Protein 3O7L (pdb70)

Nearest PDB structures (foldseek):
  3o7l-assembly1_D  TM=1.003E+00  e=4.429E-66  Mus musculus
  5n3f-assembly1_A  TM=9.366E-01  e=5.107E-53  Cricetulus griseus
  4aw1-assembly1_A  TM=9.309E-01  e=3.547E-29  Homo sapiens
  1oky-assembly1_A  TM=9.391E-01  e=4.389E-28  Homo sapiens
  1mq4-assembly1_A  TM=9.215E-01  e=3.149E-23  Homo sapiens

CATH classification: 1.10.510.10 (+1 more: 3.30.200.20)

Sequence (674 aa):
EFLAKAKEDFLKKWETPSQNTAQLDQFDRIKTLGTGRVMLVKHKESGNHYAMKILDKQKVVKLKQIEHTLNEKRILQAVNFPFLVKLEFSFKDNSNLYMVMEYVAGGEMFSHLRRIGRFSEPHARFYAAQIVLTFEYLHSLDLIYRDLKPENLIIDQQGYIQVTDFGFAKRVKGRTWLCGTPEYLAPEIIISKGYNKAVDWWALGVLIYEMAAGYPPFFADQPIQIYEKIVSGKVRFPSHFSSDLKDLLRNLLQVDLTKRFGNLKNGVNDIKNHKWFATTDWIAIYQRKVEAPFIPKFKGPGDTSNFDDYEEEEIRVSCGKEFTEFESVKEFLAKAKEDFLKKWETPSQNTAQLDQFDRIKTLGTGSFGRVMLVKHKESGNHYAMKILDKQKVVKLKQIEHTLNEKRILQAVNFPFLVKLEFSFKDNSNLYMVMEYVAGGEMFSHLRRIGRFSEPHARFYAAQIVLTFEYLHSLDLIYRDLKPENLLIDQQGYIQVTDFGFAKRVKGRTWLCGTPEYLAPEIILSKGYNKAVDWWALGVLIYEMAAGYPPFFADQPIQIYEKIVSGKVRFPSHFSSDLKDLLRNLLQVDLTKRFGNLKNGVNDIKNHKWFATTDWIAIYQRKVEAPFIPKPGDTSNFDDYEEEEIRVINEKCGKEFTEFVQYLTRSAIRRASTI

Radius of gyration: 28.01 Å; Cα contacts (8 Å, |Δi|>4): 1193; chains: 3; bounding box: 80×62×80 Å

Organism: Mus musculus (NCBI:txid10090)

Structure (mmCIF, N/CA/C/O backbone):
data_3O7L
#
_entry.id   3O7L
#
_cell.length_a   92.193
_cell.length_b   92.193
_cell.length_c   192.186
_cell.angle_alpha   90.00
_cell.angle_beta   90.00
_cell.angle_gamma   120.00
#
_symmetry.space_group_name_H-M   'P 61'
#
loop_
_entity.id
_entity.type
_entity.pdbx_description
1 polymer 'cAMP-dependent protein kinase catalytic subunit alpha'
2 polymer 'cAMP-dependent protein kinase catalytic subunit alpha'
3 polymer 'Cardiac phospholamban'
4 non-polymer 'MAGNESIUM ION'
5 non-polymer DI(HYDROXYETHYL)ETHER
6 non-polymer 'PHOSPHOAMINOPHOSPHONIC ACID-ADENYLATE ESTER'
7 water water
#
loop_
_atom_site.group_PDB
_atom_site.id
_atom_site.type_symbol
_atom_site.label_atom_id
_atom_site.label_alt_id
_atom_site.label_comp_id
_atom_site.label_asym_id
_atom_site.label_entity_id
_atom_site.label_seq_id
_atom_site.pdbx_PDB_ins_code
_atom_site.Cartn_x
_atom_site.Cartn_y
_atom_site.Cartn_z
_atom_site.occupancy
_atom_site.B_iso_or_equiv
_atom_site.auth_seq_id
_atom_site.auth_comp_id
_atom_site.auth_asym_id
_atom_site.auth_atom_id
_atom_site.pdbx_PDB_model_num
ATOM 1 N N . GLU A 1 17 ? -35.026 36.725 8.403 1.00 89.60 17 GLU B N 1
ATOM 2 C CA . GLU A 1 17 ? -35.642 35.875 7.390 1.00 94.89 17 GLU B CA 1
ATOM 3 C C . GLU A 1 17 ? -34.579 35.107 6.612 1.00 100.22 17 GLU B C 1
ATOM 4 O O . GLU A 1 17 ? -34.683 33.893 6.433 1.00 105.48 17 GLU B O 1
ATOM 6 N N . PHE A 1 18 ? -33.555 35.825 6.154 1.00 93.13 18 PHE B N 1
ATOM 7 C CA . PHE A 1 18 ? -32.471 35.224 5.383 1.00 83.47 18 PHE B CA 1
ATOM 8 C C . PHE A 1 18 ? -31.793 34.108 6.166 1.00 83.30 18 PHE B C 1
ATOM 9 O O . PHE A 1 18 ? -31.833 32.944 5.765 1.00 84.74 18 PHE B O 1
ATOM 11 N N . LEU A 1 19 ? -31.167 34.473 7.282 1.00 80.33 19 LEU B N 1
ATOM 12 C CA . LEU A 1 19 ? -30.538 33.495 8.160 1.00 77.55 19 LEU B CA 1
ATOM 13 C C . LEU A 1 19 ? -31.447 32.285 8.353 1.00 78.49 19 LEU B C 1
ATOM 14 O O . LEU A 1 19 ? -30.994 31.141 8.298 1.00 70.94 19 LEU B O 1
ATOM 19 N N . ALA A 1 20 ? -32.731 32.553 8.569 1.00 82.34 20 ALA B N 1
ATOM 20 C CA . ALA A 1 20 ? -33.723 31.501 8.749 1.00 82.55 20 ALA B CA 1
ATOM 21 C C . ALA A 1 20 ? -33.644 30.460 7.634 1.00 83.75 20 ALA B C 1
ATOM 22 O O . ALA A 1 20 ? -33.648 29.256 7.895 1.00 82.25 20 ALA B O 1
ATOM 24 N N . LYS A 1 21 ? -33.564 30.933 6.394 1.00 85.74 21 LYS B N 1
ATOM 25 C CA . LYS A 1 21 ? -33.491 30.048 5.233 1.00 85.00 21 LYS B CA 1
ATOM 26 C C . LYS A 1 21 ? -32.093 29.454 5.079 1.00 80.13 21 LYS B C 1
ATOM 27 O O . LYS A 1 21 ? -31.934 28.297 4.686 1.00 80.87 21 LYS B O 1
ATOM 29 N N . ALA A 1 22 ? -31.079 30.256 5.385 1.00 75.33 22 ALA B N 1
ATOM 30 C CA . ALA A 1 22 ? -29.704 29.776 5.366 1.00 71.88 22 ALA B CA 1
ATOM 31 C C . ALA A 1 22 ? -29.520 28.671 6.408 1.00 71.47 22 ALA B C 1
ATOM 32 O O . ALA A 1 22 ? -28.861 27.661 6.148 1.00 68.51 22 ALA B O 1
ATOM 34 N N . LYS A 1 23 ? -30.116 28.870 7.581 1.00 70.95 23 LYS B N 1
ATOM 35 C CA . LYS A 1 23 ? -30.092 27.871 8.645 1.00 73.59 23 LYS B CA 1
ATOM 36 C C . LYS A 1 23 ? -30.864 26.621 8.243 1.00 71.30 23 LYS B C 1
ATOM 37 O O . LYS A 1 23 ? -30.716 25.561 8.853 1.00 70.04 23 LYS B O 1
ATOM 39 N N . GLU A 1 24 ? -31.686 26.758 7.210 1.00 73.40 24 GLU B N 1
ATOM 40 C CA . GLU A 1 24 ? -32.476 25.644 6.701 1.00 81.09 24 GLU B CA 1
ATOM 41 C C . GLU A 1 24 ? -31.671 24.811 5.704 1.00 81.61 24 GLU B C 1
ATOM 42 O O . GLU A 1 24 ? -31.461 23.617 5.916 1.00 79.32 24 GLU B O 1
ATOM 48 N N . ASP A 1 25 ? -31.214 25.447 4.626 1.00 82.25 25 ASP B N 1
ATOM 49 C CA . ASP A 1 25 ? -30.462 24.749 3.583 1.00 80.63 25 ASP B CA 1
ATOM 50 C C . ASP A 1 25 ? -29.157 24.160 4.116 1.00 80.03 25 ASP B C 1
ATOM 51 O O . ASP A 1 25 ? -28.691 23.127 3.627 1.00 77.34 25 ASP B O 1
ATOM 53 N N . PHE A 1 26 ? -28.572 24.819 5.114 1.00 78.83 26 PHE B N 1
ATOM 54 C CA . PHE A 1 26 ? -27.368 24.309 5.763 1.00 80.53 26 PHE B CA 1
ATOM 55 C C . PHE A 1 26 ? -27.694 23.039 6.526 1.00 84.30 26 PHE B C 1
ATOM 56 O O . PHE A 1 26 ? -26.851 22.158 6.672 1.00 85.79 26 PHE B O 1
ATOM 58 N N . LEU A 1 27 ? -28.925 22.957 7.014 1.00 87.16 27 LEU B N 1
ATOM 59 C CA . LEU A 1 27 ? -29.388 21.786 7.743 1.00 84.61 27 LEU B CA 1
ATOM 60 C C . LEU A 1 27 ? -29.619 20.627 6.779 1.00 84.94 27 LEU B C 1
ATOM 61 O O . LEU A 1 27 ? -29.149 19.513 7.003 1.00 93.27 27 LEU B O 1
ATOM 66 N N . LYS A 1 28 ? -30.348 20.901 5.705 1.00 82.92 28 LYS B N 1
ATOM 67 C CA . LYS A 1 28 ? -30.627 19.899 4.682 1.00 87.70 28 LYS B CA 1
ATOM 68 C C . LYS A 1 28 ? -29.348 19.224 4.189 1.00 89.60 28 LYS B C 1
ATOM 69 O O . LYS A 1 28 ? -29.291 17.999 4.056 1.00 89.60 28 LYS B O 1
ATOM 71 N N . LYS A 1 29 ? -28.326 20.030 3.919 1.00 92.47 29 LYS B N 1
ATOM 72 C CA . LYS A 1 29 ? -27.052 19.518 3.426 1.00 92.04 29 LYS B CA 1
ATOM 73 C C . LYS A 1 29 ? -26.281 18.800 4.529 1.00 89.18 29 LYS B C 1
ATOM 74 O O . LYS A 1 29 ? -25.639 17.781 4.282 1.00 90.47 29 LYS B O 1
ATOM 76 N N . TRP A 1 30 ? -26.361 19.329 5.746 1.00 88.22 30 TRP B N 1
ATOM 77 C CA . TRP A 1 30 ? -25.615 18.786 6.881 1.00 88.06 30 TRP B CA 1
ATOM 78 C C . TRP A 1 30 ? -26.082 17.391 7.276 1.00 91.72 30 TRP B C 1
ATOM 79 O O . TRP A 1 30 ? -25.438 16.720 8.094 1.00 81.82 30 TRP B O 1
ATOM 81 N N . GLU A 1 31 ? -27.204 16.965 6.701 1.00 97.82 31 GLU B N 1
ATOM 82 C CA . GLU A 1 31 ? -27.793 15.669 7.020 1.00 100.36 31 GLU B CA 1
ATOM 83 C C . GLU A 1 31 ? -28.142 14.884 5.755 1.00 107.59 31 GLU B C 1
ATOM 84 O O . GLU A 1 31 ? -29.046 14.046 5.760 1.00 112.42 31 GLU B O 1
ATOM 86 N N . THR A 1 32 ? -27.419 15.162 4.675 1.00 106.98 32 THR B N 1
ATOM 87 C CA . THR A 1 32 ? -27.602 14.452 3.413 1.00 114.54 32 THR B CA 1
ATOM 88 C C . THR A 1 32 ? -26.471 14.806 2.452 1.00 119.15 32 THR B C 1
ATOM 89 O O . THR A 1 32 ? -26.720 15.254 1.333 1.00 124.24 32 THR B O 1
ATOM 91 N N . PRO A 1 33 ? -25.220 14.589 2.890 1.00 119.00 33 PRO B N 1
ATOM 92 C CA . PRO A 1 33 ? -23.992 15.071 2.241 1.00 116.41 33 PRO B CA 1
ATOM 93 C C . PRO A 1 33 ? -23.638 14.371 0.927 1.00 113.10 33 PRO B C 1
ATOM 94 O O . PRO A 1 33 ? -24.380 13.514 0.445 1.00 115.50 33 PRO B O 1
ATOM 98 N N . SER A 1 34 ? -22.496 14.752 0.360 1.00 106.20 34 SER B N 1
ATOM 99 C CA . SER A 1 34 ? -22.001 14.155 -0.876 1.00 106.92 34 SER B CA 1
ATOM 100 C C . SER A 1 34 ? -20.575 13.648 -0.695 1.00 109.22 34 SER B C 1
ATOM 101 O O . SER A 1 34 ? -19.722 14.359 -0.159 1.00 111.64 34 SER B O 1
ATOM 103 N N . GLN A 1 35 ? -20.319 12.422 -1.146 1.00 110.26 35 GLN B N 1
ATOM 104 C CA . GLN A 1 35 ? -18.993 11.820 -1.018 1.00 112.00 35 GLN B CA 1
ATOM 105 C C . GLN A 1 35 ? -18.553 11.052 -2.274 1.00 115.97 35 GLN B C 1
ATOM 106 O O . GLN A 1 35 ? -19.333 10.301 -2.863 1.00 120.38 35 GLN B O 1
ATOM 108 N N . ASN A 1 36 ? -17.299 11.254 -2.673 1.00 110.94 36 ASN B N 1
ATOM 109 C CA . ASN A 1 36 ? -16.706 10.545 -3.811 1.00 107.68 36 ASN B CA 1
ATOM 110 C C . ASN A 1 36 ? -17.337 10.882 -5.159 1.00 105.53 36 ASN B C 1
ATOM 111 O O . ASN A 1 36 ? -17.716 9.984 -5.911 1.00 110.34 36 ASN B O 1
ATOM 113 N N . THR A 1 37 ? -17.442 12.173 -5.462 1.00 95.80 37 THR B N 1
ATOM 114 C CA . THR A 1 37 ? -18.023 12.617 -6.727 1.00 90.15 37 THR B CA 1
ATOM 115 C C . THR A 1 37 ? -16.948 12.881 -7.780 1.00 89.61 37 THR B C 1
ATOM 116 O O . THR A 1 37 ? -17.144 13.691 -8.690 1.00 86.98 37 THR B O 1
ATOM 120 N N . ALA A 1 38 ? -15.816 12.192 -7.652 1.00 88.04 38 ALA B N 1
ATOM 121 C CA . ALA A 1 38 ? -14.707 12.353 -8.590 1.00 88.49 38 ALA B CA 1
ATOM 122 C C . ALA A 1 38 ? -13.612 11.301 -8.375 1.00 90.23 38 ALA B C 1
ATOM 123 O O . ALA A 1 38 ? -13.719 10.454 -7.483 1.00 94.04 38 ALA B O 1
ATOM 125 N N . GLN A 1 39 ? -12.563 11.360 -9.195 1.00 84.52 39 GLN B N 1
ATOM 126 C CA . GLN A 1 39 ? -11.461 10.400 -9.113 1.00 83.94 39 GLN B CA 1
ATOM 127 C C . GLN A 1 39 ? -10.140 10.994 -9.611 1.00 77.24 39 GLN B C 1
ATOM 128 O O . GLN A 1 39 ? -10.118 11.794 -10.555 1.00 72.52 39 GLN B O 1
ATOM 130 N N . LEU A 1 40 ? -9.043 10.580 -8.980 1.00 72.91 40 LEU B N 1
ATOM 131 C CA . LEU A 1 40 ? -7.721 11.157 -9.232 1.00 75.13 40 LEU B CA 1
ATOM 132 C C . LEU A 1 40 ? -7.374 11.297 -10.715 1.00 87.18 40 LEU B C 1
ATOM 133 O O . LEU A 1 40 ? -6.729 12.269 -11.119 1.00 88.56 40 LEU B O 1
ATOM 135 N N . ASP A 1 41 ? -7.805 10.329 -11.518 1.00 94.61 41 ASP B N 1
ATOM 136 C CA . ASP A 1 41 ? -7.452 10.289 -12.934 1.00 95.78 41 ASP B CA 1
ATOM 137 C C . ASP A 1 41 ? -8.369 11.168 -13.784 1.00 92.89 41 ASP B C 1
ATOM 138 O O . ASP A 1 41 ? -8.615 10.873 -14.953 1.00 89.28 41 ASP B O 1
ATOM 140 N N . GLN A 1 42 ? -8.875 12.243 -13.189 1.00 90.61 42 GLN B N 1
ATOM 141 C CA . GLN A 1 42 ? -9.740 13.178 -13.903 1.00 88.57 42 GLN B CA 1
ATOM 142 C C . GLN A 1 42 ? -9.169 14.589 -13.865 1.00 78.82 42 GLN B C 1
ATOM 143 O O . GLN A 1 42 ? -9.853 15.554 -14.204 1.00 74.49 42 GLN B O 1
ATOM 149 N N . PHE A 1 43 ? -7.914 14.696 -13.435 1.00 80.04 43 PHE B N 1
ATOM 150 C CA . PHE A 1 43 ? -7.212 15.974 -13.375 1.00 81.84 43 PHE B CA 1
ATOM 151 C C . PHE A 1 43 ? -5.729 15.747 -13.612 1.00 87.08 43 PHE B C 1
ATOM 152 O O . PHE A 1 43 ? -5.178 14.725 -13.201 1.00 84.83 43 PHE B O 1
ATOM 160 N N . ASP A 1 44 ? -5.083 16.713 -14.257 1.00 94.51 44 ASP B N 1
ATOM 161 C CA . ASP A 1 44 ? -3.634 16.692 -14.420 1.00 96.28 44 ASP B CA 1
ATOM 162 C C . ASP A 1 44 ? -2.982 17.639 -13.408 1.00 87.17 44 ASP B C 1
ATOM 163 O O . ASP A 1 44 ? -2.865 18.841 -13.647 1.00 85.49 44 ASP B O 1
ATOM 165 N N . ARG A 1 45 ? -2.576 17.083 -12.271 1.00 82.23 45 ARG B N 1
ATOM 166 C CA . ARG A 1 45 ? -1.984 17.855 -11.183 1.00 71.36 45 ARG B CA 1
ATOM 167 C C . ARG A 1 45 ? -0.871 18.779 -11.674 1.00 74.02 45 ARG B C 1
ATOM 168 O O . ARG A 1 45 ? 0.265 18.339 -11.841 1.00 80.57 45 ARG B O 1
ATOM 170 N N . ILE A 1 46 ? -1.192 20.056 -11.894 1.00 70.22 46 ILE B N 1
ATOM 171 C CA . ILE A 1 46 ? -0.226 21.006 -12.460 1.00 65.63 46 ILE B CA 1
ATOM 172 C C . ILE A 1 46 ? 0.846 21.467 -11.465 1.00 59.42 46 ILE B C 1
ATOM 173 O O . ILE A 1 46 ? 2.016 21.147 -11.645 1.00 69.43 46 ILE B O 1
ATOM 175 N N . LYS A 1 47 ? 0.464 22.201 -10.422 1.00 56.57 47 LYS B N 1
ATOM 176 C CA . LYS A 1 47 ? 1.456 22.693 -9.448 1.00 56.48 47 LYS B CA 1
ATOM 177 C C . LYS A 1 47 ? 1.019 22.655 -7.960 1.00 58.48 47 LYS B C 1
ATOM 178 O O . LYS A 1 47 ? -0.162 22.495 -7.643 1.00 53.08 47 LYS B O 1
ATOM 184 N N . THR A 1 48 ? 1.988 22.779 -7.053 1.00 55.20 48 THR B N 1
ATOM 185 C CA . THR A 1 48 ? 1.693 22.887 -5.627 1.00 50.69 48 THR B CA 1
ATOM 186 C C . THR A 1 48 ? 1.418 24.333 -5.271 1.00 46.70 48 THR B C 1
ATOM 187 O O . THR A 1 48 ? 2.173 25.226 -5.657 1.00 45.27 48 THR B O 1
ATOM 191 N N . LEU A 1 49 ? 0.340 24.550 -4.524 1.00 49.41 49 LEU B N 1
ATOM 192 C CA . LEU A 1 49 ? -0.130 25.895 -4.213 1.00 52.62 49 LEU B CA 1
ATOM 193 C C . LEU A 1 49 ? 0.236 26.341 -2.812 1.00 54.10 49 LEU B C 1
ATOM 194 O O . LEU A 1 49 ? 0.534 27.512 -2.592 1.00 48.50 49 LEU B O 1
ATOM 199 N N . GLY A 1 50 ? 0.210 25.407 -1.863 1.00 64.42 50 GLY B N 1
ATOM 200 C CA . GLY A 1 50 ? 0.410 25.755 -0.469 1.00 60.75 50 GLY B CA 1
ATOM 201 C C . GLY A 1 50 ? 0.771 24.604 0.449 1.00 56.31 50 GLY B C 1
ATOM 202 O O . GLY A 1 50 ? 0.627 23.426 0.099 1.00 47.97 50 GLY B O 1
ATOM 203 N N . THR A 1 51 ? 1.219 24.961 1.649 1.00 59.15 51 THR B N 1
ATOM 204 C CA . THR A 1 51 ? 1.773 23.992 2.579 1.00 68.53 51 THR B CA 1
ATOM 205 C C . THR A 1 51 ? 1.842 24.554 4.002 1.00 75.32 51 THR B C 1
ATOM 206 O O . THR A 1 51 ? 0.853 24.533 4.746 1.00 74.79 51 THR B O 1
ATOM 210 N N . GLY A 1 55 ? 0.410 19.451 5.283 1.00 88.16 55 GLY B N 1
ATOM 211 C CA . GLY A 1 55 ? -0.387 19.030 4.144 1.00 91.32 55 GLY B CA 1
ATOM 212 C C . GLY A 1 55 ? -0.023 19.743 2.852 1.00 88.39 55 GLY B C 1
ATOM 213 O O . GLY A 1 55 ? 0.826 20.635 2.843 1.00 92.66 55 GLY B O 1
ATOM 214 N N . ARG A 1 56 ? -0.672 19.353 1.758 1.00 75.81 56 ARG B N 1
ATOM 215 C CA . ARG A 1 56 ? -0.384 19.946 0.457 1.00 73.14 56 ARG B CA 1
ATOM 216 C C . ARG A 1 56 ? -1.653 20.277 -0.339 1.00 70.20 56 ARG B C 1
ATOM 217 O O . ARG A 1 56 ? -2.618 19.507 -0.341 1.00 67.60 56 ARG B O 1
ATOM 219 N N . VAL A 1 57 ? -1.639 21.428 -1.007 1.00 59.32 57 VAL B N 1
ATOM 220 C CA . VAL A 1 57 ? -2.715 21.812 -1.913 1.00 59.92 57 VAL B CA 1
ATOM 221 C C . VAL A 1 57 ? -2.182 22.026 -3.328 1.00 57.06 57 VAL B C 1
ATOM 222 O O . VAL A 1 57 ? -1.223 22.773 -3.533 1.00 56.02 57 VAL B O 1
ATOM 226 N N . MET A 1 58 ? -2.812 21.384 -4.306 1.00 54.99 58 MET B N 1
ATOM 227 C CA . MET A 1 58 ? -2.361 21.509 -5.692 1.00 58.61 58 MET B CA 1
ATOM 228 C C . MET A 1 58 ? -3.379 22.133 -6.631 1.00 54.63 58 MET B C 1
ATOM 229 O O . MET A 1 58 ? -4.565 21.802 -6.589 1.00 47.88 58 MET B O 1
ATOM 234 N N . LEU A 1 59 ? -2.899 23.027 -7.487 1.00 51.17 59 LEU B N 1
ATOM 235 C CA . LEU A 1 59 ? -3.666 23.459 -8.648 1.00 51.71 59 LEU B CA 1
ATOM 236 C C . LEU A 1 59 ? -3.892 22.242 -9.537 1.00 54.65 59 LEU B C 1
ATOM 237 O O . LEU A 1 59 ? -2.936 21.595 -9.963 1.00 52.47 59 LEU B O 1
ATOM 242 N N . VAL A 1 60 ? -5.157 21.930 -9.804 1.00 53.05 60 VAL B N 1
ATOM 243 C CA . VAL A 1 60 ? -5.512 20.843 -10.703 1.00 56.16 60 VAL B CA 1
ATOM 244 C C . VAL A 1 60 ? -6.353 21.388 -11.852 1.00 64.86 60 VAL B C 1
ATOM 245 O O . VAL A 1 60 ? -6.972 22.445 -11.732 1.00 69.58 60 VAL B O 1
ATOM 247 N N . LYS A 1 61 ? -6.351 20.681 -12.976 1.00 69.12 61 LYS B N 1
ATOM 248 C CA . LYS A 1 61 ? -7.248 21.006 -14.085 1.00 75.86 61 LYS B CA 1
ATOM 249 C C . LYS A 1 61 ? -7.992 19.742 -14.481 1.00 75.22 61 LYS B C 1
ATOM 250 O O . LYS A 1 61 ? -7.369 18.735 -14.822 1.00 80.25 61 LYS B O 1
ATOM 252 N N . HIS A 1 62 ? -9.319 19.780 -14.423 1.00 64.85 62 HIS B N 1
ATOM 253 C CA . HIS A 1 62 ? -10.097 18.593 -14.749 1.00 70.55 62 HIS B CA 1
ATOM 254 C C . HIS A 1 62 ? -9.950 18.224 -16.227 1.00 81.77 62 HIS B C 1
ATOM 255 O O . HIS A 1 62 ? -9.955 19.087 -17.108 1.00 79.25 62 HIS B O 1
ATOM 257 N N . LYS A 1 63 ? -9.792 16.933 -16.488 1.00 85.03 63 LYS B N 1
ATOM 258 C CA . LYS A 1 63 ? -9.738 16.442 -17.853 1.00 85.26 63 LYS B CA 1
ATOM 259 C C . LYS A 1 63 ? -10.987 16.915 -18.588 1.00 88.13 63 LYS B C 1
ATOM 260 O O . LYS A 1 63 ? -10.940 17.885 -19.342 1.00 79.03 63 LYS B O 1
ATOM 262 N N . GLU A 1 64 ? -12.108 16.243 -18.334 1.00 98.85 64 GLU B N 1
ATOM 263 C CA . GLU A 1 64 ? -13.375 16.556 -18.997 1.00 102.54 64 GLU B CA 1
ATOM 264 C C . GLU A 1 64 ? -13.722 18.047 -18.955 1.00 94.72 64 GLU B C 1
ATOM 265 O O . GLU A 1 64 ? -13.756 18.710 -19.991 1.00 82.49 64 GLU B O 1
ATOM 267 N N . SER A 1 65 ? -13.976 18.575 -17.761 1.00 94.44 65 SER B N 1
ATOM 268 C CA . SER A 1 65 ? -14.390 19.972 -17.641 1.00 94.10 65 SER B CA 1
ATOM 269 C C . SER A 1 65 ? -13.336 20.949 -18.168 1.00 90.92 65 SER B C 1
ATOM 270 O O . SER A 1 65 ? -13.669 21.943 -18.817 1.00 89.59 65 SER B O 1
ATOM 273 N N . GLY A 1 66 ? -12.067 20.658 -17.897 1.00 85.74 66 GLY B N 1
ATOM 274 C CA . GLY A 1 66 ? -10.986 21.545 -18.290 1.00 73.32 66 GLY B CA 1
ATOM 275 C C . GLY A 1 66 ? -10.851 22.728 -17.351 1.00 64.69 66 GLY B C 1
ATOM 276 O O . GLY A 1 66 ? -9.836 23.420 -17.357 1.00 62.94 66 GLY B O 1
ATOM 277 N N . ASN A 1 67 ? -11.887 22.970 -16.554 1.00 64.15 67 ASN B N 1
ATOM 278 C CA . ASN A 1 67 ? -11.817 23.954 -15.481 1.00 81.90 67 ASN B CA 1
ATOM 279 C C . ASN A 1 67 ? -10.707 23.633 -14.481 1.00 77.50 67 ASN B C 1
ATOM 280 O O . ASN A 1 67 ? -10.369 22.466 -14.259 1.00 78.89 67 ASN B O 1
ATOM 285 N N . HIS A 1 68 ? -10.138 24.676 -13.888 1.00 71.29 68 HIS B N 1
ATOM 286 C CA . HIS A 1 68 ? -9.122 24.509 -12.859 1.00 65.75 68 HIS B CA 1
ATOM 287 C C . HIS A 1 68 ? -9.757 24.524 -11.478 1.00 67.56 68 HIS B C 1
ATOM 288 O O . HIS A 1 68 ? -10.654 25.319 -11.189 1.00 65.74 68 HIS B O 1
ATOM 295 N N . TYR A 1 69 ? -9.291 23.627 -10.625 1.00 68.09 69 TYR B N 1
ATOM 296 C CA . TYR A 1 69 ? -9.686 23.638 -9.228 1.00 58.62 69 TYR B CA 1
ATOM 297 C C . TYR A 1 69 ? -8.450 23.552 -8.348 1.00 54.68 69 TYR B C 1
ATOM 298 O O . TYR A 1 69 ? -7.333 23.377 -8.835 1.00 56.19 69 TYR B O 1
ATOM 307 N N . ALA A 1 70 ? -8.645 23.689 -7.044 1.00 52.91 70 ALA B N 1
ATOM 308 C CA . ALA A 1 70 ? -7.559 23.451 -6.110 1.00 44.93 70 ALA B CA 1
ATOM 309 C C . ALA A 1 70 ? -7.864 22.159 -5.378 1.00 43.38 70 ALA B C 1
ATOM 310 O O . ALA A 1 70 ? -8.950 21.987 -4.833 1.00 49.58 70 ALA B O 1
ATOM 312 N N . MET A 1 71 ? -6.914 21.234 -5.406 1.00 43.25 71 MET B N 1
ATOM 313 C CA . MET A 1 71 ? -7.101 19.944 -4.771 1.00 55.52 71 MET B CA 1
ATOM 314 C C . MET A 1 71 ? -6.269 19.795 -3.494 1.00 58.10 71 MET B C 1
ATOM 315 O O . MET A 1 71 ? -5.040 19.678 -3.536 1.00 52.78 71 MET B O 1
ATOM 320 N N . LYS A 1 72 ? -6.955 19.808 -2.358 1.00 54.89 72 LYS B N 1
ATOM 321 C CA . LYS A 1 72 ? -6.310 19.536 -1.086 1.00 53.48 72 LYS B CA 1
ATOM 322 C C . LYS A 1 72 ? -6.132 18.029 -0.962 1.00 58.21 72 LYS B C 1
ATOM 323 O O . LYS A 1 72 ? -7.109 17.281 -0.995 1.00 66.47 72 LYS B O 1
ATOM 329 N N . ILE A 1 73 ? -4.890 17.573 -0.853 1.00 53.07 73 ILE B N 1
ATOM 330 C CA . ILE A 1 73 ? -4.643 16.144 -0.726 1.00 55.52 73 ILE B CA 1
ATOM 331 C C . ILE A 1 73 ? -4.148 15.844 0.686 1.00 58.79 73 ILE B C 1
ATOM 332 O O . ILE A 1 73 ? -3.093 16.322 1.100 1.00 63.87 73 ILE B O 1
ATOM 337 N N . LEU A 1 74 ? -4.936 15.072 1.428 1.00 61.06 74 LEU B N 1
ATOM 338 C CA . LEU A 1 74 ? -4.650 14.781 2.830 1.00 63.54 74 LEU B CA 1
ATOM 339 C C . LEU A 1 74 ? -4.181 13.351 3.014 1.00 63.50 74 LEU B C 1
ATOM 340 O O . LEU A 1 74 ? -4.880 12.413 2.631 1.00 63.03 74 LEU B O 1
ATOM 345 N N . ASP A 1 75 ? -3.009 13.186 3.618 1.00 64.87 75 ASP B N 1
ATOM 346 C CA . ASP A 1 75 ? -2.422 11.859 3.794 1.00 75.63 75 ASP B CA 1
ATOM 347 C C . ASP A 1 75 ? -3.106 11.079 4.913 1.00 76.15 75 ASP B C 1
ATOM 348 O O . ASP A 1 75 ? -2.934 11.397 6.088 1.00 76.92 75 ASP B O 1
ATOM 353 N N . LYS A 1 76 ? -3.867 10.050 4.545 1.00 80.17 76 LYS B N 1
ATOM 354 C CA . LYS A 1 76 ? -4.633 9.258 5.515 1.00 82.38 76 LYS B CA 1
ATOM 355 C C . LYS A 1 76 ? -3.852 8.891 6.780 1.00 85.96 76 LYS B C 1
ATOM 356 O O . LYS A 1 76 ? -4.414 8.864 7.874 1.00 86.72 76 LYS B O 1
ATOM 362 N N . GLN A 1 77 ? -2.560 8.612 6.623 1.00 89.24 77 GLN B N 1
ATOM 363 C CA . GLN A 1 77 ? -1.746 8.056 7.706 1.00 84.40 77 GLN B CA 1
ATOM 364 C C . GLN A 1 77 ? -1.158 9.103 8.654 1.00 82.11 77 GLN B C 1
ATOM 365 O O . GLN A 1 77 ? -1.024 8.845 9.849 1.00 85.73 77 GLN B O 1
ATOM 367 N N . LYS A 1 78 ? -0.787 10.268 8.125 1.00 78.66 78 LYS B N 1
ATOM 368 C CA . LYS A 1 78 ? -0.353 11.373 8.977 1.00 74.36 78 LYS B CA 1
ATOM 369 C C . LYS A 1 78 ? -1.552 11.926 9.727 1.00 74.10 78 LYS B C 1
ATOM 370 O O . LYS A 1 78 ? -1.444 12.323 10.888 1.00 69.62 78 LYS B O 1
ATOM 376 N N . VAL A 1 79 ? -2.696 11.955 9.048 1.00 77.00 79 VAL B N 1
ATOM 377 C CA . VAL A 1 79 ? -3.936 12.386 9.671 1.00 73.37 79 VAL B CA 1
ATOM 378 C C . VAL A 1 79 ? -4.144 11.561 10.927 1.00 67.66 79 VAL B C 1
ATOM 379 O O . VAL A 1 79 ? -4.330 12.104 12.0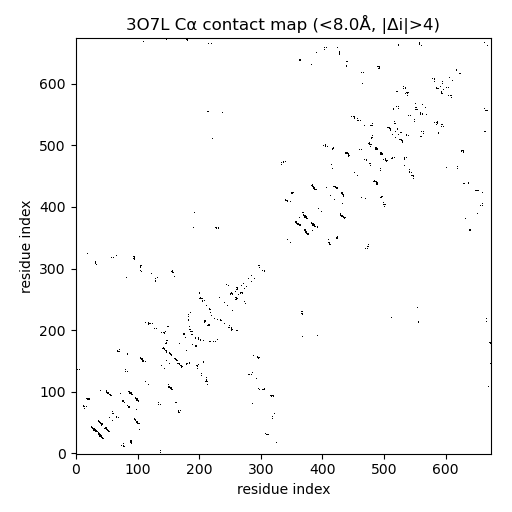16 1.00 63.87 79 VAL B O 1
ATOM 383 N N . VAL A 1 80 ? -4.087 10.242 10.765 1.00 69.32 80 VAL B N 1
ATOM 384 C CA . VAL A 1 80 ? -4.212 9.318 11.883 1.00 69.85 80 VAL B CA 1
ATOM 385 C C . VAL A 1 80 ? -3.088 9.523 12.884 1.00 68.59 80 VAL B C 1
ATOM 386 O O . VAL A 1 80 ? -3.334 9.875 14.034 1.00 74.64 80 VAL B O 1
ATOM 390 N N . LYS A 1 81 ? -1.857 9.296 12.443 1.00 64.95 81 LYS B N 1
ATOM 391 C CA . LYS A 1 81 ? -0.700 9.425 13.319 1.00 72.80 81 LYS B CA 1
ATOM 392 C C . LYS A 1 81 ? -0.731 10.755 14.072 1.00 76.35 81 LYS B C 1
ATOM 393 O O . LYS A 1 81 ? -0.159 10.882 15.156 1.00 82.43 81 LYS B O 1
ATOM 395 N N . LEU A 1 82 ? -1.411 11.741 13.497 1.00 73.51 82 LEU B N 1
ATOM 396 C CA . LEU A 1 82 ? -1.520 13.057 14.119 1.00 74.13 82 LEU B CA 1
ATOM 397 C C . LEU A 1 82 ? -2.864 13.239 14.824 1.00 76.34 82 LEU B C 1
ATOM 398 O O . LEU A 1 82 ? -3.144 14.306 15.371 1.00 78.37 82 LEU B O 1
ATOM 400 N N . LYS A 1 83 ? -3.688 12.195 14.807 1.00 75.14 83 LYS B N 1
ATOM 401 C CA . LYS A 1 83 ? -4.980 12.212 15.490 1.00 82.05 83 LYS B CA 1
ATOM 402 C C . LYS A 1 83 ? -5.845 13.382 15.033 1.00 80.04 83 LYS B C 1
ATOM 403 O O . LYS A 1 83 ? -6.197 14.257 15.824 1.00 76.05 83 LYS B O 1
ATOM 405 N N . GLN A 1 84 ? -6.191 13.381 13.752 1.00 83.66 84 GLN B N 1
ATOM 406 C CA . GLN A 1 84 ? -6.924 14.488 13.148 1.00 75.46 84 GLN B CA 1
ATOM 407 C C . GLN A 1 84 ? -8.200 14.017 12.475 1.00 75.90 84 GLN B C 1
ATOM 408 O O . GLN A 1 84 ? -8.832 14.776 11.740 1.00 77.70 84 GLN B O 1
ATOM 414 N N . ILE A 1 85 ? -8.577 12.767 12.721 1.00 68.07 85 ILE B N 1
ATOM 415 C CA . ILE A 1 85 ? -9.681 12.156 11.995 1.00 67.87 85 ILE B CA 1
ATOM 416 C C . ILE A 1 85 ? -10.994 12.934 12.130 1.00 71.40 85 ILE B C 1
ATOM 417 O O . ILE A 1 85 ? -11.634 13.256 11.124 1.00 71.61 85 ILE B O 1
ATOM 422 N N . GLU A 1 86 ? -11.390 13.252 13.358 1.00 66.83 86 GLU B N 1
ATOM 423 C CA . GLU A 1 86 ? -12.612 14.018 13.549 1.00 65.39 86 GLU B CA 1
ATOM 424 C C . GLU A 1 86 ? -12.482 15.350 12.835 1.00 56.37 86 GLU B C 1
ATOM 425 O O . GLU A 1 86 ? -13.358 15.740 12.064 1.00 58.65 86 GLU B O 1
ATOM 427 N N . HIS A 1 87 ? -11.375 16.039 13.082 1.00 52.70 87 HIS B N 1
ATOM 428 C CA . HIS A 1 87 ? -11.171 17.369 12.521 1.00 60.22 87 HIS B CA 1
ATOM 429 C C . HIS A 1 87 ? -11.307 17.418 10.994 1.00 60.22 87 HIS B C 1
ATOM 430 O O . HIS A 1 87 ? -11.932 18.332 10.457 1.00 50.73 87 HIS B O 1
ATOM 437 N N . THR A 1 88 ? -10.716 16.442 10.307 1.00 62.14 88 THR B N 1
ATOM 438 C CA . THR A 1 88 ? -10.705 16.435 8.846 1.00 59.41 88 THR B CA 1
ATOM 439 C C . THR A 1 88 ? -12.025 15.909 8.295 1.00 54.07 88 THR B C 1
ATOM 440 O O . THR A 1 88 ? -12.584 16.481 7.363 1.00 59.19 88 THR B O 1
ATOM 444 N N . LEU A 1 89 ? -12.516 14.816 8.865 1.00 46.97 89 LEU B N 1
ATOM 445 C CA . LEU A 1 89 ? -13.869 14.355 8.567 1.00 61.26 89 LEU B CA 1
ATOM 446 C C . LEU A 1 89 ? -14.825 15.518 8.751 1.00 52.84 89 LEU B C 1
ATOM 447 O O . LEU A 1 89 ? -15.931 15.535 8.215 1.00 55.07 89 LEU B O 1
ATOM 452 N N . ASN A 1 90 ? -14.381 16.495 9.526 1.00 51.41 90 ASN B N 1
ATOM 453 C CA . ASN A 1 90 ? -15.226 17.612 9.900 1.00 57.30 90 ASN B CA 1
ATOM 454 C C . ASN A 1 90 ? -15.211 18.748 8.885 1.00 53.43 90 ASN B C 1
ATOM 455 O O . ASN A 1 90 ? -16.252 19.070 8.313 1.00 55.78 90 ASN B O 1
ATOM 460 N N . GLU A 1 91 ? -14.050 19.360 8.654 1.00 42.57 91 GLU B N 1
ATOM 461 C CA . GLU A 1 91 ? -13.999 20.425 7.657 1.00 61.21 91 GLU B CA 1
ATOM 462 C C . GLU A 1 91 ? -14.746 19.979 6.410 1.00 60.93 91 GLU B C 1
ATOM 463 O O . GLU A 1 91 ? -15.657 20.659 5.958 1.00 63.41 91 GLU B O 1
ATOM 469 N N . LYS A 1 92 ? -14.376 18.814 5.887 1.00 62.33 92 LYS B N 1
ATOM 470 C CA . LYS A 1 92 ? -15.080 18.195 4.769 1.00 65.73 92 LYS B CA 1
ATOM 471 C C . LYS A 1 92 ? -16.604 18.209 4.949 1.00 70.47 92 LYS B C 1
ATOM 472 O O . LYS A 1 92 ? -17.340 18.666 4.069 1.00 73.64 92 LYS B O 1
ATOM 474 N N . ARG A 1 93 ? -17.072 17.706 6.087 1.00 63.50 93 ARG B N 1
ATOM 475 C CA . ARG A 1 93 ? -18.505 17.650 6.371 1.00 64.48 93 ARG B CA 1
ATOM 476 C C . ARG A 1 93 ? -19.176 19.027 6.376 1.00 63.05 93 ARG B C 1
ATOM 477 O O . ARG A 1 93 ? -20.336 19.169 5.985 1.00 68.62 93 ARG B O 1
ATOM 485 N N . ILE A 1 94 ? -18.439 20.039 6.814 1.00 55.37 94 ILE B N 1
ATOM 486 C CA . ILE A 1 94 ? -19.006 21.364 7.012 1.00 53.53 94 ILE B CA 1
ATOM 487 C C . ILE A 1 94 ? -18.868 22.184 5.746 1.00 53.65 94 ILE B C 1
ATOM 488 O O . ILE A 1 94 ? -19.796 22.885 5.335 1.00 58.10 94 ILE B O 1
ATOM 493 N N . LEU A 1 95 ? -17.697 22.082 5.132 1.00 53.62 95 LEU B N 1
ATOM 494 C CA . LEU A 1 95 ? -17.402 22.800 3.909 1.00 52.32 95 LEU B CA 1
ATOM 495 C C . LEU A 1 95 ? -18.467 22.441 2.885 1.00 59.59 95 LEU B C 1
ATOM 496 O O . LEU A 1 95 ? -19.013 23.310 2.208 1.00 56.25 95 LEU B O 1
ATOM 501 N N . GLN A 1 96 ? -18.775 21.150 2.807 1.00 68.49 96 GLN B N 1
ATOM 502 C CA . GLN A 1 96 ? -19.730 20.631 1.830 1.00 73.09 96 GLN B CA 1
ATOM 503 C C . GLN A 1 96 ? -21.167 21.039 2.129 1.00 66.10 96 GLN B C 1
ATOM 504 O O . GLN A 1 96 ? -22.045 20.883 1.285 1.00 71.76 96 GLN B O 1
ATOM 506 N N . ALA A 1 97 ? -21.412 21.560 3.324 1.00 56.54 97 ALA B N 1
ATOM 507 C CA . ALA A 1 97 ? -22.774 21.900 3.719 1.00 54.70 97 ALA B CA 1
ATOM 508 C C . ALA A 1 97 ? -23.004 23.401 3.905 1.00 53.77 97 ALA B C 1
ATOM 509 O O . ALA A 1 97 ? -24.134 23.838 4.104 1.00 52.68 97 ALA B O 1
ATOM 511 N N . VAL A 1 98 ? -21.940 24.194 3.859 1.00 51.76 98 VAL B N 1
ATOM 512 C CA . VAL A 1 98 ? -22.110 25.638 3.978 1.00 55.45 98 VAL B CA 1
ATOM 513 C C . VAL A 1 98 ? -22.335 26.271 2.614 1.00 60.74 98 VAL B C 1
ATOM 514 O O . VAL A 1 98 ? -21.930 25.729 1.583 1.00 61.03 98 VAL B O 1
ATOM 518 N N . ASN A 1 99 ? -22.996 27.420 2.626 1.00 60.13 99 ASN B N 1
ATOM 519 C CA . ASN A 1 99 ? -23.205 28.199 1.423 1.00 58.43 99 ASN B CA 1
ATOM 520 C C . ASN A 1 99 ? -23.189 29.686 1.762 1.00 58.63 99 ASN B C 1
ATOM 521 O O . ASN A 1 99 ? -24.053 30.180 2.494 1.00 59.04 99 ASN B O 1
ATOM 526 N N . PHE A 1 100 ? -22.203 30.400 1.235 1.00 47.37 100 PHE B N 1
ATOM 527 C CA . PHE A 1 100 ? -22.081 31.818 1.526 1.00 53.76 100 PHE B CA 1
ATOM 528 C C . PHE A 1 100 ? -21.097 32.446 0.554 1.00 53.76 100 PHE B C 1
ATOM 529 O O . PHE A 1 100 ? -20.144 31.795 0.123 1.00 49.35 100 PHE B O 1
ATOM 537 N N . PRO A 1 101 ? -21.321 33.717 0.200 1.00 54.53 101 PRO B N 1
ATOM 538 C CA . PRO A 1 101 ? -20.536 34.378 -0.849 1.00 60.19 101 PRO B CA 1
ATOM 539 C C . PRO A 1 101 ? -19.030 34.385 -0.599 1.00 60.20 101 PRO B C 1
ATOM 540 O O . PRO A 1 101 ? -18.259 34.433 -1.555 1.00 61.35 101 PRO B O 1
ATOM 544 N N . PHE A 1 102 ? -18.611 34.341 0.661 1.00 64.64 102 PHE B N 1
ATOM 545 C CA . PHE A 1 102 ? -17.185 34.454 0.960 1.00 61.74 102 PHE B CA 1
ATOM 546 C C . PHE A 1 102 ? -16.578 33.168 1.504 1.00 50.21 102 PHE B C 1
ATOM 547 O O . PHE A 1 102 ? -15.483 33.184 2.046 1.00 42.26 102 PHE B O 1
ATOM 555 N N . LEU A 1 103 ? -17.287 32.057 1.327 1.00 47.98 103 LEU B N 1
ATOM 556 C CA . LEU A 1 103 ? -16.781 30.744 1.711 1.00 45.13 103 LEU B CA 1
ATOM 557 C C . LEU A 1 103 ? -16.450 29.918 0.479 1.00 56.19 103 LEU B C 1
ATOM 558 O O . LEU A 1 103 ? -17.333 29.620 -0.326 1.00 69.25 103 LEU B O 1
ATOM 563 N N . VAL A 1 104 ? -15.185 29.541 0.335 1.00 39.01 104 VAL B N 1
ATOM 564 C CA . VAL A 1 104 ? -14.780 28.674 -0.761 1.00 56.29 104 VAL B CA 1
ATOM 565 C C . VAL A 1 104 ? -15.761 27.519 -0.955 1.00 63.40 104 VAL B C 1
ATOM 566 O O . VAL A 1 104 ? -16.233 26.915 0.010 1.00 61.78 104 VAL B O 1
ATOM 570 N N . LYS A 1 105 ? -16.078 27.223 -2.210 1.00 67.56 105 LYS B N 1
ATOM 571 C CA . LYS A 1 105 ? -16.987 26.128 -2.503 1.00 68.55 105 LYS B CA 1
ATOM 572 C C . LYS A 1 105 ? -16.224 24.821 -2.669 1.00 68.35 105 LYS B C 1
ATOM 573 O O . LYS A 1 105 ? -15.253 24.749 -3.423 1.00 70.35 105 LYS B O 1
ATOM 575 N N . LEU A 1 106 ? -16.651 23.796 -1.940 1.00 64.64 106 LEU B N 1
ATOM 576 C CA . LEU A 1 106 ? -16.150 22.452 -2.176 1.00 64.45 106 LEU B CA 1
ATOM 577 C C . LEU A 1 106 ? -16.860 21.913 -3.408 1.00 66.47 106 LEU B C 1
ATOM 578 O O . LEU A 1 106 ? -18.088 21.827 -3.442 1.00 68.16 106 LEU B O 1
ATOM 583 N N . GLU A 1 107 ? -16.091 21.566 -4.430 1.00 68.23 107 GLU B N 1
ATOM 584 C CA . GLU A 1 107 ? -16.682 21.148 -5.688 1.00 71.29 107 GLU B CA 1
ATOM 585 C C . GLU A 1 107 ? -16.732 19.627 -5.791 1.00 70.95 107 GLU B C 1
ATOM 586 O O . GLU A 1 107 ? -17.604 19.070 -6.461 1.00 81.10 107 GLU B O 1
ATOM 592 N N . PHE A 1 108 ? -15.803 18.954 -5.120 1.00 66.42 108 PHE B N 1
ATOM 593 C CA . PHE A 1 108 ? -15.781 17.490 -5.119 1.00 75.08 108 PHE B CA 1
ATOM 594 C C . PHE A 1 108 ? -14.940 16.922 -3.972 1.00 77.50 108 PHE B C 1
ATOM 595 O O . PHE A 1 108 ? -14.278 17.670 -3.253 1.00 75.91 108 PHE B O 1
ATOM 597 N N . SER A 1 109 ? -14.980 15.600 -3.813 1.00 80.67 109 SER B N 1
ATOM 598 C CA . SER A 1 109 ? -14.269 14.902 -2.738 1.00 75.06 109 SER B CA 1
ATOM 599 C C . SER A 1 109 ? -14.225 13.394 -3.001 1.00 84.48 109 SER B C 1
ATOM 600 O O . SER A 1 109 ? -15.135 12.839 -3.616 1.00 91.81 109 SER B O 1
ATOM 602 N N . PHE A 1 110 ? -13.167 12.741 -2.526 1.00 78.79 110 PHE B N 1
ATOM 603 C CA . PHE A 1 110 ? -12.990 11.302 -2.703 1.00 77.88 110 PHE B CA 1
ATOM 604 C C . PHE A 1 110 ? -11.648 10.864 -2.119 1.00 80.68 110 PHE B C 1
ATOM 605 O O . PHE A 1 110 ? -10.756 11.686 -1.917 1.00 82.52 110 PHE B O 1
ATOM 613 N N . LYS A 1 111 ? -11.508 9.567 -1.855 1.00 83.84 111 LYS B N 1
ATOM 614 C CA . LYS A 1 111 ? -10.284 9.022 -1.266 1.00 75.17 111 LYS B CA 1
ATOM 615 C C . LYS A 1 111 ? -9.602 7.988 -2.172 1.00 80.31 111 LYS B C 1
ATOM 616 O O . LYS A 1 111 ? -10.088 6.865 -2.340 1.00 69.21 111 LYS B O 1
ATOM 618 N N . ASP A 1 112 ? -8.471 8.370 -2.758 1.00 93.81 112 ASP B N 1
ATOM 619 C CA . ASP A 1 112 ? -7.741 7.462 -3.638 1.00 99.04 112 ASP B CA 1
ATOM 620 C C . ASP A 1 112 ? -7.000 6.397 -2.842 1.00 102.42 112 ASP B C 1
ATOM 621 O O . ASP A 1 112 ? -5.844 6.087 -3.129 1.00 102.64 112 ASP B O 1
ATOM 623 N N . ASN A 1 113 ? -7.672 5.864 -1.827 1.00 101.56 113 ASN B N 1
ATOM 624 C CA . ASN A 1 113 ? -7.203 4.682 -1.104 1.00 103.53 113 ASN B CA 1
ATOM 625 C C . ASN A 1 113 ? -5.896 4.834 -0.321 1.00 99.02 113 ASN B C 1
ATOM 626 O O . ASN A 1 113 ? -5.382 3.855 0.215 1.00 99.78 113 ASN B O 1
ATOM 628 N N . SER A 1 114 ? -5.358 6.046 -0.248 1.00 95.06 114 SER B N 1
ATOM 629 C CA . SER A 1 114 ? -4.161 6.269 0.560 1.00 94.03 114 SER B CA 1
ATOM 630 C C . SER A 1 114 ? -4.118 7.680 1.133 1.00 92.12 114 SER B C 1
ATOM 631 O O . SER A 1 114 ? -3.285 7.995 1.988 1.00 91.50 114 SER B O 1
ATOM 634 N N . ASN A 1 115 ? -5.025 8.526 0.662 1.00 90.94 115 ASN B N 1
ATOM 635 C CA . ASN A 1 115 ? -5.137 9.883 1.182 1.00 83.45 115 ASN B CA 1
ATOM 636 C C . ASN A 1 115 ? -6.421 10.580 0.728 1.00 76.82 115 ASN B C 1
ATOM 637 O O . ASN A 1 115 ? -6.916 10.341 -0.377 1.00 76.18 115 ASN B O 1
ATOM 642 N N . LEU A 1 116 ? -6.965 11.426 1.596 1.00 66.83 116 LEU B N 1
ATOM 643 C CA . LEU A 1 116 ? -8.207 12.126 1.297 1.00 67.71 116 LEU B CA 1
ATOM 644 C C . LEU A 1 116 ? -7.993 13.213 0.263 1.00 60.09 116 LEU B C 1
ATOM 645 O O . LEU A 1 116 ? -6.922 13.818 0.203 1.00 62.24 116 LEU B O 1
ATOM 650 N N . TYR A 1 117 ? -9.019 13.469 -0.541 1.00 54.56 117 TYR B N 1
ATOM 651 C CA . TYR A 1 117 ? -8.949 14.532 -1.539 1.00 57.39 117 TYR B CA 1
ATOM 652 C C . TYR A 1 117 ? -10.163 15.436 -1.478 1.00 53.35 117 TYR B C 1
ATOM 653 O O . TYR A 1 117 ? -11.289 14.987 -1.693 1.00 56.89 117 TYR B O 1
ATOM 662 N N . MET A 1 118 ? -9.934 16.713 -1.201 1.00 50.27 118 MET B N 1
ATOM 663 C CA . MET A 1 118 ? -10.988 17.707 -1.299 1.00 56.99 118 MET B CA 1
ATOM 664 C C . MET A 1 118 ? -10.694 18.609 -2.473 1.00 62.05 118 MET B C 1
ATOM 665 O O . MET A 1 118 ? -9.614 19.190 -2.552 1.00 68.44 118 MET B O 1
ATOM 670 N N . VAL A 1 119 ? -11.654 18.734 -3.381 1.00 59.14 119 VAL B N 1
ATOM 671 C CA . VAL A 1 119 ? -11.504 19.631 -4.517 1.00 55.61 119 VAL B CA 1
ATOM 672 C C . VAL A 1 119 ? -12.402 20.841 -4.364 1.00 53.57 119 VAL B C 1
ATOM 673 O O . VAL A 1 119 ? -13.615 20.711 -4.210 1.00 59.31 119 VAL B O 1
ATOM 677 N N . MET A 1 120 ? -11.794 22.019 -4.415 1.00 50.89 120 MET B N 1
ATOM 678 C CA . MET A 1 120 ? -12.505 23.263 -4.163 1.00 55.60 120 MET B CA 1
ATOM 679 C C . MET A 1 120 ? -12.272 24.196 -5.337 1.00 57.15 120 MET B C 1
ATOM 680 O O . MET A 1 120 ? -11.329 24.004 -6.105 1.00 51.91 120 MET B O 1
ATOM 685 N N . GLU A 1 121 ? -13.129 25.205 -5.478 1.00 59.29 121 GLU B N 1
ATOM 686 C CA . GLU A 1 121 ? -12.877 26.277 -6.425 1.00 45.45 121 GLU B CA 1
ATOM 687 C C . GLU A 1 121 ? -11.460 26.767 -6.204 1.00 49.46 121 GLU B C 1
ATOM 688 O O . GLU A 1 121 ? -10.998 26.852 -5.073 1.00 60.39 121 GLU B O 1
ATOM 690 N N . TYR A 1 122 ? -10.769 27.069 -7.291 1.00 44.29 122 TYR B N 1
ATOM 691 C CA . TYR A 1 122 ? -9.456 27.690 -7.228 1.00 49.21 122 TYR B CA 1
ATOM 692 C C . TYR A 1 122 ? -9.645 29.190 -7.040 1.00 55.07 122 TYR B C 1
ATOM 693 O O . TYR A 1 122 ? -10.466 29.812 -7.719 1.00 66.68 122 TYR B O 1
ATOM 702 N N . VAL A 1 123 ? -8.898 29.773 -6.109 1.00 54.70 123 VAL B N 1
ATOM 703 C CA . VAL A 1 123 ? -9.010 31.199 -5.834 1.00 40.39 123 VAL B CA 1
ATOM 704 C C . VAL A 1 123 ? -7.642 31.823 -6.089 1.00 57.73 123 VAL B C 1
ATOM 705 O O . VAL A 1 123 ? -6.774 31.831 -5.216 1.00 65.12 123 VAL B O 1
ATOM 709 N N . ALA A 1 124 ? -7.465 32.353 -7.297 1.00 42.51 124 ALA B N 1
ATOM 710 C CA . ALA A 1 124 ? -6.133 32.553 -7.870 1.00 42.99 124 ALA B CA 1
ATOM 711 C C . ALA A 1 124 ? -5.383 33.765 -7.343 1.00 42.21 124 ALA B C 1
ATOM 712 O O . ALA A 1 124 ? -4.191 33.940 -7.631 1.00 39.96 124 ALA B O 1
ATOM 714 N N . GLY A 1 125 ? -6.082 34.589 -6.567 1.00 39.49 125 GLY B N 1
ATOM 715 C CA . GLY A 1 125 ? -5.504 35.799 -6.001 1.00 38.59 125 GLY B CA 1
ATOM 716 C C . GLY A 1 125 ? -4.432 35.621 -4.936 1.00 38.09 125 GLY B C 1
ATOM 717 O O . GLY A 1 125 ? -3.646 36.536 -4.708 1.00 39.03 125 GLY B O 1
ATOM 718 N N . GLY A 1 126 ? -4.401 34.466 -4.275 1.00 36.45 126 GLY B N 1
ATOM 719 C CA . GLY A 1 126 ? -3.394 34.205 -3.260 1.00 48.21 126 GLY B CA 1
ATOM 720 C C . GLY A 1 126 ? -3.854 34.478 -1.834 1.00 48.70 126 GLY B C 1
ATOM 721 O O . GLY A 1 126 ? -4.958 34.989 -1.617 1.00 50.50 126 GLY B O 1
ATOM 722 N N . GLU A 1 127 ? -3.018 34.120 -0.860 1.00 37.51 127 GLU B N 1
ATOM 723 C CA . GLU A 1 127 ? -3.290 34.448 0.536 1.00 37.06 127 GLU B CA 1
ATOM 724 C C . GLU A 1 127 ? -3.293 35.959 0.700 1.00 35.05 127 GLU B C 1
ATOM 725 O O . GLU A 1 127 ? -2.492 36.657 0.079 1.00 39.11 127 GLU B O 1
ATOM 731 N N . MET A 1 128 ? -4.193 36.467 1.534 1.00 35.33 128 MET B N 1
ATOM 732 C CA . MET A 1 128 ? -4.063 37.836 2.023 1.00 35.08 128 MET B CA 1
ATOM 733 C C . MET A 1 128 ? -2.674 38.040 2.631 1.00 34.96 128 MET B C 1
ATOM 734 O O . MET A 1 128 ? -2.083 39.117 2.539 1.00 35.87 128 MET B O 1
ATOM 739 N N . PHE A 1 129 ? -2.158 36.989 3.247 1.00 34.81 129 PHE B N 1
ATOM 740 C CA . PHE A 1 129 ? -0.872 37.040 3.921 1.00 34.80 129 PHE B CA 1
ATOM 741 C C . PHE A 1 129 ? 0.239 37.657 3.068 1.00 37.83 129 PHE B C 1
ATOM 742 O O . PHE A 1 129 ? 0.858 38.641 3.468 1.00 46.45 129 PHE B O 1
ATOM 750 N N . SER A 1 130 ? 0.483 37.084 1.889 1.00 39.60 130 SER B N 1
ATOM 751 C CA . SER A 1 130 ? 1.559 37.538 1.004 1.00 35.42 130 SER B CA 1
ATOM 752 C C . SER A 1 130 ? 1.398 38.978 0.525 1.00 36.93 130 SER B C 1
ATOM 753 O O . SER A 1 130 ? 2.380 39.708 0.413 1.00 47.02 130 SER B O 1
ATOM 756 N N . HIS A 1 131 ? 0.164 39.387 0.247 1.00 38.92 131 HIS B N 1
ATOM 757 C CA . HIS A 1 131 ? -0.107 40.775 -0.112 1.00 35.85 131 HIS B CA 1
ATOM 758 C C . HIS A 1 131 ? 0.129 41.738 1.051 1.00 38.62 131 HIS B C 1
ATOM 759 O O . HIS A 1 131 ? 0.641 42.837 0.855 1.00 35.94 131 HIS B O 1
ATOM 766 N N . LEU A 1 132 ? -0.247 41.319 2.261 1.00 43.14 132 LEU B N 1
ATOM 767 C CA . LEU A 1 132 ? -0.044 42.138 3.460 1.00 35.26 132 LEU B CA 1
ATOM 768 C C . LEU A 1 132 ? 1.444 42.304 3.772 1.00 41.45 132 LEU B C 1
ATOM 769 O O . LEU A 1 132 ? 1.920 43.419 3.990 1.00 35.44 132 LEU B O 1
ATOM 774 N N . ARG A 1 133 ? 2.175 41.195 3.785 1.00 35.32 133 ARG B N 1
ATOM 775 C CA . ARG A 1 133 ? 3.625 41.244 3.971 1.00 45.16 133 ARG B CA 1
ATOM 776 C C . ARG A 1 133 ? 4.339 42.038 2.868 1.00 45.11 133 ARG B C 1
ATOM 777 O O . ARG A 1 133 ? 5.226 42.846 3.152 1.00 43.95 133 ARG B O 1
ATOM 785 N N . ARG A 1 134 ? 3.958 41.799 1.614 1.00 43.26 134 ARG B N 1
ATOM 786 C CA . ARG A 1 134 ? 4.569 42.499 0.491 1.00 42.86 134 ARG B CA 1
ATOM 787 C C . ARG A 1 134 ? 4.396 44.006 0.647 1.00 40.25 134 ARG B C 1
ATOM 788 O O . ARG A 1 134 ? 5.358 44.770 0.553 1.00 39.14 134 ARG B O 1
ATOM 796 N N . ILE A 1 135 ? 3.159 44.414 0.889 1.00 40.95 135 ILE B N 1
ATOM 797 C CA . ILE A 1 135 ? 2.800 45.815 1.040 1.00 48.94 135 ILE B CA 1
ATOM 798 C C . ILE A 1 135 ? 3.190 46.381 2.417 1.00 62.99 135 ILE B C 1
ATOM 799 O O . ILE A 1 135 ? 3.595 47.543 2.542 1.00 36.48 135 ILE B O 1
ATOM 804 N N . GLY A 1 136 ? 3.082 45.549 3.447 1.00 64.88 136 GLY B N 1
ATOM 805 C CA . GLY A 1 136 ? 3.410 45.967 4.793 1.00 35.72 136 GLY B CA 1
ATOM 806 C C . GLY A 1 136 ? 2.150 46.130 5.614 1.00 35.45 136 GLY B C 1
ATOM 807 O O . GLY A 1 136 ? 1.961 45.454 6.627 1.00 41.26 136 GLY B O 1
ATOM 808 N N . ARG A 1 137 ? 1.279 47.030 5.171 1.00 40.69 137 ARG B N 1
ATOM 809 C CA . ARG A 1 137 ? 0.002 47.241 5.841 1.00 43.71 137 ARG B CA 1
ATOM 810 C C . ARG A 1 137 ? -1.008 47.865 4.894 1.00 35.68 137 ARG B C 1
ATOM 811 O O . ARG A 1 137 ? -0.641 48.611 4.009 1.00 59.86 137 ARG B O 1
ATOM 819 N N . PHE A 1 138 ? -2.280 47.548 5.088 1.00 41.05 138 PHE B N 1
ATOM 820 C CA . PHE A 1 138 ? -3.344 48.149 4.300 1.00 43.21 138 PHE B CA 1
ATOM 821 C C . PHE A 1 138 ? -3.814 49.427 4.959 1.00 48.96 138 PHE B C 1
ATOM 822 O O . PHE A 1 138 ? -3.641 49.624 6.163 1.00 57.28 138 PHE B O 1
ATOM 830 N N . SER A 1 139 ? -4.416 50.298 4.166 1.00 51.70 139 SER B N 1
ATOM 831 C CA . SER A 1 139 ? -5.048 51.471 4.722 1.00 48.72 139 SER B CA 1
ATOM 832 C C . SER A 1 139 ? -6.277 51.008 5.504 1.00 43.92 139 SER B C 1
ATOM 833 O O . SER A 1 139 ? -6.771 49.898 5.318 1.00 44.32 139 SER B O 1
ATOM 836 N N . GLU A 1 140 ? -6.771 51.852 6.392 1.00 42.72 140 GLU B N 1
ATOM 837 C CA . GLU A 1 140 ? -7.950 51.481 7.153 1.00 39.26 140 GLU B CA 1
ATOM 838 C C . GLU A 1 140 ? -9.164 51.202 6.259 1.00 41.39 140 GLU B C 1
ATOM 839 O O . GLU A 1 140 ? -9.944 50.300 6.543 1.00 48.86 140 GLU B O 1
ATOM 845 N N . PRO A 1 141 ? -9.332 51.970 5.168 1.00 52.86 141 PRO B N 1
ATOM 846 C CA . PRO A 1 141 ? -10.467 51.678 4.279 1.00 53.17 141 PRO B CA 1
ATOM 847 C C . PRO A 1 141 ? -10.313 50.323 3.587 1.00 50.96 141 PRO B C 1
ATOM 848 O O . PRO A 1 141 ? -11.290 49.588 3.457 1.00 49.51 141 PRO B O 1
ATOM 852 N N . HIS A 1 142 ? -9.095 50.007 3.155 1.00 47.30 142 HIS B N 1
ATOM 853 C CA . HIS A 1 142 ? -8.769 48.690 2.617 1.00 37.43 142 HIS B CA 1
ATOM 854 C C . HIS A 1 142 ? -9.064 47.601 3.666 1.00 45.58 142 HIS B C 1
ATOM 855 O O . HIS A 1 142 ? -9.788 46.641 3.399 1.00 37.06 142 HIS B O 1
ATOM 862 N N . ALA A 1 143 ? -8.515 47.767 4.867 1.00 46.96 143 ALA B N 1
ATOM 863 C CA . ALA A 1 143 ? -8.735 46.820 5.964 1.00 37.49 143 ALA B CA 1
ATOM 864 C C . ALA A 1 143 ? -10.226 46.641 6.317 1.00 37.17 143 ALA B C 1
ATOM 865 O O . ALA A 1 143 ? -10.698 45.523 6.529 1.00 36.94 143 ALA B O 1
ATOM 867 N N . ARG A 1 144 ? -10.956 47.752 6.365 1.00 36.92 144 ARG B N 1
ATOM 868 C CA . ARG A 1 144 ? -12.386 47.757 6.652 1.00 37.32 144 ARG B CA 1
ATOM 869 C C . ARG A 1 144 ? -13.163 46.936 5.635 1.00 46.30 144 ARG B C 1
ATOM 870 O O . ARG A 1 144 ? -14.148 46.272 5.967 1.00 45.27 144 ARG B O 1
ATOM 878 N N . PHE A 1 145 ? -12.725 47.006 4.383 1.00 39.87 145 PHE B N 1
ATOM 879 C CA . PHE A 1 145 ? -13.351 46.252 3.308 1.00 38.16 145 PHE B CA 1
ATOM 880 C C . PHE A 1 145 ? -13.337 44.746 3.582 1.00 37.81 145 PHE B C 1
ATOM 881 O O . PHE A 1 145 ? -14.351 44.066 3.449 1.00 39.91 145 PHE B O 1
ATOM 889 N N . TYR A 1 146 ? -12.177 44.226 3.953 1.00 37.23 146 TYR B N 1
ATOM 890 C CA . TYR A 1 146 ? -12.059 42.822 4.309 1.00 36.92 146 TYR B CA 1
ATOM 891 C C . TYR A 1 146 ? -12.790 42.493 5.618 1.00 36.91 146 TYR B C 1
ATOM 892 O O . TYR A 1 146 ? -13.484 41.485 5.712 1.00 64.74 146 TYR B O 1
ATOM 901 N N . ALA A 1 147 ? -12.620 43.343 6.627 1.00 40.81 147 ALA B N 1
ATOM 902 C CA . ALA A 1 147 ? -13.233 43.109 7.938 1.00 36.84 147 ALA B CA 1
ATOM 903 C C . ALA A 1 147 ? -14.740 42.868 7.833 1.00 41.11 147 ALA B C 1
ATOM 904 O O . ALA A 1 147 ? -15.256 41.905 8.404 1.00 42.30 147 ALA B O 1
ATOM 906 N N . ALA A 1 148 ? -15.432 43.739 7.098 1.00 37.84 148 ALA B N 1
ATOM 907 C CA . ALA A 1 148 ? -16.874 43.612 6.890 1.00 61.06 148 ALA B CA 1
ATOM 908 C C . ALA A 1 148 ? -17.281 42.243 6.351 1.00 38.61 148 ALA B C 1
ATOM 909 O O . ALA A 1 148 ? -18.337 41.715 6.696 1.00 41.88 148 ALA B O 1
ATOM 911 N N . GLN A 1 149 ? -16.443 41.670 5.500 1.00 38.30 149 GLN B N 1
ATOM 912 C CA . GLN A 1 149 ? -16.753 40.388 4.895 1.00 38.42 149 GLN B CA 1
ATOM 913 C C . GLN A 1 149 ? -16.660 39.254 5.895 1.00 39.01 149 GLN B C 1
ATOM 914 O O . GLN A 1 149 ? -17.470 38.327 5.886 1.00 44.61 149 GLN B O 1
ATOM 920 N N . ILE A 1 150 ? -15.655 39.323 6.754 1.00 40.09 150 ILE B N 1
ATOM 921 C CA . ILE A 1 150 ? -15.499 38.334 7.797 1.00 43.18 150 ILE B CA 1
ATOM 922 C C . ILE A 1 150 ? -16.578 38.488 8.856 1.00 39.21 150 ILE B C 1
ATOM 923 O O . ILE A 1 150 ? -17.059 37.499 9.399 1.00 38.04 150 ILE B O 1
ATOM 928 N N . VAL A 1 151 ? -16.964 39.734 9.120 1.00 38.94 151 VAL B N 1
ATOM 929 C CA . VAL A 1 151 ? -18.003 40.041 10.096 1.00 39.75 151 VAL B CA 1
ATOM 930 C C . VAL A 1 151 ? -19.291 39.364 9.684 1.00 48.47 151 VAL B C 1
ATOM 931 O O . VAL A 1 151 ? -20.023 38.833 10.516 1.00 57.12 151 VAL B O 1
ATOM 935 N N . LEU A 1 152 ? -19.558 39.382 8.384 1.00 39.33 152 LEU B N 1
ATOM 936 C CA . LEU A 1 152 ? -20.765 38.770 7.843 1.00 44.95 152 LEU B CA 1
ATOM 937 C C . LEU A 1 152 ? -20.625 37.256 7.778 1.00 45.16 152 LEU B C 1
ATOM 938 O O . LEU A 1 152 ? -21.588 36.523 8.012 1.00 48.11 152 LEU B O 1
ATOM 943 N N . THR A 1 153 ? -19.424 36.791 7.460 1.00 44.74 153 THR B N 1
ATOM 944 C CA . THR A 1 153 ? -19.188 35.362 7.334 1.00 45.08 153 THR B CA 1
ATOM 945 C C . THR A 1 153 ? -19.346 34.691 8.688 1.00 43.38 153 THR B C 1
ATOM 946 O O . THR A 1 153 ? -19.868 33.581 8.774 1.00 46.87 153 THR B O 1
ATOM 950 N N . PHE A 1 154 ? -18.904 35.378 9.742 1.00 43.80 154 PHE B N 1
ATOM 951 C CA . PHE A 1 154 ? -19.057 34.887 11.111 1.00 40.52 154 PHE B CA 1
ATOM 952 C C . PHE A 1 154 ? -20.518 34.884 11.552 1.00 51.79 154 PHE B C 1
ATOM 953 O O . PHE A 1 154 ? -20.981 33.918 12.161 1.00 53.19 154 PHE B O 1
ATOM 961 N N . GLU A 1 155 ? -21.243 35.962 11.260 1.00 50.48 155 GLU B N 1
ATOM 962 C CA . GLU A 1 155 ? -22.665 35.996 11.583 1.00 47.87 155 GLU B CA 1
ATOM 963 C C . GLU A 1 155 ? -23.332 34.782 10.958 1.00 49.38 155 GLU B C 1
ATOM 964 O O . GLU A 1 155 ? -24.011 34.013 11.632 1.00 52.03 155 GLU B O 1
ATOM 970 N N . TYR A 1 156 ? -23.117 34.607 9.661 1.00 54.92 156 TYR B N 1
ATOM 971 C CA . TYR A 1 156 ? -23.574 33.407 8.992 1.00 42.17 156 TYR B CA 1
ATOM 972 C C . TYR A 1 156 ? -23.221 32.199 9.845 1.00 47.10 156 TYR B C 1
ATOM 973 O O . TYR A 1 156 ? -24.100 31.529 10.369 1.00 52.36 156 TYR B O 1
ATOM 982 N N . LEU A 1 157 ? -21.923 31.950 9.998 1.00 45.06 157 LEU B N 1
ATOM 983 C CA . LEU A 1 157 ? -21.424 30.739 10.645 1.00 40.87 157 LEU B CA 1
ATOM 984 C C . LEU A 1 157 ? -21.898 30.542 12.082 1.00 41.33 157 LEU B C 1
ATOM 985 O O . LEU A 1 157 ? -22.250 29.433 12.462 1.00 41.83 157 LEU B O 1
ATOM 990 N N . HIS A 1 158 ? -21.891 31.604 12.879 1.00 45.14 158 HIS B N 1
ATOM 991 C CA . HIS A 1 158 ? -22.377 31.507 14.258 1.00 47.41 158 HIS B CA 1
ATOM 992 C C . HIS A 1 158 ? -23.856 31.144 14.287 1.00 51.43 158 HIS B C 1
ATOM 993 O O . HIS A 1 158 ? -24.312 30.435 15.180 1.00 48.48 158 HIS B O 1
ATOM 1000 N N . SER A 1 159 ? -24.603 31.641 13.309 1.00 54.26 159 SER B N 1
ATOM 1001 C CA . SER A 1 159 ? -26.035 31.391 13.255 1.00 44.77 159 SER B CA 1
ATOM 1002 C C . SER A 1 159 ? -26.298 29.897 13.071 1.00 47.89 159 SER B C 1
ATOM 1003 O O . SER A 1 159 ? -27.330 29.383 13.504 1.00 48.02 159 SER B O 1
ATOM 1006 N N . LEU A 1 160 ? -25.363 29.204 12.427 1.00 49.28 160 LEU B N 1
ATOM 1007 C CA . LEU A 1 160 ? -25.427 27.746 12.325 1.00 49.81 160 LEU B CA 1
ATOM 1008 C C . LEU A 1 160 ? -24.804 27.108 13.567 1.00 53.88 160 LEU B C 1
ATOM 1009 O O . LEU A 1 160 ? -24.619 25.890 13.628 1.00 55.66 160 LEU B O 1
ATOM 1014 N N . ASP A 1 161 ? -24.476 27.943 14.549 1.00 55.28 161 ASP B N 1
ATOM 1015 C CA . ASP A 1 161 ? -23.819 27.495 15.773 1.00 54.80 161 ASP B CA 1
ATOM 1016 C C . ASP A 1 161 ? -22.443 26.904 15.507 1.00 55.31 161 ASP B C 1
ATOM 1017 O O . ASP A 1 161 ? -22.017 25.977 16.192 1.00 62.49 161 ASP B O 1
ATOM 1022 N N . LEU A 1 162 ? -21.751 27.451 14.514 1.00 48.17 162 LEU B N 1
ATOM 1023 C CA . LEU A 1 162 ? -20.405 27.003 14.183 1.00 49.11 162 LEU B CA 1
ATOM 1024 C C . LEU A 1 162 ? -19.353 27.974 14.693 1.00 54.92 162 LEU B C 1
ATOM 1025 O O . LEU A 1 162 ? -19.558 29.192 14.675 1.00 57.25 162 LEU B O 1
ATOM 1030 N N . ILE A 1 163 ? -18.224 27.434 15.146 1.00 40.71 163 ILE B N 1
ATOM 1031 C CA . ILE A 1 163 ? -17.075 28.260 15.472 1.00 42.05 163 ILE B CA 1
ATOM 1032 C C . ILE A 1 163 ? -15.969 27.953 14.465 1.00 46.49 163 ILE B C 1
ATOM 1033 O O . ILE A 1 163 ? -15.677 26.785 14.198 1.00 44.31 163 ILE B O 1
ATOM 1038 N N . TYR A 1 164 ? -15.358 28.988 13.898 1.00 38.73 164 TYR B N 1
ATOM 1039 C CA . TYR A 1 164 ? -14.394 28.769 12.827 1.00 41.64 164 TYR B CA 1
ATOM 1040 C C . TYR A 1 164 ? -12.995 28.448 13.355 1.00 37.91 164 TYR B C 1
ATOM 1041 O O . TYR A 1 164 ? -12.395 27.448 12.964 1.00 37.88 164 TYR B O 1
ATOM 1050 N N . ARG A 1 165 ? -12.487 29.308 14.232 1.00 40.15 165 ARG B N 1
ATOM 1051 C CA . ARG A 1 165 ? -11.287 29.029 15.032 1.00 37.74 165 ARG B CA 1
ATOM 1052 C C . ARG A 1 165 ? -9.972 28.948 14.271 1.00 40.06 165 ARG B C 1
ATOM 1053 O O . ARG A 1 165 ? -9.045 28.285 14.729 1.00 44.46 165 ARG B O 1
ATOM 1061 N N . ASP A 1 166 ? -9.868 29.607 13.123 1.00 39.07 166 ASP B N 1
ATOM 1062 C CA . ASP A 1 166 ? -8.603 29.593 12.389 1.00 39.11 166 ASP B CA 1
ATOM 1063 C C . ASP A 1 166 ? -8.472 30.844 11.532 1.00 36.00 166 ASP B C 1
ATOM 1064 O O . ASP A 1 166 ? -7.823 30.839 10.493 1.00 35.72 166 ASP B O 1
ATOM 1069 N N . LEU A 1 167 ? -9.085 31.920 12.000 1.00 36.04 167 LEU B N 1
ATOM 1070 C CA . LEU A 1 167 ? -8.932 33.219 11.387 1.00 35.76 167 LEU B CA 1
ATOM 1071 C C . LEU A 1 167 ? -7.471 33.673 11.357 1.00 40.80 167 LEU B C 1
ATOM 1072 O O . LEU A 1 167 ? -6.772 33.627 12.378 1.00 41.49 167 LEU B O 1
ATOM 1077 N N . LYS A 1 168 ? -7.032 34.121 10.179 1.00 37.70 168 LYS B N 1
ATOM 1078 C CA . LYS A 1 168 ? -5.683 34.663 9.965 1.00 43.00 168 LYS B CA 1
ATOM 1079 C C . LYS A 1 168 ? -5.418 34.845 8.459 1.00 44.06 168 LYS B C 1
ATOM 1080 O O . LYS A 1 168 ? -5.994 34.142 7.631 1.00 43.27 168 LYS B O 1
ATOM 1086 N N . PRO A 1 169 ? -4.547 35.801 8.111 1.00 34.76 169 PRO B N 1
ATOM 1087 C CA . PRO A 1 169 ? -4.231 36.192 6.730 1.00 41.75 169 PRO B CA 1
ATOM 1088 C C . PRO A 1 169 ? -3.903 35.021 5.787 1.00 34.68 169 PRO B C 1
ATOM 1089 O O . PRO A 1 169 ? -4.340 35.028 4.646 1.00 34.71 169 PRO B O 1
ATOM 1093 N N . GLU A 1 170 ? -3.152 34.034 6.256 1.00 34.68 170 GLU B N 1
ATOM 1094 C CA . GLU A 1 170 ? -2.769 32.917 5.405 1.00 46.11 170 GLU B CA 1
ATOM 1095 C C . GLU A 1 170 ? -3.930 31.958 5.103 1.00 40.31 170 GLU B C 1
ATOM 1096 O O . GLU A 1 170 ? -3.773 30.992 4.352 1.00 38.87 170 GLU B O 1
ATOM 1102 N N . ASN A 1 171 ? -5.098 32.240 5.670 1.00 36.09 171 ASN B N 1
ATOM 1103 C CA . ASN A 1 171 ? -6.262 31.383 5.494 1.00 34.91 171 ASN B CA 1
ATOM 1104 C C . ASN A 1 171 ? -7.377 32.103 4.746 1.00 37.94 171 ASN B C 1
ATOM 1105 O O . ASN A 1 171 ? -8.426 31.525 4.449 1.00 40.64 171 ASN B O 1
ATOM 1110 N N . LEU A 1 172 ? -7.153 33.378 4.461 1.00 35.00 172 LEU B N 1
ATOM 1111 C CA . LEU A 1 172 ? -8.102 34.164 3.697 1.00 40.28 172 LEU B CA 1
ATOM 1112 C C . LEU A 1 172 ? -7.549 34.455 2.297 1.00 35.22 172 LEU B C 1
ATOM 1113 O O . LEU A 1 172 ? -6.639 35.268 2.123 1.00 46.22 172 LEU B O 1
ATOM 1118 N N . ILE A 1 173 ? -8.096 33.782 1.295 1.00 40.96 173 ILE B N 1
ATOM 1119 C CA . ILE A 1 173 ? -7.637 33.991 -0.075 1.00 47.04 173 ILE B CA 1
ATOM 1120 C C . ILE A 1 173 ? -8.367 35.165 -0.739 1.00 48.19 173 ILE B C 1
ATOM 1121 O O . ILE A 1 173 ? -9.533 35.428 -0.447 1.00 46.85 173 ILE B O 1
ATOM 1126 N N . ILE A 1 174 ? -7.676 35.879 -1.620 1.00 36.04 174 ILE B N 1
ATOM 1127 C CA . ILE A 1 174 ? -8.321 36.940 -2.387 1.00 47.50 174 ILE B CA 1
ATOM 1128 C C . ILE A 1 174 ? -8.787 36.451 -3.755 1.00 48.56 174 ILE B C 1
ATOM 1129 O O . ILE A 1 174 ? -7.966 36.071 -4.582 1.00 58.60 174 ILE B O 1
ATOM 1134 N N . ASP A 1 175 ? -10.091 36.462 -4.008 1.00 42.45 175 ASP B N 1
ATOM 1135 C CA . ASP A 1 175 ? -10.578 36.027 -5.323 1.00 40.64 175 ASP B CA 1
ATOM 1136 C C . ASP A 1 175 ? -10.383 37.109 -6.384 1.00 42.81 175 ASP B C 1
ATOM 1137 O O . ASP A 1 175 ? -9.978 38.225 -6.071 1.00 46.53 175 ASP B O 1
ATOM 1142 N N . GLN A 1 176 ? -10.674 36.772 -7.637 1.00 55.55 176 GLN B N 1
ATOM 1143 C CA . GLN A 1 176 ? -10.388 37.657 -8.766 1.00 59.38 176 GLN B CA 1
ATOM 1144 C C . GLN A 1 176 ? -10.942 39.073 -8.625 1.00 60.07 176 GLN B C 1
ATOM 1145 O O . GLN A 1 176 ? -10.311 40.033 -9.075 1.00 64.21 176 GLN B O 1
ATOM 1151 N N . GLN A 1 177 ? -12.107 39.209 -7.998 1.00 45.10 177 GLN B N 1
ATOM 1152 C CA . GLN A 1 177 ? -12.689 40.533 -7.778 1.00 46.99 177 GLN B CA 1
ATOM 1153 C C . GLN A 1 177 ? -12.095 41.248 -6.569 1.00 44.40 177 GLN B C 1
ATOM 1154 O O . GLN A 1 177 ? -12.440 42.393 -6.299 1.00 53.61 177 GLN B O 1
ATOM 1160 N N . GLY A 1 178 ? -11.191 40.576 -5.858 1.00 41.84 178 GLY B N 1
ATOM 1161 C CA . GLY A 1 178 ? -10.579 41.131 -4.664 1.00 46.85 178 GLY B CA 1
ATOM 1162 C C . GLY A 1 178 ? -11.438 40.938 -3.419 1.00 49.05 178 GLY B C 1
ATOM 1163 O O . GLY A 1 178 ? -11.305 41.682 -2.442 1.00 46.67 178 GLY B O 1
ATOM 1164 N N . TYR A 1 179 ? -12.339 39.955 -3.482 1.00 43.55 179 TYR B N 1
ATOM 1165 C CA . TYR A 1 179 ? -13.167 39.556 -2.348 1.00 42.69 179 TYR B CA 1
ATOM 1166 C C . TYR A 1 179 ? -12.578 38.338 -1.652 1.00 43.77 179 TYR B C 1
ATOM 1167 O O . TYR A 1 179 ? -11.989 37.467 -2.301 1.00 44.06 179 TYR B O 1
ATOM 1176 N N . ILE A 1 180 ? -12.740 38.299 -0.327 1.00 41.78 180 ILE B N 1
ATOM 1177 C CA . ILE A 1 180 ? -12.190 37.243 0.507 1.00 37.07 180 ILE B CA 1
ATOM 1178 C C . ILE A 1 180 ? -12.887 35.903 0.323 1.00 46.62 180 ILE B C 1
ATOM 1179 O O . ILE A 1 180 ? -14.109 35.823 0.214 1.00 37.79 180 ILE B O 1
ATOM 1184 N N . GLN A 1 181 ? -12.082 34.852 0.297 1.00 36.86 181 GLN B N 1
ATOM 1185 C CA . GLN A 1 181 ? -12.578 33.489 0.270 1.00 45.72 181 GLN B CA 1
ATOM 1186 C C . GLN A 1 181 ? -11.894 32.733 1.389 1.00 46.51 181 GLN B C 1
ATOM 1187 O O . GLN A 1 181 ? -10.666 32.660 1.436 1.00 36.05 181 GLN B O 1
ATOM 1193 N N . VAL A 1 182 ? -12.693 32.185 2.299 1.00 44.47 182 VAL B N 1
ATOM 1194 C CA . VAL A 1 182 ? -12.161 31.461 3.437 1.00 36.36 182 VAL B CA 1
ATOM 1195 C C . VAL A 1 182 ? -11.910 29.991 3.115 1.00 49.74 182 VAL B C 1
ATOM 1196 O O . VAL A 1 182 ? -12.835 29.274 2.724 1.00 44.34 182 VAL B O 1
ATOM 1200 N N . THR A 1 183 ? -10.654 29.562 3.271 1.00 46.05 183 THR B N 1
ATOM 1201 C CA . THR A 1 183 ? -10.296 28.141 3.282 1.00 55.10 183 THR B CA 1
ATOM 1202 C C . THR A 1 183 ? -9.911 27.689 4.693 1.00 55.25 183 THR B C 1
ATOM 1203 O O . THR A 1 183 ? -10.084 28.431 5.656 1.00 59.15 183 THR B O 1
ATOM 1207 N N . ASP A 1 184 ? -9.388 26.468 4.796 1.00 55.72 184 ASP B N 1
ATOM 1208 C CA . ASP A 1 184 ? -8.896 25.906 6.059 1.00 58.45 184 ASP B CA 1
ATOM 1209 C C . ASP A 1 184 ? -10.001 25.892 7.121 1.00 57.94 184 ASP B C 1
ATOM 1210 O O . ASP A 1 184 ? -10.023 26.716 8.041 1.00 53.60 184 ASP B O 1
ATOM 1215 N N . PHE A 1 185 ? -10.931 24.957 6.967 1.00 57.76 185 PHE B N 1
ATOM 1216 C CA . PHE A 1 185 ? -11.957 24.716 7.964 1.00 37.27 185 PHE B CA 1
ATOM 1217 C C . PHE A 1 185 ? -11.490 23.594 8.867 1.00 50.20 185 PHE B C 1
ATOM 1218 O O . PHE A 1 185 ? -12.293 22.921 9.518 1.00 47.48 185 PHE B O 1
ATOM 1226 N N . GLY A 1 186 ? -10.175 23.399 8.898 1.00 51.29 186 GLY B N 1
ATOM 1227 C CA . GLY A 1 186 ? -9.574 22.331 9.667 1.00 48.25 186 GLY B CA 1
ATOM 1228 C C . GLY A 1 186 ? -10.072 22.225 11.096 1.00 45.93 186 GLY B C 1
ATOM 1229 O O . GLY A 1 186 ? -10.186 21.115 11.610 1.00 47.60 186 GLY B O 1
ATOM 1230 N N . PHE A 1 187 ? -10.378 23.365 11.723 1.00 49.40 187 PHE B N 1
ATOM 1231 C CA . PHE A 1 187 ? -10.730 23.418 13.151 1.00 38.82 187 PHE B CA 1
ATOM 1232 C C . PHE A 1 187 ? -12.160 23.834 13.449 1.00 45.66 187 PHE B C 1
ATOM 1233 O O . PHE A 1 187 ? -12.512 24.005 14.612 1.00 54.58 187 PHE B O 1
ATOM 1241 N N . ALA A 1 188 ? -12.982 24.041 12.430 1.00 47.19 188 ALA B N 1
ATOM 1242 C CA . ALA A 1 188 ? -14.364 24.457 12.688 1.00 51.71 188 ALA B CA 1
ATOM 1243 C C . ALA A 1 188 ? -15.203 23.344 13.333 1.00 55.64 188 ALA B C 1
ATOM 1244 O O . ALA A 1 188 ? -15.186 22.198 12.886 1.00 55.37 188 ALA B O 1
ATOM 1246 N N . LYS A 1 189 ? -15.929 23.671 14.391 1.00 40.82 189 LYS B N 1
ATOM 1247 C CA . LYS A 1 189 ? -16.796 22.677 15.006 1.00 50.94 189 LYS B CA 1
ATOM 1248 C C . LYS A 1 189 ? -18.172 23.273 15.196 1.00 53.41 189 LYS B C 1
ATOM 1249 O O . LYS A 1 189 ? -18.311 24.490 15.307 1.00 55.76 189 LYS B O 1
ATOM 1251 N N . ARG A 1 190 ? -19.188 22.418 15.212 1.00 58.57 190 ARG B N 1
ATOM 1252 C CA . ARG A 1 190 ? -20.534 22.846 15.561 1.00 55.20 190 ARG B CA 1
ATOM 1253 C C . ARG A 1 190 ? -20.650 22.837 17.075 1.00 52.08 190 ARG B C 1
ATOM 1254 O O . ARG A 1 190 ? -20.530 21.783 17.705 1.00 49.63 190 ARG B O 1
ATOM 1256 N N . VAL A 1 191 ? -20.871 24.010 17.659 1.00 53.14 191 VAL B N 1
ATOM 1257 C CA . VAL A 1 191 ? -20.950 24.114 19.110 1.00 59.97 191 VAL B CA 1
ATOM 1258 C C . VAL A 1 191 ? -22.075 25.009 19.605 1.00 60.19 191 VAL B C 1
ATOM 1259 O O . VAL A 1 191 ? -21.900 26.210 19.808 1.00 56.74 191 VAL B O 1
ATOM 1263 N N . LYS A 1 192 ? -23.242 24.416 19.789 1.00 65.24 192 LYS B N 1
ATOM 1264 C CA . LYS A 1 192 ? -24.219 25.023 20.660 1.00 68.00 192 LYS B CA 1
ATOM 1265 C C . LYS A 1 192 ? -23.608 24.786 22.024 1.00 76.15 192 LYS B C 1
ATOM 1266 O O . LYS A 1 192 ? -23.350 23.642 22.396 1.00 84.11 192 LYS B O 1
ATOM 1268 N N . GLY A 1 193 ? -23.322 25.857 22.753 1.00 71.71 193 GLY B N 1
ATOM 1269 C CA . GLY A 1 193 ? -22.757 25.705 24.081 1.00 64.60 193 GLY B CA 1
ATOM 1270 C C . GLY A 1 193 ? -21.295 26.084 24.223 1.00 58.52 193 GLY B C 1
ATOM 1271 O O . GLY A 1 193 ? -20.943 27.259 24.135 1.00 55.40 193 GLY B O 1
ATOM 1272 N N . ARG A 1 194 ? -20.444 25.080 24.427 1.00 54.63 194 ARG B N 1
ATOM 1273 C CA . ARG A 1 194 ? -19.080 25.298 24.900 1.00 47.26 194 ARG B CA 1
ATOM 1274 C C . ARG A 1 194 ? -18.127 24.250 24.321 1.00 50.21 194 ARG B C 1
ATOM 1275 O O . ARG A 1 194 ? -18.553 23.161 23.936 1.00 59.05 194 ARG B O 1
ATOM 1283 N N . THR A 1 195 ? -16.841 24.580 24.246 1.00 44.90 195 THR B N 1
ATOM 1284 C CA . THR A 1 195 ? -15.824 23.610 23.831 1.00 44.82 195 THR B CA 1
ATOM 1285 C C . THR A 1 195 ? -14.467 23.929 24.470 1.00 45.98 195 THR B C 1
ATOM 1286 O O . THR A 1 195 ? -14.290 24.987 25.075 1.00 49.89 195 THR B O 1
ATOM 1290 N N . TRP A 1 196 ? -13.519 23.009 24.333 1.00 44.65 196 TRP B N 1
ATOM 1291 C CA . TRP A 1 196 ? -12.313 23.026 25.150 1.00 44.74 196 TRP B CA 1
ATOM 1292 C C . TRP A 1 196 ? -11.064 22.743 24.330 1.00 44.17 196 TRP B C 1
ATOM 1293 O O . TRP A 1 196 ? -9.947 22.983 24.794 1.00 45.16 196 TRP B O 1
ATOM 1315 N N . LEU A 1 198 ? -7.883 22.805 22.280 1.00 47.31 198 LEU B N 1
ATOM 1316 C CA . LEU A 1 198 ? -6.924 23.883 22.062 1.00 43.78 198 LEU B CA 1
ATOM 1317 C C . LEU A 1 198 ? -6.317 23.782 20.674 1.00 46.52 198 LEU B C 1
ATOM 1318 O O . LEU A 1 198 ? -5.399 23.011 20.431 1.00 41.35 198 LEU B O 1
ATOM 1323 N N . CYS A 1 199 ? -6.856 24.574 19.763 1.00 46.11 199 CYS B N 1
ATOM 1324 C CA . CYS A 1 199 ? -6.345 24.650 18.411 1.00 43.60 199 CYS B CA 1
ATOM 1325 C C . CYS A 1 199 ? -6.418 26.102 18.012 1.00 40.57 199 CYS B C 1
ATOM 1326 O O . CYS A 1 199 ? -6.892 26.940 18.774 1.00 47.89 199 CYS B O 1
ATOM 1329 N N . GLY A 1 200 ? -5.968 26.391 16.805 1.00 38.34 200 GLY B N 1
ATOM 1330 C CA . GLY A 1 200 ? -5.988 27.739 16.299 1.00 37.70 200 GLY B CA 1
ATOM 1331 C C . GLY A 1 200 ? -4.560 28.032 15.948 1.00 48.25 200 GLY B C 1
ATOM 1332 O O . GLY A 1 200 ? -3.774 27.122 15.714 1.00 39.44 200 GLY B O 1
ATOM 1333 N N . THR A 1 201 ? -4.217 29.305 15.914 1.00 37.04 201 THR B N 1
ATOM 1334 C CA . THR A 1 201 ? -2.839 29.685 15.702 1.00 43.87 201 THR B CA 1
ATOM 1335 C C . THR A 1 201 ? -2.487 30.779 16.705 1.00 42.25 201 THR B C 1
ATOM 1336 O O . THR A 1 201 ? -3.216 31.756 16.836 1.00 36.66 201 THR B O 1
ATOM 1340 N N . PRO A 1 202 ? -1.371 30.583 17.428 1.00 41.07 202 PRO B N 1
ATOM 1341 C CA . PRO A 1 202 ? -0.973 31.296 18.647 1.00 37.40 202 PRO B CA 1
ATOM 1342 C C . PRO A 1 202 ? -1.317 32.781 18.673 1.00 36.98 202 PRO B C 1
ATOM 1343 O O . PRO A 1 202 ? -1.949 33.210 19.641 1.00 38.15 202 PRO B O 1
ATOM 1347 N N . GLU A 1 203 ? -0.924 33.535 17.645 1.00 36.54 203 GLU B N 1
ATOM 1348 C CA . GLU A 1 203 ? -1.114 34.987 17.636 1.00 36.21 203 GLU B CA 1
ATOM 1349 C C . GLU A 1 203 ? -2.575 35.408 17.624 1.00 36.08 203 GLU B C 1
ATOM 1350 O O . GLU A 1 203 ? -2.890 36.567 17.862 1.00 35.92 203 GLU B O 1
ATOM 1356 N N . TYR A 1 204 ? -3.465 34.464 17.350 1.00 36.20 204 TYR B N 1
ATOM 1357 C CA . TYR A 1 204 ? -4.893 34.767 17.228 1.00 36.16 204 TYR B CA 1
ATOM 1358 C C . TYR A 1 204 ? -5.766 34.186 18.346 1.00 36.61 204 TYR B C 1
ATOM 1359 O O . TYR A 1 204 ? -6.965 34.464 18.410 1.00 38.78 204 TYR B O 1
ATOM 1368 N N . LEU A 1 205 ? -5.160 33.392 19.227 1.00 40.91 205 LEU B N 1
ATOM 1369 C CA . LEU A 1 205 ? -5.892 32.749 20.317 1.00 43.39 205 LEU B CA 1
ATOM 1370 C C . LEU A 1 205 ? -6.398 33.752 21.349 1.00 37.65 205 LEU B C 1
ATOM 1371 O O . LEU A 1 205 ? -5.661 34.630 21.782 1.00 57.05 205 LEU B O 1
ATOM 1376 N N . ALA A 1 206 ? -7.661 33.620 21.734 1.00 39.36 206 ALA B N 1
ATOM 1377 C CA . ALA A 1 206 ? -8.211 34.417 22.824 1.00 38.20 206 ALA B CA 1
ATOM 1378 C C . ALA A 1 206 ? -7.723 33.871 24.180 1.00 41.75 206 ALA B C 1
ATOM 1379 O O . ALA A 1 206 ? -7.316 32.712 24.286 1.00 48.02 206 ALA B O 1
ATOM 1381 N N . PRO A 1 207 ? -7.759 34.708 25.221 1.00 38.93 207 PRO B N 1
ATOM 1382 C CA . PRO A 1 207 ? -7.324 34.229 26.538 1.00 39.55 207 PRO B CA 1
ATOM 1383 C C . PRO A 1 207 ? -8.056 32.949 26.969 1.00 43.91 207 PRO B C 1
ATOM 1384 O O . PRO A 1 207 ? -7.424 32.044 27.518 1.00 44.85 207 PRO B O 1
ATOM 1388 N N . GLU A 1 208 ? -9.361 32.862 26.720 1.00 47.76 208 GLU B N 1
ATOM 1389 C CA . GLU A 1 208 ? -10.132 31.708 27.202 1.00 52.77 208 GLU B CA 1
ATOM 1390 C C . GLU A 1 208 ? -9.597 30.375 26.701 1.00 45.96 208 GLU B C 1
ATOM 1391 O O . GLU A 1 208 ? -9.573 29.390 27.438 1.00 51.11 208 GLU B O 1
ATOM 1397 N N . ILE A 1 209 ? -9.185 30.342 25.442 1.00 45.59 209 ILE B N 1
ATOM 1398 C CA . ILE A 1 209 ? -8.728 29.095 24.847 1.00 50.98 209 ILE B CA 1
ATOM 1399 C C . ILE A 1 209 ? -7.326 28.703 25.327 1.00 47.88 209 ILE B C 1
ATOM 1400 O O . ILE A 1 209 ? -7.012 27.517 25.424 1.00 41.60 209 ILE B O 1
ATOM 1405 N N . ILE A 1 210 ? -6.500 29.689 25.658 1.00 40.72 210 ILE B N 1
ATOM 1406 C CA . ILE A 1 210 ? -5.193 29.404 26.246 1.00 49.85 210 ILE B CA 1
ATOM 1407 C C . ILE A 1 210 ? -5.370 28.875 27.664 1.00 55.35 210 ILE B C 1
ATOM 1408 O O . ILE A 1 210 ? -4.645 27.985 28.120 1.00 48.29 210 ILE B O 1
ATOM 1413 N N . ILE A 1 211 ? -6.373 29.430 28.332 1.00 52.58 211 ILE B N 1
ATOM 1414 C CA . ILE A 1 211 ? -6.477 29.406 29.775 1.00 50.96 211 ILE B CA 1
ATOM 1415 C C . ILE A 1 211 ? -7.312 28.228 30.291 1.00 61.49 211 ILE B C 1
ATOM 1416 O O . ILE A 1 211 ? -7.371 27.977 31.497 1.00 75.30 211 ILE B O 1
ATOM 1421 N N . SER A 1 212 ? -7.957 27.514 29.371 1.00 56.79 212 SER B N 1
ATOM 1422 C CA . SER A 1 212 ? -8.571 26.208 29.662 1.00 67.22 212 SER B CA 1
ATOM 1423 C C . SER A 1 212 ? -9.776 26.130 30.630 1.00 68.75 212 SER B C 1
ATOM 1424 O O . SER A 1 212 ? -10.041 25.073 31.207 1.00 69.56 212 SER B O 1
ATOM 1427 N N . LYS A 1 213 ? -10.510 27.222 30.801 1.00 61.54 213 LYS B N 1
ATOM 1428 C CA . LYS A 1 213 ? -11.777 27.141 31.515 1.00 65.44 213 LYS B CA 1
ATOM 1429 C C . LYS A 1 213 ? -12.954 27.068 30.534 1.00 72.37 213 LYS B C 1
ATOM 1430 O O . LYS A 1 213 ? -14.069 27.492 30.856 1.00 67.89 213 LYS B O 1
ATOM 1432 N N . GLY A 1 214 ? -12.697 26.541 29.335 1.00 66.02 214 GLY B N 1
ATOM 1433 C CA . GLY A 1 214 ? -13.718 26.388 28.312 1.00 55.97 214 GLY B CA 1
ATOM 1434 C C . GLY A 1 214 ? -14.126 27.698 27.664 1.00 52.90 214 GLY B C 1
ATOM 1435 O O . GLY A 1 214 ? -14.006 28.764 28.274 1.00 43.92 214 GLY B O 1
ATOM 1436 N N . TYR A 1 215 ? -14.625 27.618 26.430 1.00 50.93 215 TYR B N 1
ATOM 1437 C CA . TYR A 1 215 ? -14.918 28.821 25.643 1.00 54.44 215 TYR B CA 1
ATOM 1438 C C . TYR A 1 215 ? -15.969 28.603 24.553 1.00 51.61 215 TYR B C 1
ATOM 1439 O O . TYR A 1 215 ? -16.352 27.472 24.262 1.00 54.79 215 TYR B O 1
ATOM 1448 N N . ASN A 1 216 ? -16.420 29.697 23.944 1.00 47.32 216 ASN B N 1
ATOM 1449 C CA . ASN A 1 216 ? -17.435 29.631 22.892 1.00 50.04 216 ASN B CA 1
ATOM 1450 C C . ASN A 1 216 ? -17.116 30.476 21.647 1.00 46.75 216 ASN B C 1
ATOM 1451 O O . ASN A 1 216 ? -15.980 30.898 21.437 1.00 46.36 216 ASN B O 1
ATOM 1456 N N . LYS A 1 217 ? -18.132 30.722 20.828 1.00 53.22 217 LYS B N 1
ATOM 1457 C CA . LYS A 1 217 ? -17.944 31.396 19.543 1.00 48.96 217 LYS B CA 1
ATOM 1458 C C . LYS A 1 217 ? -17.420 32.819 19.686 1.00 46.59 217 LYS B C 1
ATOM 1459 O O . LYS A 1 217 ? -17.080 33.461 18.688 1.00 49.47 217 LYS B O 1
ATOM 1465 N N . ALA A 1 218 ? -17.365 33.314 20.921 1.00 46.82 218 ALA B N 1
ATOM 1466 C CA . ALA A 1 218 ? -16.918 34.678 21.175 1.00 40.01 218 ALA B CA 1
ATOM 1467 C C . ALA A 1 218 ? -15.423 34.742 20.935 1.00 43.88 218 ALA B C 1
ATOM 1468 O O . ALA A 1 218 ? -14.812 35.810 20.900 1.00 46.57 218 ALA B O 1
ATOM 1470 N N . VAL A 1 219 ? -14.845 33.565 20.761 1.00 41.69 219 VAL B N 1
ATOM 1471 C CA . VAL A 1 219 ? -13.438 33.421 20.446 1.00 41.12 219 VAL B CA 1
ATOM 1472 C C . VAL A 1 219 ? -13.108 33.951 19.020 1.00 49.48 219 VAL B C 1
ATOM 1473 O O . VAL A 1 219 ? -12.009 34.439 18.766 1.00 48.50 219 VAL B O 1
ATOM 1477 N N . ASP A 1 220 ? -14.070 33.889 18.107 1.00 38.28 220 ASP B N 1
ATOM 1478 C CA . ASP A 1 220 ? -13.879 34.428 16.757 1.00 40.56 220 ASP B CA 1
ATOM 1479 C C . ASP A 1 220 ? -13.856 35.952 16.704 1.00 37.57 220 ASP B C 1
ATOM 1480 O O . ASP A 1 220 ? -13.101 36.534 15.936 1.00 46.78 220 ASP B O 1
ATOM 1485 N N . TRP A 1 221 ? -14.689 36.598 17.509 1.00 37.92 221 TRP B N 1
ATOM 1486 C CA . TRP A 1 221 ? -14.722 38.049 17.521 1.00 37.76 221 TRP B CA 1
ATOM 1487 C C . TRP A 1 221 ? -13.418 38.632 18.036 1.00 42.14 221 TRP B C 1
ATOM 1488 O O . TRP A 1 221 ? -12.982 39.692 17.583 1.00 45.79 221 TRP B O 1
ATOM 1499 N N . TRP A 1 222 ? -12.797 37.934 18.983 1.00 45.73 222 TRP B N 1
ATOM 1500 C CA . TRP A 1 222 ? -11.479 38.308 19.473 1.00 37.14 222 TRP B CA 1
ATOM 1501 C C . TRP A 1 222 ? -10.461 38.164 18.339 1.00 36.67 222 TRP B C 1
ATOM 1502 O O . TRP A 1 222 ? -9.587 39.011 18.149 1.00 52.49 222 TRP B O 1
ATOM 1513 N N . ALA A 1 223 ? -10.584 37.078 17.588 1.00 36.69 223 ALA B N 1
ATOM 1514 C CA . ALA A 1 223 ? -9.671 36.799 16.492 1.00 36.32 223 ALA B CA 1
ATOM 1515 C C . ALA A 1 223 ? -9.808 37.894 15.435 1.00 36.06 223 ALA B C 1
ATOM 1516 O O . ALA A 1 223 ? -8.812 38.389 14.908 1.00 37.31 223 ALA B O 1
ATOM 1518 N N . LEU A 1 224 ? -11.049 38.280 15.157 1.00 36.27 224 LEU B N 1
ATOM 1519 C CA . LEU A 1 224 ? -11.326 39.415 14.297 1.00 36.18 224 LEU B CA 1
ATOM 1520 C C . LEU A 1 224 ? -10.570 40.666 14.723 1.00 41.80 224 LEU B C 1
ATOM 1521 O O . LEU A 1 224 ? -10.031 41.387 13.884 1.00 46.58 224 LEU B O 1
ATOM 1526 N N . GLY A 1 225 ? -10.539 40.930 16.024 1.00 36.08 225 GLY B N 1
ATOM 1527 C CA . GLY A 1 225 ? -9.793 42.063 16.536 1.00 35.90 225 GLY B CA 1
ATOM 1528 C C . GLY A 1 225 ? -8.317 41.936 16.217 1.00 36.41 225 GLY B C 1
ATOM 1529 O O . GLY A 1 225 ? -7.624 42.924 15.979 1.00 35.38 225 GLY B O 1
ATOM 1530 N N . VAL A 1 226 ? -7.836 40.701 16.196 1.00 38.77 226 VAL B N 1
ATOM 1531 C CA . VAL A 1 226 ? -6.432 40.457 15.921 1.00 35.35 226 VAL B CA 1
ATOM 1532 C C . VAL A 1 226 ? -6.145 40.667 14.442 1.00 35.14 226 VAL B C 1
ATOM 1533 O O . VAL A 1 226 ? -5.109 41.214 14.073 1.00 34.97 226 VAL B O 1
ATOM 1537 N N . LEU A 1 227 ? -7.085 40.242 13.603 1.00 35.21 227 LEU B N 1
ATOM 1538 C CA . LEU A 1 227 ? -6.913 40.312 12.169 1.00 35.09 227 LEU B CA 1
ATOM 1539 C C . LEU A 1 227 ? -6.971 41.752 11.718 1.00 35.07 227 LEU B C 1
ATOM 1540 O O . LEU A 1 227 ? -6.139 42.201 10.932 1.00 35.21 227 LEU B O 1
ATOM 1545 N N . ILE A 1 228 ? -7.966 42.470 12.225 1.00 35.25 228 ILE B N 1
ATOM 1546 C CA . ILE A 1 228 ? -8.149 43.870 11.880 1.00 39.34 228 ILE B CA 1
ATOM 1547 C C . ILE A 1 228 ? -6.910 44.660 12.242 1.00 35.11 228 ILE B C 1
ATOM 1548 O O . ILE A 1 228 ? -6.383 45.415 11.430 1.00 46.50 228 ILE B O 1
ATOM 1553 N N . TYR A 1 229 ? -6.451 44.477 13.471 1.00 35.04 229 TYR B N 1
ATOM 1554 C CA . TYR A 1 229 ? -5.221 45.093 13.928 1.00 38.79 229 TYR B CA 1
ATOM 1555 C C . TYR A 1 229 ? -4.050 44.731 13.011 1.00 34.77 229 TYR B C 1
ATOM 1556 O O . TYR A 1 229 ? -3.318 45.605 12.562 1.00 35.26 229 TYR B O 1
ATOM 1565 N N . GLU A 1 230 ? -3.854 43.445 12.737 1.00 34.75 230 GLU B N 1
ATOM 1566 C CA . GLU A 1 230 ? -2.726 43.045 11.891 1.00 34.68 230 GLU B CA 1
ATOM 1567 C C . GLU A 1 230 ? -2.817 43.642 10.478 1.00 34.70 230 GLU B C 1
ATOM 1568 O O . GLU A 1 230 ? -1.811 43.999 9.874 1.00 34.70 230 GLU B O 1
ATOM 1574 N N . MET A 1 231 ? -4.031 43.749 9.963 1.00 34.79 231 MET B N 1
ATOM 1575 C CA . MET A 1 231 ? -4.233 44.359 8.665 1.00 34.92 231 MET B CA 1
ATOM 1576 C C . MET A 1 231 ? -3.825 45.825 8.664 1.00 36.74 231 MET B C 1
ATOM 1577 O O . MET A 1 231 ? -3.063 46.265 7.798 1.00 52.27 231 MET B O 1
ATOM 1582 N N . ALA A 1 232 ? -4.322 46.574 9.639 1.00 42.19 232 ALA B N 1
ATOM 1583 C CA . ALA A 1 232 ? -4.049 48.002 9.717 1.00 35.09 232 ALA B CA 1
ATOM 1584 C C . ALA A 1 232 ? -2.593 48.275 10.038 1.00 34.97 232 ALA B C 1
ATOM 1585 O O . ALA A 1 232 ? -1.980 49.166 9.455 1.00 42.16 232 ALA B O 1
ATOM 1587 N N . ALA A 1 233 ? -2.046 47.492 10.963 1.00 36.96 233 ALA B N 1
ATOM 1588 C CA . ALA A 1 233 ? -0.695 47.701 11.459 1.00 36.61 233 ALA B CA 1
ATOM 1589 C C . ALA A 1 233 ? 0.374 47.026 10.604 1.00 34.80 233 ALA B C 1
ATOM 1590 O O . ALA A 1 233 ? 1.383 47.641 10.279 1.00 36.98 233 ALA B O 1
ATOM 1592 N N . GLY A 1 234 ? 0.162 45.767 10.251 1.00 34.76 234 GLY B N 1
ATOM 1593 C CA . GLY A 1 234 ? 1.192 45.001 9.577 1.00 34.83 234 GLY B CA 1
ATOM 1594 C C . GLY A 1 234 ? 1.755 43.884 10.429 1.00 34.81 234 GLY B C 1
ATOM 1595 O O . GLY A 1 234 ? 2.422 42.979 9.945 1.00 34.89 234 GLY B O 1
ATOM 1596 N N . TYR A 1 235 ? 1.492 43.967 11.726 1.00 45.99 235 TYR B N 1
ATOM 1597 C CA . TYR A 1 235 ? 1.863 42.924 12.666 1.00 44.27 235 TYR B CA 1
ATOM 1598 C C . TYR A 1 235 ? 0.653 42.772 13.558 1.00 40.89 235 TYR B C 1
ATOM 1599 O O . TYR A 1 235 ? -0.219 43.635 13.543 1.00 46.69 235 TYR B O 1
ATOM 1608 N N . PRO A 1 236 ? 0.585 41.674 14.325 1.00 34.89 236 PRO B N 1
ATOM 1609 C CA . PRO A 1 236 ? -0.535 41.411 15.226 1.00 34.93 236 PRO B CA 1
ATOM 1610 C C . PRO A 1 236 ? -0.253 41.937 16.646 1.00 35.05 236 PRO B C 1
ATOM 1611 O O . PRO A 1 236 ? 0.904 42.086 17.037 1.00 35.15 236 PRO B O 1
ATOM 1615 N N . PRO A 1 237 ? -1.314 42.172 17.431 1.00 43.20 237 PRO B N 1
ATOM 1616 C CA . PRO A 1 237 ? -1.194 42.869 18.716 1.00 35.21 237 PRO B CA 1
ATOM 1617 C C . PRO A 1 237 ? -0.280 42.144 19.714 1.00 40.89 237 PRO B C 1
ATOM 1618 O O . PRO A 1 237 ? 0.385 42.804 20.506 1.00 44.42 237 PRO B O 1
ATOM 1622 N N . PHE A 1 238 ? -0.245 40.816 19.671 1.00 37.39 238 PHE B N 1
ATOM 1623 C CA . PHE A 1 238 ? 0.543 40.040 20.626 1.00 41.29 238 PHE B CA 1
ATOM 1624 C C . PHE A 1 238 ? 1.590 39.242 19.893 1.00 36.11 238 PHE B C 1
ATOM 1625 O O . PHE A 1 238 ? 1.293 38.186 19.339 1.00 50.21 238 PHE B O 1
ATOM 1633 N N . PHE A 1 239 ? 2.822 39.743 19.899 1.00 47.86 239 PHE B N 1
ATOM 1634 C CA . PHE A 1 239 ? 3.854 39.220 19.000 1.00 36.24 239 PHE B CA 1
ATOM 1635 C C . PHE A 1 239 ? 5.134 38.692 19.681 1.00 36.72 239 PHE B C 1
ATOM 1636 O O . PHE A 1 239 ? 5.685 39.318 20.569 1.00 48.64 239 PHE B O 1
ATOM 1644 N N . ALA A 1 240 ? 5.608 37.543 19.220 1.00 36.97 240 ALA B N 1
ATOM 1645 C CA . ALA A 1 240 ? 6.865 36.974 19.670 1.00 37.51 240 ALA B CA 1
ATOM 1646 C C . ALA A 1 240 ? 7.254 35.814 18.753 1.00 39.93 240 ALA B C 1
ATOM 1647 O O . ALA A 1 240 ? 6.447 35.373 17.943 1.00 37.38 240 ALA B O 1
ATOM 1649 N N . ASP A 1 241 ? 8.473 35.305 18.899 1.00 38.21 241 ASP B N 1
ATOM 1650 C CA . ASP A 1 241 ? 8.937 34.228 18.034 1.00 38.44 241 ASP B CA 1
ATOM 1651 C C . ASP A 1 241 ? 8.761 32.845 18.642 1.00 47.41 241 ASP B C 1
ATOM 1652 O O . ASP A 1 241 ? 9.254 31.848 18.116 1.00 61.35 241 ASP B O 1
ATOM 1657 N N . GLN A 1 242 ? 8.044 32.792 19.751 1.00 39.04 242 GLN B N 1
ATOM 1658 C CA . GLN A 1 242 ? 7.729 31.529 20.402 1.00 51.90 242 GLN B CA 1
ATOM 1659 C C . GLN A 1 242 ? 6.316 31.618 20.947 1.00 39.30 242 GLN B C 1
ATOM 1660 O O . GLN A 1 242 ? 5.941 32.640 21.514 1.00 47.83 242 GLN B O 1
ATOM 1666 N N . PRO A 1 243 ? 5.521 30.553 20.759 1.00 50.99 243 PRO B N 1
ATOM 1667 C CA . PRO A 1 243 ? 4.100 30.550 21.127 1.00 57.16 243 PRO B CA 1
ATOM 1668 C C . PRO A 1 243 ? 3.883 30.888 22.597 1.00 55.88 243 PRO B C 1
ATOM 1669 O O . PRO A 1 243 ? 2.988 31.667 22.924 1.00 55.13 243 PRO B O 1
ATOM 1673 N N . ILE A 1 244 ? 4.695 30.313 23.474 1.00 49.36 244 ILE B N 1
ATOM 1674 C CA . ILE A 1 244 ? 4.514 30.555 24.891 1.00 49.91 244 ILE B CA 1
ATOM 1675 C C . ILE A 1 244 ? 4.639 32.044 25.235 1.00 49.24 244 ILE B C 1
ATOM 1676 O O . ILE A 1 244 ? 3.815 32.585 25.977 1.00 46.45 244 ILE B O 1
ATOM 1681 N N . GLN A 1 245 ? 5.648 32.707 24.682 1.00 40.09 245 GLN B N 1
ATOM 1682 C CA . GLN A 1 245 ? 5.773 34.149 24.850 1.00 39.67 245 GLN B CA 1
ATOM 1683 C C . GLN A 1 245 ? 4.532 34.884 24.353 1.00 48.97 245 GLN B C 1
ATOM 1684 O O . GLN A 1 245 ? 4.074 35.831 24.989 1.00 58.24 245 GLN B O 1
ATOM 1690 N N . ILE A 1 246 ? 3.997 34.457 23.211 1.00 38.59 246 ILE B N 1
ATOM 1691 C CA . ILE A 1 246 ? 2.762 35.030 22.685 1.00 38.02 246 ILE B CA 1
ATOM 1692 C C . ILE A 1 246 ? 1.605 34.834 23.668 1.00 38.25 246 ILE B C 1
ATOM 1693 O O . ILE A 1 246 ? 0.816 35.743 23.888 1.00 37.97 246 ILE B O 1
ATOM 1698 N N . TYR A 1 247 ? 1.516 33.651 24.265 1.00 38.83 247 TYR B N 1
ATOM 1699 C CA . TYR A 1 247 ? 0.465 33.363 25.242 1.00 43.25 247 TYR B CA 1
ATOM 1700 C C . TYR A 1 247 ? 0.523 34.305 26.441 1.00 47.78 247 TYR B C 1
ATOM 1701 O O . TYR A 1 247 ? -0.497 34.829 26.887 1.00 53.76 247 TYR B O 1
ATOM 1710 N N . GLU A 1 248 ? 1.728 34.516 26.954 1.00 45.11 248 GLU B N 1
ATOM 1711 C CA . GLU A 1 248 ? 1.927 35.439 28.055 1.00 46.50 248 GLU B CA 1
ATOM 1712 C C . GLU A 1 248 ? 1.452 36.842 27.694 1.00 42.09 248 GLU B C 1
ATOM 1713 O O . GLU A 1 248 ? 0.847 37.529 28.513 1.00 46.52 248 GLU B O 1
ATOM 1719 N N . LYS A 1 249 ? 1.725 37.268 26.465 1.00 39.81 249 LYS B N 1
ATOM 1720 C CA . LYS A 1 249 ? 1.320 38.601 26.034 1.00 37.96 249 LYS B CA 1
ATOM 1721 C C . LYS A 1 249 ? -0.184 38.678 25.878 1.00 37.77 249 LYS B C 1
ATOM 1722 O O . LYS A 1 249 ? -0.783 39.715 26.135 1.00 39.44 249 LYS B O 1
ATOM 1728 N N . ILE A 1 250 ? -0.787 37.579 25.450 1.00 37.89 250 ILE B N 1
ATOM 1729 C CA . ILE A 1 250 ? -2.236 37.520 25.286 1.00 50.01 250 ILE B CA 1
ATOM 1730 C C . ILE A 1 250 ? -2.946 37.562 26.645 1.00 50.57 250 ILE B C 1
ATOM 1731 O O . ILE A 1 250 ? -3.943 38.281 26.816 1.00 42.83 250 ILE B O 1
ATOM 1736 N N . VAL A 1 251 ? -2.435 36.782 27.602 1.00 46.94 251 VAL B N 1
ATOM 1737 C CA . VAL A 1 251 ? -3.007 36.759 28.934 1.00 48.52 251 VAL B CA 1
ATOM 1738 C C . VAL A 1 251 ? -2.820 38.126 29.595 1.00 46.89 251 VAL B C 1
ATOM 1739 O O . VAL A 1 251 ? -3.731 38.629 30.256 1.00 39.48 251 VAL B O 1
ATOM 1743 N N . SER A 1 252 ? -1.660 38.745 29.396 1.00 39.04 252 SER B N 1
ATOM 1744 C CA . SER A 1 252 ? -1.493 40.113 29.861 1.00 38.84 252 SER B CA 1
ATOM 1745 C C . SER A 1 252 ? -2.689 40.888 29.359 1.00 52.64 252 SER B C 1
ATOM 1746 O O . SER A 1 252 ? -3.313 41.640 30.108 1.00 53.81 252 SER B O 1
ATOM 1749 N N . GLY A 1 253 ? -3.011 40.678 28.082 1.00 48.21 253 GLY B N 1
ATOM 1750 C CA . GLY A 1 253 ? -4.163 41.298 27.451 1.00 46.33 253 GLY B CA 1
ATOM 1751 C C . GLY A 1 253 ? -3.907 42.751 27.124 1.00 37.24 253 GLY B C 1
ATOM 1752 O O . GLY A 1 253 ? -4.806 43.470 26.698 1.00 58.89 253 GLY B O 1
ATOM 1753 N N . LYS A 1 254 ? -2.663 43.170 27.316 1.00 43.71 254 LYS B N 1
ATOM 1754 C CA . LYS A 1 254 ? -2.270 44.562 27.169 1.00 49.32 254 LYS B CA 1
ATOM 1755 C C . LYS A 1 254 ? -1.909 44.866 25.722 1.00 47.51 254 LYS B C 1
ATOM 1756 O O . LYS A 1 254 ? -1.141 44.131 25.106 1.00 48.11 254 LYS B O 1
ATOM 1758 N N . VAL A 1 255 ? -2.454 45.956 25.186 1.00 43.85 255 VAL B N 1
ATOM 1759 C CA . VAL A 1 255 ? -2.225 46.298 23.788 1.00 42.80 255 VAL B CA 1
ATOM 1760 C C . VAL A 1 255 ? -1.740 47.734 23.556 1.00 47.82 255 VAL B C 1
ATOM 1761 O O . VAL A 1 255 ? -2.293 48.682 24.114 1.00 56.48 255 VAL B O 1
ATOM 1765 N N . ARG A 1 256 ? -0.704 47.873 22.729 1.00 40.64 256 ARG B N 1
ATOM 1766 C CA . ARG A 1 256 ? -0.260 49.169 22.235 1.00 44.90 256 ARG B CA 1
ATOM 1767 C C . ARG A 1 256 ? -0.651 49.331 20.757 1.00 46.82 256 ARG B C 1
ATOM 1768 O O . ARG A 1 256 ? -0.473 48.410 19.951 1.00 45.97 256 ARG B O 1
ATOM 1770 N N . PHE A 1 257 ? -1.179 50.502 20.410 1.00 46.85 257 PHE B N 1
ATOM 1771 C CA . PHE A 1 257 ? -1.627 50.783 19.052 1.00 34.72 257 PHE B CA 1
ATOM 1772 C C . PHE A 1 257 ? -0.654 51.712 18.362 1.00 44.83 257 PHE B C 1
ATOM 1773 O O . PHE A 1 257 ? -0.041 52.550 19.012 1.00 44.37 257 PHE B O 1
ATOM 1781 N N . PRO A 1 258 ? -0.501 51.565 17.037 1.00 48.57 258 PRO B N 1
ATOM 1782 C CA . PRO A 1 258 ? 0.310 52.530 16.286 1.00 41.48 258 PRO B CA 1
ATOM 1783 C C . PRO A 1 258 ? -0.328 53.909 16.382 1.00 42.53 258 PRO B C 1
ATOM 1784 O O . PRO A 1 258 ? -1.548 54.007 16.507 1.00 38.07 258 PRO B O 1
ATOM 1788 N N . SER A 1 259 ? 0.484 54.958 16.323 1.00 51.01 259 SER B N 1
ATOM 1789 C CA . SER A 1 259 ? -0.027 56.322 16.336 1.00 51.93 259 SER B CA 1
ATOM 1790 C C . SER A 1 259 ? -0.872 56.629 15.101 1.00 50.08 259 SER B C 1
ATOM 1791 O O . SER A 1 259 ? -1.758 57.487 15.146 1.00 50.31 259 SER B O 1
ATOM 1794 N N . HIS A 1 260 ? -0.605 55.938 13.995 1.00 45.49 260 HIS B N 1
ATOM 1795 C CA . HIS A 1 260 ? -1.357 56.202 12.769 1.00 35.40 260 HIS B CA 1
ATOM 1796 C C . HIS A 1 260 ? -2.782 55.646 12.781 1.00 43.94 260 HIS B C 1
ATOM 1797 O O . HIS A 1 260 ? -3.585 55.984 11.917 1.00 47.60 260 HIS B O 1
ATOM 1804 N N . PHE A 1 261 ? -3.096 54.812 13.770 1.00 46.69 261 PHE B N 1
ATOM 1805 C CA . PHE A 1 261 ? -4.442 54.263 13.938 1.00 47.42 261 PHE B CA 1
ATOM 1806 C C . PHE A 1 261 ? -5.446 55.365 14.233 1.00 54.32 261 PHE B C 1
ATOM 1807 O O . PHE A 1 261 ? -5.204 56.211 15.089 1.00 54.48 261 PHE B O 1
ATOM 1815 N N . SER A 1 262 ? -6.582 55.345 13.541 1.00 56.37 262 SER B N 1
ATOM 1816 C CA . SER A 1 262 ? -7.645 56.302 13.818 1.00 54.38 262 SER B CA 1
ATOM 1817 C C . SER A 1 262 ? -8.247 56.006 15.192 1.00 56.06 262 SER B C 1
ATOM 1818 O O . SER A 1 262 ? -8.171 54.870 15.674 1.00 56.19 262 SER B O 1
ATOM 1821 N N . SER A 1 263 ? -8.849 57.023 15.809 1.00 53.85 263 SER B N 1
ATOM 1822 C CA . SER A 1 263 ? -9.449 56.880 17.137 1.00 55.61 263 SER B CA 1
ATOM 1823 C C . SER A 1 263 ? -10.605 55.889 17.135 1.00 51.74 263 SER B C 1
ATOM 1824 O O . SER A 1 263 ? -10.766 55.098 18.070 1.00 46.67 263 SER B O 1
ATOM 1827 N N . ASP A 1 264 ? -11.411 55.937 16.081 1.00 51.87 264 ASP B N 1
ATOM 1828 C CA . ASP A 1 264 ? -12.499 54.984 15.924 1.00 55.58 264 ASP B CA 1
ATOM 1829 C C . ASP A 1 264 ? -11.961 53.569 15.734 1.00 55.25 264 ASP B C 1
ATOM 1830 O O . ASP A 1 264 ? -12.575 52.604 16.178 1.00 55.96 264 ASP B O 1
ATOM 1835 N N . LEU A 1 265 ? -10.808 53.445 15.080 1.00 43.41 265 LEU B N 1
ATOM 1836 C CA . LEU A 1 265 ? -10.179 52.142 14.970 1.00 40.44 265 LEU B CA 1
ATOM 1837 C C . LEU A 1 265 ? -9.771 51.675 16.359 1.00 47.94 265 LEU B C 1
ATOM 1838 O O . LEU A 1 265 ? -10.218 50.626 16.820 1.00 53.76 265 LEU B O 1
ATOM 1843 N N . LYS A 1 266 ? -8.925 52.467 17.017 1.00 41.49 266 LYS B N 1
ATOM 1844 C CA . LYS A 1 266 ? -8.546 52.230 18.411 1.00 45.30 266 LYS B CA 1
ATOM 1845 C C . LYS A 1 266 ? -9.732 51.792 19.291 1.00 49.97 266 LYS B C 1
ATOM 1846 O O . LYS A 1 266 ? -9.615 50.857 20.082 1.00 36.94 266 LYS B O 1
ATOM 1852 N N . ASP A 1 267 ? -10.870 52.466 19.155 1.00 36.40 267 ASP B N 1
ATOM 1853 C CA . ASP A 1 267 ? -12.038 52.101 19.942 1.00 50.01 267 ASP B CA 1
ATOM 1854 C C . ASP A 1 267 ? -12.437 50.646 19.709 1.00 52.69 267 ASP B C 1
ATOM 1855 O O . ASP A 1 267 ? -12.419 49.830 20.634 1.00 56.28 267 ASP B O 1
ATOM 1860 N N . LEU A 1 268 ? -12.791 50.332 18.466 1.00 52.75 268 LEU B N 1
ATOM 1861 C CA . LEU A 1 268 ? -13.232 48.992 18.079 1.00 44.67 268 LEU B CA 1
ATOM 1862 C C . LEU A 1 268 ? -12.359 47.864 18.649 1.00 50.34 268 LEU B C 1
ATOM 1863 O O . LEU A 1 268 ? -12.873 46.916 19.244 1.00 43.98 268 LEU B O 1
ATOM 1868 N N . LEU A 1 269 ? -11.043 47.962 18.466 1.00 43.57 269 LEU B N 1
ATOM 1869 C CA . LEU A 1 269 ? -10.153 46.899 18.916 1.00 36.07 269 LEU B CA 1
ATOM 1870 C C . LEU A 1 269 ? -10.199 46.720 20.442 1.00 49.40 269 LEU B C 1
ATOM 1871 O O . LEU A 1 269 ? -10.057 45.606 20.954 1.00 41.91 269 LEU B O 1
ATOM 1876 N N . ARG A 1 270 ? -10.403 47.810 21.173 1.00 46.83 270 ARG B N 1
ATOM 1877 C CA . ARG A 1 270 ? -10.527 47.702 22.621 1.00 41.19 270 ARG B CA 1
ATOM 1878 C C . ARG A 1 270 ? -11.748 46.864 22.990 1.00 44.70 270 ARG B C 1
ATOM 1879 O O . ARG A 1 270 ? -11.712 46.091 23.951 1.00 48.83 270 ARG B O 1
ATOM 1887 N N . ASN A 1 271 ? -12.818 47.003 22.210 1.00 43.18 271 ASN B N 1
ATOM 1888 C CA . ASN A 1 271 ? -14.045 46.253 22.457 1.00 37.78 271 ASN B CA 1
ATOM 1889 C C . ASN A 1 271 ? -13.994 44.820 21.946 1.00 46.25 271 ASN B C 1
ATOM 1890 O O . ASN A 1 271 ? -14.667 43.938 22.493 1.00 47.04 271 ASN B O 1
ATOM 1895 N N . LEU A 1 272 ? -13.196 44.591 20.904 1.00 49.00 272 LEU B N 1
ATOM 1896 C CA . LEU A 1 272 ? -13.003 43.248 20.355 1.00 37.23 272 LEU B CA 1
ATOM 1897 C C . LEU A 1 272 ? -11.970 42.451 21.145 1.00 37.98 272 LEU B C 1
ATOM 1898 O O . LEU A 1 272 ? -12.159 41.266 21.406 1.00 41.41 272 LEU B O 1
ATOM 1903 N N . LEU A 1 273 ? -10.869 43.099 21.505 1.00 36.85 273 LEU B N 1
ATOM 1904 C CA . LEU A 1 273 ? -9.831 42.441 22.278 1.00 51.14 273 LEU B CA 1
ATOM 1905 C C . LEU A 1 273 ? -10.095 42.647 23.761 1.00 58.57 273 LEU B C 1
ATOM 1906 O O . LEU A 1 273 ? -9.231 43.117 24.503 1.00 61.84 273 LEU B O 1
ATOM 1911 N N . GLN A 1 274 ? -11.318 42.311 24.166 1.00 62.97 274 GLN B N 1
ATOM 1912 C CA . GLN A 1 274 ? -11.739 42.321 25.557 1.00 38.19 274 GLN B CA 1
ATOM 1913 C C . GLN A 1 274 ? -11.583 40.928 26.144 1.00 50.70 274 GLN B C 1
ATOM 1914 O O . GLN A 1 274 ? -12.201 39.978 25.666 1.00 38.76 274 GLN B O 1
ATOM 1920 N N . VAL A 1 275 ? -10.751 40.811 27.178 1.00 43.88 275 VAL B N 1
ATOM 1921 C CA . VAL A 1 275 ? -10.628 39.574 27.946 1.00 48.19 275 VAL B CA 1
ATOM 1922 C C . VAL A 1 275 ? -11.974 39.194 28.543 1.00 46.78 275 VAL B C 1
ATOM 1923 O O . VAL A 1 275 ? -12.297 38.017 28.698 1.00 42.61 275 VAL B O 1
ATOM 1927 N N . ASP A 1 276 ? -12.748 40.221 28.870 1.00 47.98 276 ASP B N 1
ATOM 1928 C CA . ASP A 1 276 ? -13.980 40.078 29.618 1.00 47.48 276 ASP B CA 1
ATOM 1929 C C . ASP A 1 276 ? -15.152 39.751 28.708 1.00 52.25 276 ASP B C 1
ATOM 1930 O O . ASP A 1 276 ? -15.701 40.632 28.047 1.00 44.81 276 ASP B O 1
ATOM 1935 N N . LEU A 1 277 ? -15.549 38.483 28.712 1.00 56.98 277 LEU B N 1
ATOM 1936 C CA . LEU A 1 277 ? -16.636 38.003 27.869 1.00 52.19 277 LEU B CA 1
ATOM 1937 C C . LEU A 1 277 ? -17.912 38.805 28.049 1.00 56.61 277 LEU B C 1
ATOM 1938 O O . LEU A 1 277 ? -18.831 38.720 27.239 1.00 57.55 277 LEU B O 1
ATOM 1943 N N . THR A 1 278 ? -17.954 39.606 29.105 1.00 70.22 278 THR B N 1
ATOM 1944 C CA . THR A 1 278 ? -19.159 40.356 29.433 1.00 65.27 278 THR B CA 1
ATOM 1945 C C . THR A 1 278 ? -19.217 41.673 28.669 1.00 53.70 278 THR B C 1
ATOM 1946 O O . THR A 1 278 ? -20.287 42.266 28.530 1.00 56.14 278 THR B O 1
ATOM 1950 N N . LYS A 1 279 ? -18.069 42.135 28.178 1.00 50.23 279 LYS B N 1
ATOM 1951 C CA . LYS A 1 279 ? -18.036 43.379 27.409 1.00 54.34 279 LYS B CA 1
ATOM 1952 C C . LYS A 1 279 ? -17.296 43.284 26.074 1.00 54.19 279 LYS B C 1
ATOM 1953 O O . LYS A 1 279 ? -16.877 44.300 25.513 1.00 57.56 279 LYS B O 1
ATOM 1959 N N . ARG A 1 280 ? -17.152 42.061 25.571 1.00 52.16 280 ARG B N 1
ATOM 1960 C CA . ARG A 1 280 ? -16.556 41.827 24.265 1.00 44.66 280 ARG B CA 1
ATOM 1961 C C . ARG A 1 280 ? -17.609 42.028 23.188 1.00 47.11 280 ARG B C 1
ATOM 1962 O O . ARG A 1 280 ? -18.657 41.390 23.218 1.00 52.66 280 ARG B O 1
ATOM 1970 N N . PHE A 1 281 ? -17.333 42.917 22.240 1.00 51.75 281 PHE B N 1
ATOM 1971 C CA . PHE A 1 281 ? -18.251 43.160 21.129 1.00 54.16 281 PHE B CA 1
ATOM 1972 C C . PHE A 1 281 ? -18.569 41.884 20.352 1.00 50.91 281 PHE B C 1
ATOM 1973 O O . PHE A 1 281 ? -17.685 41.075 20.069 1.00 39.11 281 PHE B O 1
ATOM 1981 N N . GLY A 1 282 ? -19.837 41.712 20.007 1.00 52.55 282 GLY B N 1
ATOM 1982 C CA . GLY A 1 282 ? -20.269 40.523 19.297 1.00 59.20 282 GLY B CA 1
ATOM 1983 C C . GLY A 1 282 ? -20.770 39.443 20.237 1.00 63.77 282 GLY B C 1
ATOM 1984 O O . GLY A 1 282 ? -21.513 38.551 19.824 1.00 60.06 282 GLY B O 1
ATOM 1985 N N . ASN A 1 283 ? -20.359 39.528 21.502 1.00 71.50 283 ASN B N 1
ATOM 1986 C CA . ASN A 1 283 ? -20.789 38.581 22.532 1.00 69.55 283 ASN B CA 1
ATOM 1987 C C . ASN A 1 283 ? -21.707 39.245 23.567 1.00 67.35 283 ASN B C 1
ATOM 1988 O O . ASN A 1 283 ? -21.871 38.751 24.686 1.00 68.41 283 ASN B O 1
ATOM 1993 N N . LEU A 1 284 ? -22.299 40.371 23.187 1.00 59.56 284 LEU B N 1
ATOM 1994 C CA . LEU A 1 284 ? -23.254 41.051 24.054 1.00 51.37 284 LEU B CA 1
ATOM 1995 C C . LEU A 1 284 ? -24.668 40.926 23.505 1.00 53.08 284 LEU B C 1
ATOM 1996 O O . LEU A 1 284 ? -24.971 40.012 22.736 1.00 52.67 284 LEU B O 1
ATOM 2001 N N . LYS A 1 285 ? -25.516 41.878 23.882 1.00 59.12 285 LYS B N 1
ATOM 2002 C CA . LYS A 1 285 ? -26.951 41.780 23.654 1.00 70.93 285 LYS B CA 1
ATOM 2003 C C . LYS A 1 285 ? -27.335 41.990 22.187 1.00 78.07 285 LYS B C 1
ATOM 2004 O O . LYS A 1 285 ? -28.269 41.360 21.684 1.00 74.04 285 LYS B O 1
ATOM 2010 N N . ASN A 1 286 ? -26.608 42.867 21.503 1.00 82.63 286 ASN B N 1
ATOM 2011 C CA . ASN A 1 286 ? -26.913 43.175 20.109 1.00 79.98 286 ASN B CA 1
ATOM 2012 C C . ASN A 1 286 ? -26.076 42.383 19.112 1.00 78.37 286 ASN B C 1
ATOM 2013 O O . ASN A 1 286 ? -26.076 42.684 17.920 1.00 90.93 286 ASN B O 1
ATOM 2018 N N . GLY A 1 287 ? -25.370 41.368 19.602 1.00 67.23 287 GLY B N 1
ATOM 2019 C CA . GLY A 1 287 ? -24.503 40.561 18.761 1.00 60.03 287 GLY B CA 1
ATOM 2020 C C . GLY A 1 287 ? -23.606 41.405 17.873 1.00 54.21 287 GLY B C 1
ATOM 2021 O O . GLY A 1 287 ? -22.878 42.270 18.366 1.00 54.55 287 GLY B O 1
ATOM 2022 N N . VAL A 1 288 ? -23.673 41.156 16.565 1.00 46.01 288 VAL B N 1
ATOM 2023 C CA . VAL A 1 288 ? -22.852 41.861 15.585 1.00 48.14 288 VAL B CA 1
ATOM 2024 C C . VAL A 1 288 ? -23.217 43.323 15.452 1.00 49.24 288 VAL B C 1
ATOM 2025 O O . VAL A 1 288 ? -22.393 44.142 15.052 1.00 48.19 288 VAL B O 1
ATOM 2029 N N . ASN A 1 289 ? -24.462 43.650 15.760 1.00 42.18 289 ASN B N 1
ATOM 2030 C CA . ASN A 1 289 ? -24.930 44.999 15.519 1.00 50.81 289 ASN B CA 1
ATOM 2031 C C . ASN A 1 289 ? -24.090 46.024 16.252 1.00 53.94 289 ASN B C 1
ATOM 2032 O O . ASN A 1 289 ? -23.980 47.164 15.814 1.00 58.53 289 ASN B O 1
ATOM 2037 N N . ASP A 1 290 ? -23.477 45.614 17.355 1.00 53.05 290 ASP B N 1
ATOM 2038 C CA . ASP A 1 290 ? -22.574 46.511 18.060 1.00 58.84 290 ASP B CA 1
ATOM 2039 C C . ASP A 1 290 ? -21.338 46.757 17.199 1.00 58.03 290 ASP B C 1
ATOM 2040 O O . ASP A 1 290 ? -20.818 47.873 17.133 1.00 58.52 290 ASP B O 1
ATOM 2045 N N . ILE A 1 291 ? -20.886 45.711 16.520 1.00 53.41 291 ILE B N 1
ATOM 2046 C CA . ILE A 1 291 ? -19.795 45.846 15.566 1.00 49.19 291 ILE B CA 1
ATOM 2047 C C . ILE A 1 291 ? -20.273 46.581 14.315 1.00 45.74 291 ILE B C 1
ATOM 2048 O O . ILE A 1 291 ? -19.743 47.634 13.968 1.00 42.57 291 ILE B O 1
ATOM 2053 N N . LYS A 1 292 ? -21.282 46.024 13.650 1.00 45.92 292 LYS B N 1
ATOM 2054 C CA . LYS A 1 292 ? -21.863 46.646 12.461 1.00 50.81 292 LYS B CA 1
ATOM 2055 C C . LYS A 1 292 ? -22.264 48.106 12.687 1.00 52.62 292 LYS B C 1
ATOM 2056 O O . LYS A 1 292 ? -22.214 48.914 11.760 1.00 47.66 292 LYS B O 1
ATOM 2062 N N . ASN A 1 293 ? -22.659 48.447 13.913 1.00 60.39 293 ASN B N 1
ATOM 2063 C CA . ASN A 1 293 ? -23.108 49.813 14.199 1.00 60.90 293 ASN B CA 1
ATOM 2064 C C . ASN A 1 293 ? -22.034 50.735 14.791 1.00 57.71 293 ASN B C 1
ATOM 2065 O O . ASN A 1 293 ? -22.293 51.915 15.034 1.00 54.04 293 ASN B O 1
ATOM 2070 N N . HIS A 1 294 ? -20.832 50.205 15.003 1.00 40.52 294 HIS B N 1
ATOM 2071 C CA . HIS A 1 294 ? -19.737 51.006 15.544 1.00 40.01 294 HIS B CA 1
ATOM 2072 C C . HIS A 1 294 ? -19.302 52.081 14.556 1.00 55.27 294 HIS B C 1
ATOM 2073 O O . HIS A 1 294 ? -19.542 51.967 13.353 1.00 56.51 294 HIS B O 1
ATOM 2080 N N . LYS A 1 295 ? -18.654 53.120 15.075 1.00 55.42 295 LYS B N 1
ATOM 2081 C CA . LYS A 1 295 ? -18.301 54.300 14.287 1.00 55.52 295 LYS B CA 1
ATOM 2082 C C . LYS A 1 295 ? -17.221 54.016 13.243 1.00 56.98 295 LYS B C 1
ATOM 2083 O O . LYS A 1 295 ? -17.126 54.725 12.238 1.00 53.83 295 LYS B O 1
ATOM 2089 N N . TRP A 1 296 ? -16.398 52.994 13.470 1.00 53.57 296 TRP B N 1
ATOM 2090 C CA . TRP A 1 296 ? -15.397 52.638 12.469 1.00 54.46 296 TRP B CA 1
ATOM 2091 C C . TRP A 1 296 ? -16.061 52.152 11.183 1.00 60.99 296 TRP B C 1
ATOM 2092 O O . TRP A 1 296 ? -15.519 52.325 10.086 1.00 63.22 296 TRP B O 1
ATOM 2103 N N . PHE A 1 297 ? -17.235 51.544 11.327 1.00 56.31 297 PHE B N 1
ATOM 2104 C CA . PHE A 1 297 ? -17.920 50.915 10.205 1.00 57.21 297 PHE B CA 1
ATOM 2105 C C . PHE A 1 297 ? -18.987 51.798 9.562 1.00 54.53 297 PHE B C 1
ATOM 2106 O O . PHE A 1 297 ? -19.715 51.354 8.674 1.00 44.29 297 PHE B O 1
ATOM 2114 N N . ALA A 1 298 ? -19.064 53.047 10.007 1.00 59.79 298 ALA B N 1
ATOM 2115 C CA . ALA A 1 298 ? -20.101 53.963 9.554 1.00 62.00 298 ALA B CA 1
ATOM 2116 C C . ALA A 1 298 ? -20.251 53.970 8.035 1.00 65.66 298 ALA B C 1
ATOM 2117 O O . ALA A 1 298 ? -21.369 53.996 7.519 1.00 68.81 298 ALA B O 1
ATOM 2119 N N . THR A 1 299 ? -19.128 53.928 7.323 1.00 61.63 299 THR B N 1
ATOM 2120 C CA . THR A 1 299 ? -19.146 54.061 5.864 1.00 59.51 299 THR B CA 1
ATOM 2121 C C . THR A 1 299 ? -19.342 52.735 5.139 1.00 58.84 299 THR B C 1
ATOM 2122 O O . THR A 1 299 ? -18.978 52.609 3.968 1.00 63.51 299 THR B O 1
ATOM 2126 N N . THR A 1 300 ? -19.916 51.749 5.819 1.00 54.23 300 THR B N 1
ATOM 2127 C CA . THR A 1 300 ? -20.043 50.412 5.243 1.00 51.84 300 THR B CA 1
ATOM 2128 C C . THR A 1 300 ? -21.488 50.047 4.935 1.00 50.82 300 THR B C 1
ATOM 2129 O O . THR A 1 300 ? -22.315 49.928 5.837 1.00 56.29 300 THR B O 1
ATOM 2133 N N . ASP A 1 301 ? -21.784 49.873 3.651 1.00 50.38 301 ASP B N 1
ATOM 2134 C CA . ASP A 1 301 ? -23.076 49.361 3.226 1.00 53.00 301 ASP B CA 1
ATOM 2135 C C . ASP A 1 301 ? -22.997 47.849 3.284 1.00 44.26 301 ASP B C 1
ATOM 2136 O O . ASP A 1 301 ? -22.404 47.218 2.412 1.00 66.69 301 ASP B O 1
ATOM 2141 N N . TRP A 1 302 ? -23.595 47.274 4.323 1.00 53.39 302 TRP B N 1
ATOM 2142 C CA . TRP A 1 302 ? -23.447 45.850 4.602 1.00 57.16 302 TRP B CA 1
ATOM 2143 C C . TRP A 1 302 ? -24.150 44.980 3.571 1.00 45.05 302 TRP B C 1
ATOM 2144 O O . TRP A 1 302 ? -23.621 43.950 3.159 1.00 46.92 302 TRP B O 1
ATOM 2155 N N . ILE A 1 303 ? -25.336 45.389 3.141 1.00 56.46 303 ILE B N 1
ATOM 2156 C CA . ILE A 1 303 ? -25.998 44.658 2.067 1.00 62.68 303 ILE B CA 1
ATOM 2157 C C . ILE A 1 303 ? -25.176 44.754 0.777 1.00 57.94 303 ILE B C 1
ATOM 2158 O O . ILE A 1 303 ? -25.116 43.806 -0.003 1.00 56.45 303 ILE B O 1
ATOM 2163 N N . ALA A 1 304 ? -24.504 45.882 0.578 1.00 54.30 304 ALA B N 1
ATOM 2164 C CA . ALA A 1 304 ? -23.707 46.073 -0.626 1.00 61.80 304 ALA B CA 1
ATOM 2165 C C . ALA A 1 304 ? -22.505 45.139 -0.655 1.00 58.67 304 ALA B C 1
ATOM 2166 O O . ALA A 1 304 ? -22.181 44.555 -1.692 1.00 58.82 304 ALA B O 1
ATOM 2168 N N . ILE A 1 305 ? -21.837 45.012 0.482 1.00 45.22 305 ILE B N 1
ATOM 2169 C CA . ILE A 1 305 ? -20.728 44.072 0.603 1.00 50.00 305 ILE B CA 1
ATOM 2170 C C . ILE A 1 305 ? -21.191 42.623 0.445 1.00 44.42 305 ILE B C 1
ATOM 2171 O O . ILE A 1 305 ? -20.548 41.844 -0.243 1.00 44.68 305 ILE B O 1
ATOM 2176 N N . TYR A 1 306 ? -22.312 42.264 1.054 1.00 45.11 306 TYR B N 1
ATOM 2177 C CA . TYR A 1 306 ? -22.824 40.908 0.889 1.00 50.31 306 TYR B CA 1
ATOM 2178 C C . TYR A 1 306 ? -23.086 40.538 -0.567 1.00 50.24 306 TYR B C 1
ATOM 2179 O O . TYR A 1 306 ? -22.911 39.385 -0.965 1.00 49.55 306 TYR B O 1
ATOM 2188 N N . GLN A 1 307 ? -23.541 41.504 -1.355 1.00 54.76 307 GLN B N 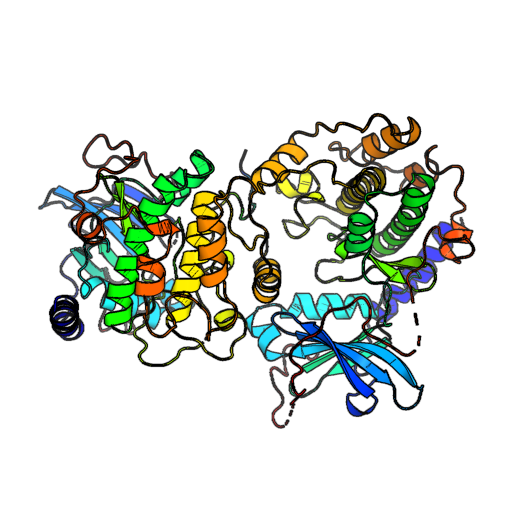1
ATOM 2189 C CA . GLN A 1 307 ? -23.832 41.242 -2.761 1.00 60.86 307 GLN B CA 1
ATOM 2190 C C . GLN A 1 307 ? -22.576 41.401 -3.607 1.00 63.45 307 GLN B C 1
ATOM 2191 O O . GLN A 1 307 ? -22.546 41.016 -4.779 1.00 62.16 307 GLN B O 1
ATOM 2197 N N . ARG A 1 308 ? -21.537 41.959 -2.997 1.00 64.62 308 ARG B N 1
ATOM 2198 C CA . ARG A 1 308 ? -20.284 42.203 -3.688 1.00 59.03 308 ARG B CA 1
ATOM 2199 C C . ARG A 1 308 ? -20.502 43.236 -4.790 1.00 55.83 308 ARG B C 1
ATOM 2200 O O . ARG A 1 308 ? -20.005 43.089 -5.903 1.00 53.58 308 ARG B O 1
ATOM 2208 N N . LYS A 1 309 ? -21.257 44.280 -4.466 1.00 57.20 309 LYS B N 1
ATOM 2209 C CA . LYS A 1 309 ? -21.461 45.401 -5.377 1.00 55.69 309 LYS B CA 1
ATOM 2210 C C . LYS A 1 309 ? -20.659 46.605 -4.887 1.00 55.80 309 LYS B C 1
ATOM 2211 O O . LYS A 1 309 ? -21.056 47.756 -5.089 1.00 62.21 309 LYS B O 1
ATOM 2213 N N . VAL A 1 310 ? -19.542 46.323 -4.217 1.00 50.31 310 VAL B N 1
ATOM 2214 C CA . VAL A 1 310 ? -18.613 47.345 -3.765 1.00 46.53 310 VAL B CA 1
ATOM 2215 C C . VAL A 1 310 ? -17.326 47.149 -4.548 1.00 46.15 310 VAL B C 1
ATOM 2216 O O . VAL A 1 310 ? -16.866 46.026 -4.716 1.00 45.75 310 VAL B O 1
ATOM 2220 N N . GLU A 1 311 ? -16.741 48.226 -5.050 1.00 50.74 311 GLU B N 1
ATOM 2221 C CA . GLU A 1 311 ? -15.521 48.069 -5.821 1.00 55.99 311 GLU B CA 1
ATOM 2222 C C . GLU A 1 311 ? -14.348 47.839 -4.882 1.00 64.97 311 GLU B C 1
ATOM 2223 O O . GLU A 1 311 ? -14.068 48.662 -4.007 1.00 67.38 311 GLU B O 1
ATOM 2229 N N . ALA A 1 312 ? -13.687 46.698 -5.063 1.00 43.54 312 ALA B N 1
ATOM 2230 C CA . ALA A 1 312 ? -12.512 46.327 -4.295 1.00 41.77 312 ALA B CA 1
ATOM 2231 C C . ALA A 1 312 ? -11.407 47.359 -4.448 1.00 45.24 312 ALA B C 1
ATOM 2232 O O . ALA A 1 312 ? -11.080 47.747 -5.553 1.00 42.42 312 ALA B O 1
ATOM 2234 N N . PRO A 1 313 ? -10.823 47.808 -3.328 1.00 53.31 313 PRO B N 1
ATOM 2235 C CA . PRO A 1 313 ? -9.713 48.766 -3.389 1.00 52.73 313 PRO B CA 1
ATOM 2236 C C . PRO A 1 313 ? -8.454 48.127 -3.966 1.00 53.99 313 PRO B C 1
ATOM 2237 O O . PRO A 1 313 ? -7.523 48.832 -4.361 1.00 63.07 313 PRO B O 1
ATOM 2241 N N . PHE A 1 314 ? -8.424 46.799 -4.003 1.00 49.68 314 PHE B N 1
ATOM 2242 C CA . PHE A 1 314 ? -7.260 46.077 -4.511 1.00 39.26 314 PHE B CA 1
ATOM 2243 C C . PHE A 1 314 ? -7.650 44.800 -5.254 1.00 44.94 314 PHE B C 1
ATOM 2244 O O . PHE A 1 314 ? -8.497 44.039 -4.807 1.00 52.30 314 PHE B O 1
ATOM 2252 N N . ILE A 1 315 ? -7.027 44.580 -6.404 1.00 52.79 315 ILE B N 1
ATOM 2253 C CA . ILE A 1 315 ? -7.284 43.386 -7.190 1.00 48.99 315 ILE B CA 1
ATOM 2254 C C . ILE A 1 315 ? -5.954 42.727 -7.512 1.00 56.86 315 ILE B C 1
ATOM 2255 O O . ILE A 1 315 ? -5.055 43.380 -8.040 1.00 62.66 315 ILE B O 1
ATOM 2260 N N . PRO A 1 316 ? -5.817 41.429 -7.192 1.00 59.94 316 PRO B N 1
ATOM 2261 C CA . PRO A 1 316 ? -4.585 40.706 -7.529 1.00 40.08 316 PRO B CA 1
ATOM 2262 C C . PRO A 1 316 ? -4.419 40.610 -9.048 1.00 59.04 316 PRO B C 1
ATOM 2263 O O . PRO A 1 316 ? -5.417 40.614 -9.777 1.00 55.41 316 PRO B O 1
ATOM 2267 N N . LYS A 1 317 ? -3.178 40.511 -9.517 1.00 58.27 317 LYS B N 1
ATOM 2268 C CA . LYS A 1 317 ? -2.923 40.360 -10.946 1.00 55.03 317 LYS B CA 1
ATOM 2269 C C . LYS A 1 317 ? -3.119 38.915 -11.391 1.00 53.59 317 LYS B C 1
ATOM 2270 O O . LYS A 1 317 ? -2.275 38.062 -11.139 1.00 60.53 317 LYS B O 1
ATOM 2272 N N . PHE A 1 318 ? -4.247 38.651 -12.042 1.00 45.36 318 PHE B N 1
ATOM 2273 C CA . PHE A 1 318 ? -4.517 37.358 -12.657 1.00 65.76 318 PHE B CA 1
ATOM 2274 C C . PHE A 1 318 ? -4.453 37.513 -14.174 1.00 63.94 318 PHE B C 1
ATOM 2275 O O . PHE A 1 318 ? -5.094 38.398 -14.744 1.00 66.66 318 PHE B O 1
ATOM 2283 N N . LYS A 1 319 ? -3.675 36.660 -14.829 1.00 63.60 319 LYS B N 1
ATOM 2284 C CA . LYS A 1 319 ? -3.531 36.743 -16.277 1.00 73.88 319 LYS B CA 1
ATOM 2285 C C . LYS A 1 319 ? -4.575 35.894 -17.003 1.00 82.98 319 LYS B C 1
ATOM 2286 O O . LYS A 1 319 ? -5.383 36.410 -17.796 1.00 85.83 319 LYS B O 1
ATOM 2292 N N . GLY A 1 320 ? -4.556 34.594 -16.725 1.00 76.27 320 GLY B N 1
ATOM 2293 C CA . GLY A 1 320 ? -5.470 33.670 -17.365 1.00 78.60 320 GLY B CA 1
ATOM 2294 C C . GLY A 1 320 ? -5.455 32.319 -16.689 1.00 76.14 320 GLY B C 1
ATOM 2295 O O . GLY A 1 320 ? -4.672 32.091 -15.773 1.00 70.18 320 GLY B O 1
ATOM 2296 N N . PRO A 1 321 ? -6.318 31.407 -17.150 1.00 81.61 321 PRO B N 1
ATOM 2297 C CA . PRO A 1 321 ? -6.477 30.076 -16.551 1.00 88.85 321 PRO B CA 1
ATOM 2298 C C . PRO A 1 321 ? -5.142 29.403 -16.204 1.00 88.30 321 PRO B C 1
ATOM 2299 O O . PRO A 1 321 ? -4.345 29.127 -17.103 1.00 87.49 321 PRO B O 1
ATOM 2303 N N . GLY A 1 322 ? -4.903 29.149 -14.917 1.00 81.77 322 GLY B N 1
ATOM 2304 C CA . GLY A 1 322 ? -3.721 28.415 -14.491 1.00 70.29 322 GLY B CA 1
ATOM 2305 C C . GLY A 1 322 ? -2.506 29.245 -14.093 1.00 56.37 322 GLY B C 1
ATOM 2306 O O . GLY A 1 322 ? -1.395 28.720 -13.967 1.00 52.26 322 GLY B O 1
ATOM 2307 N N . ASP A 1 323 ? -2.699 30.544 -13.907 1.00 51.12 323 ASP B N 1
ATOM 2308 C CA . ASP A 1 323 ? -1.628 31.390 -13.407 1.00 59.53 323 ASP B CA 1
ATOM 2309 C C . ASP A 1 323 ? -1.521 31.193 -11.892 1.00 60.05 323 ASP B C 1
ATOM 2310 O O . ASP A 1 323 ? -2.518 31.303 -11.183 1.00 58.09 323 ASP B O 1
ATOM 2315 N N . THR A 1 324 ? -0.325 30.888 -11.398 1.00 43.70 324 THR B N 1
ATOM 2316 C CA . THR A 1 324 ? -0.126 30.753 -9.955 1.00 50.87 324 THR B CA 1
ATOM 2317 C C . THR A 1 324 ? 0.851 31.799 -9.414 1.00 47.21 324 THR B C 1
ATOM 2318 O O . THR A 1 324 ? 1.413 31.633 -8.333 1.00 45.82 324 THR B O 1
ATOM 2322 N N . SER A 1 325 ? 1.055 32.870 -10.175 1.00 48.16 325 SER B N 1
ATOM 2323 C CA . SER A 1 325 ? 2.018 33.905 -9.807 1.00 48.09 325 SER B CA 1
ATOM 2324 C C . SER A 1 325 ? 1.734 34.498 -8.423 1.00 44.98 325 SER B C 1
ATOM 2325 O O . SER A 1 325 ? 2.629 35.018 -7.766 1.00 39.31 325 SER B O 1
ATOM 2328 N N . ASN A 1 326 ? 0.482 34.431 -7.994 1.00 39.18 326 ASN B N 1
ATOM 2329 C CA . ASN A 1 326 ? 0.121 34.956 -6.688 1.00 42.28 326 ASN B CA 1
ATOM 2330 C C . ASN A 1 326 ? 0.549 34.032 -5.545 1.00 40.67 326 ASN B C 1
ATOM 2331 O O . ASN A 1 326 ? 0.595 34.451 -4.395 1.00 47.90 326 ASN B O 1
ATOM 2336 N N . PHE A 1 327 ? 0.900 32.793 -5.885 1.00 37.22 327 PHE B N 1
ATOM 2337 C CA . PHE A 1 327 ? 1.411 31.818 -4.924 1.00 36.52 327 PHE B CA 1
ATOM 2338 C C . PHE A 1 327 ? 2.923 31.615 -4.975 1.00 44.96 327 PHE B C 1
ATOM 2339 O O . PHE A 1 327 ? 3.553 31.750 -6.029 1.00 55.48 327 PHE B O 1
ATOM 2347 N N . ASP A 1 328 ? 3.499 31.301 -3.823 1.00 36.74 328 ASP B N 1
ATOM 2348 C CA . ASP A 1 328 ? 4.909 30.952 -3.739 1.00 47.28 328 ASP B CA 1
ATOM 2349 C C . ASP A 1 328 ? 5.163 29.623 -4.427 1.00 37.68 328 ASP B C 1
ATOM 2350 O O . ASP A 1 328 ? 4.233 28.895 -4.771 1.00 38.59 328 ASP B O 1
ATOM 2355 N N . ASP A 1 329 ? 6.434 29.301 -4.610 1.00 41.66 329 ASP B N 1
ATOM 2356 C CA . ASP A 1 329 ? 6.799 28.012 -5.158 1.00 44.61 329 ASP B CA 1
ATOM 2357 C C . ASP A 1 329 ? 7.094 27.039 -4.027 1.00 54.91 329 ASP B C 1
ATOM 2358 O O . ASP A 1 329 ? 7.440 27.444 -2.907 1.00 38.61 329 ASP B O 1
ATOM 2363 N N . TYR A 1 330 ? 6.953 25.756 -4.331 1.00 51.42 330 TYR B N 1
ATOM 2364 C CA . TYR A 1 330 ? 7.133 24.712 -3.342 1.00 49.62 330 TYR B CA 1
ATOM 2365 C C . TYR A 1 330 ? 7.643 23.465 -4.050 1.00 53.34 330 TYR B C 1
ATOM 2366 O O . TYR A 1 330 ? 7.345 23.263 -5.227 1.00 55.93 330 TYR B O 1
ATOM 2375 N N . GLU A 1 331 ? 8.411 22.628 -3.356 1.00 52.05 331 GLU B N 1
ATOM 2376 C CA . GLU A 1 331 ? 8.861 21.373 -3.957 1.00 63.35 331 GLU B CA 1
ATOM 2377 C C . GLU A 1 331 ? 7.670 20.501 -4.299 1.00 62.93 331 GLU B C 1
ATOM 2378 O O . GLU A 1 331 ? 6.719 20.419 -3.520 1.00 69.79 331 GLU B O 1
ATOM 2384 N N . GLU A 1 332 ? 7.724 19.824 -5.440 1.00 56.94 332 GLU B N 1
ATOM 2385 C CA . GLU A 1 332 ? 6.669 18.878 -5.778 1.00 62.67 332 GLU B CA 1
ATOM 2386 C C . GLU A 1 332 ? 7.114 17.449 -5.562 1.00 77.31 332 GLU B C 1
ATOM 2387 O O . GLU A 1 332 ? 7.993 16.953 -6.262 1.00 84.35 332 GLU B O 1
ATOM 2393 N N . GLU A 1 333 ? 6.503 16.795 -4.579 1.00 87.09 333 GLU B N 1
ATOM 2394 C CA . GLU A 1 333 ? 6.648 15.360 -4.396 1.00 83.48 333 GLU B CA 1
ATOM 2395 C C . GLU A 1 333 ? 5.522 14.686 -5.167 1.00 86.55 333 GLU B C 1
ATOM 2396 O O . GLU A 1 333 ? 4.500 15.311 -5.449 1.00 84.88 333 GLU B O 1
ATOM 2398 N N . GLU A 1 334 ? 5.708 13.422 -5.524 1.00 95.02 334 GLU B N 1
ATOM 2399 C CA . GLU A 1 334 ? 4.667 12.687 -6.231 1.00 99.41 334 GLU B CA 1
ATOM 2400 C C . GLU A 1 334 ? 3.655 12.145 -5.230 1.00 99.28 334 GLU B C 1
ATOM 2401 O O . GLU A 1 334 ? 3.951 12.037 -4.039 1.00 102.74 334 GLU B O 1
ATOM 2403 N N . ILE A 1 335 ? 2.462 11.813 -5.712 1.00 97.04 335 ILE B N 1
ATOM 2404 C CA . ILE A 1 335 ? 1.396 11.311 -4.851 1.00 93.95 335 ILE B CA 1
ATOM 2405 C C . ILE A 1 335 ? 0.942 9.926 -5.299 1.00 95.14 335 ILE B C 1
ATOM 2406 O O . ILE A 1 335 ? 0.178 9.801 -6.254 1.00 96.45 335 ILE B O 1
ATOM 2408 N N . ARG A 1 336 ? 1.400 8.887 -4.605 1.00 98.66 336 ARG B N 1
ATOM 2409 C CA . ARG A 1 336 ? 1.117 7.513 -5.020 1.00 101.96 336 ARG B CA 1
ATOM 2410 C C . ARG A 1 336 ? 0.244 6.714 -4.046 1.00 103.90 336 ARG B C 1
ATOM 2411 O O . ARG A 1 336 ? -0.106 7.181 -2.960 1.00 101.72 336 ARG B O 1
ATOM 2413 N N . VAL A 1 337 ? -0.089 5.496 -4.458 1.00 103.82 337 VAL B N 1
ATOM 2414 C CA . VAL A 1 337 ? -0.921 4.593 -3.678 1.00 103.09 337 VAL B CA 1
ATOM 2415 C C . VAL A 1 337 ? -0.149 3.298 -3.417 1.00 110.89 337 VAL B C 1
ATOM 2416 O O . VAL A 1 337 ? 0.827 3.005 -4.110 1.00 115.04 337 VAL B O 1
ATOM 2420 N N . SER A 1 338 ? -0.577 2.523 -2.422 1.00 109.85 338 SER B N 1
ATOM 2421 C CA . SER A 1 338 ? 0.109 1.277 -2.086 1.00 105.39 338 SER B CA 1
ATOM 2422 C C . SER A 1 338 ? -0.669 0.054 -2.571 1.00 105.78 338 SER B C 1
ATOM 2423 O O . SER A 1 338 ? -1.090 -0.787 -1.776 1.00 108.17 338 SER B O 1
ATOM 2426 N N . CYS A 1 343 ? -4.453 2.728 6.734 1.00 88.27 343 CYS B N 1
ATOM 2427 C CA . CYS A 1 343 ? -5.319 3.456 7.654 1.00 86.90 343 CYS B CA 1
ATOM 2428 C C . CYS A 1 343 ? -6.607 3.887 6.965 1.00 90.96 343 CYS B C 1
ATOM 2429 O O . CYS A 1 343 ? -6.907 5.076 6.887 1.00 91.37 343 CYS B O 1
ATOM 2431 N N . GLY A 1 344 ? -7.372 2.915 6.476 1.00 96.72 344 GLY B N 1
ATOM 2432 C CA . GLY A 1 344 ? -8.592 3.204 5.744 1.00 102.55 344 GLY B CA 1
ATOM 2433 C C . GLY A 1 344 ? -9.879 3.086 6.544 1.00 104.60 344 GLY B C 1
ATOM 2434 O O . GLY A 1 344 ? -10.794 3.894 6.380 1.00 104.45 344 GLY B O 1
ATOM 2435 N N . LYS A 1 345 ? -9.950 2.081 7.410 1.00 105.07 345 LYS B N 1
ATOM 2436 C CA . LYS A 1 345 ? -11.165 1.785 8.167 1.00 104.64 345 LYS B CA 1
ATOM 2437 C C . LYS A 1 345 ? -11.739 2.986 8.928 1.00 102.05 345 LYS B C 1
ATOM 2438 O O . LYS A 1 345 ? -12.928 3.014 9.252 1.00 98.94 345 LYS B O 1
ATOM 2440 N N . GLU A 1 346 ? -10.896 3.979 9.196 1.00 98.86 346 GLU B N 1
ATOM 2441 C CA . GLU A 1 346 ? -11.258 5.074 10.094 1.00 94.37 346 GLU B CA 1
ATOM 2442 C C . GLU A 1 346 ? -12.006 6.234 9.432 1.00 91.71 346 GLU B C 1
ATOM 2443 O O . GLU A 1 346 ? -12.491 7.133 10.118 1.00 92.38 346 GLU B O 1
ATOM 2445 N N . PHE A 1 347 ? -12.097 6.220 8.107 1.00 90.09 347 PHE B N 1
ATOM 2446 C CA . PHE A 1 347 ? -12.723 7.323 7.382 1.00 85.43 347 PHE B CA 1
ATOM 2447 C C . PHE A 1 347 ? -14.003 6.885 6.691 1.00 91.45 347 PHE B C 1
ATOM 2448 O O . PHE A 1 347 ? -14.440 7.511 5.726 1.00 90.89 347 PHE B O 1
ATOM 2456 N N . THR A 1 348 ? -14.595 5.806 7.190 1.00 96.43 348 THR B N 1
ATOM 2457 C CA . THR A 1 348 ? -15.766 5.200 6.565 1.00 100.92 348 THR B CA 1
ATOM 2458 C C . THR A 1 348 ? -16.674 6.205 5.848 1.00 101.82 348 THR B C 1
ATOM 2459 O O . THR A 1 348 ? -17.051 5.991 4.695 1.00 105.80 348 THR B O 1
ATOM 2461 N N . GLU A 1 349 ? -17.010 7.302 6.522 1.00 96.99 349 GLU B N 1
ATOM 2462 C CA . GLU A 1 349 ? -17.975 8.263 5.983 1.00 95.29 349 GLU B CA 1
ATOM 2463 C C . GLU A 1 349 ? -17.348 9.488 5.304 1.00 86.25 349 GLU B C 1
ATOM 2464 O O . GLU A 1 349 ? -18.046 10.461 5.004 1.00 79.97 349 GLU B O 1
ATOM 2466 N N . PHE A 1 350 ? -16.042 9.438 5.058 1.00 80.13 350 PHE B N 1
ATOM 2467 C CA . PHE A 1 350 ? -15.357 10.535 4.380 1.00 87.26 350 PHE B CA 1
ATOM 2468 C C . PHE A 1 350 ? -15.610 10.507 2.873 1.00 89.94 350 PHE B C 1
ATOM 2469 O O . PHE A 1 350 ? -15.337 9.508 2.205 1.00 91.01 350 PHE B O 1
ATOM 2471 N N . GLU B 2 13 ? 45.085 34.666 39.690 1.00 76.62 13 GLU D N 1
ATOM 2472 C CA . GLU B 2 13 ? 43.971 35.607 39.691 1.00 81.23 13 GLU D CA 1
ATOM 2473 C C . GLU B 2 13 ? 42.844 35.096 40.574 1.00 83.91 13 GLU D C 1
ATOM 2474 O O . GLU B 2 13 ? 42.260 34.044 40.301 1.00 82.54 13 GLU D O 1
ATOM 2476 N N . SER B 2 14 ? 42.547 35.843 41.635 1.00 81.53 14 SER D N 1
ATOM 2477 C CA . SER B 2 14 ? 41.439 35.504 42.519 1.00 78.20 14 SER D CA 1
ATOM 2478 C C . SER B 2 14 ? 40.166 35.326 41.698 1.00 70.99 14 SER D C 1
ATOM 2479 O O . SER B 2 14 ? 39.282 34.550 42.060 1.00 66.40 14 SER D O 1
ATOM 2481 N N . VAL B 2 15 ? 40.093 36.045 40.582 1.00 72.20 15 VAL D N 1
ATOM 2482 C CA . VAL B 2 15 ? 38.974 35.926 39.652 1.00 76.46 15 VAL D CA 1
ATOM 2483 C C . VAL B 2 15 ? 38.834 34.492 39.149 1.00 75.58 15 VAL D C 1
ATOM 2484 O O . VAL B 2 15 ? 37.761 33.892 39.243 1.00 69.63 15 VAL D O 1
ATOM 2486 N N . LYS B 2 16 ? 39.928 33.949 38.621 1.00 77.20 16 LYS D N 1
ATOM 2487 C CA . LYS B 2 16 ? 39.930 32.589 38.087 1.00 70.02 16 LYS D CA 1
ATOM 2488 C C . LYS B 2 16 ? 39.685 31.562 39.183 1.00 67.86 16 LYS D C 1
ATOM 2489 O O . LYS B 2 16 ? 38.991 30.573 38.966 1.00 65.48 16 LYS D O 1
ATOM 2491 N N . GLU B 2 17 ? 40.254 31.807 40.363 1.00 74.99 17 GLU D N 1
ATOM 2492 C CA . GLU B 2 17 ? 40.133 30.881 41.485 1.00 70.30 17 GLU D CA 1
ATOM 2493 C C . GLU B 2 17 ? 38.697 30.783 41.976 1.00 65.30 17 GLU D C 1
ATOM 2494 O O . GLU B 2 17 ? 38.194 29.688 42.231 1.00 63.71 17 GLU D O 1
ATOM 2496 N N . PHE B 2 18 ? 38.039 31.931 42.100 1.00 52.77 18 PHE D N 1
ATOM 2497 C CA . PHE B 2 18 ? 36.675 31.984 42.629 1.00 68.21 18 PHE D CA 1
ATOM 2498 C C . PHE B 2 18 ? 35.634 31.348 41.707 1.00 66.59 18 PHE D C 1
ATOM 2499 O O . PHE B 2 18 ? 34.624 30.813 42.176 1.00 63.98 18 PHE D O 1
ATOM 2507 N N . LEU B 2 19 ? 35.881 31.403 40.400 1.00 49.87 19 LEU D N 1
ATOM 2508 C CA . LEU B 2 19 ? 34.951 30.829 39.437 1.00 56.03 19 LEU D CA 1
ATOM 2509 C C . LEU B 2 19 ? 35.022 29.300 39.429 1.00 55.76 19 LEU D C 1
ATOM 2510 O O . LEU B 2 19 ? 34.102 28.622 38.946 1.00 55.25 19 LEU D O 1
ATOM 2512 N N . ALA B 2 20 ? 36.116 28.764 39.962 1.00 52.43 20 ALA D N 1
ATOM 2513 C CA . ALA B 2 20 ? 36.304 27.317 40.032 1.00 59.95 20 ALA D CA 1
ATOM 2514 C C . ALA B 2 20 ? 35.591 26.736 41.253 1.00 61.42 20 ALA D C 1
ATOM 2515 O O . ALA B 2 20 ? 34.894 25.720 41.153 1.00 56.30 20 ALA D O 1
ATOM 2517 N N . LYS B 2 21 ? 35.760 27.387 42.402 1.00 64.08 21 LYS D N 1
ATOM 2518 C CA . LYS B 2 21 ? 34.981 27.033 43.582 1.00 62.42 21 LYS D CA 1
ATOM 2519 C C . LYS B 2 21 ? 33.509 27.134 43.209 1.00 63.20 21 LYS D C 1
ATOM 2520 O O . LYS B 2 21 ? 32.664 26.410 43.741 1.00 67.53 21 LYS D O 1
ATOM 2526 N N . ALA B 2 22 ? 33.216 28.041 42.282 1.00 56.54 22 ALA D N 1
ATOM 2527 C CA . ALA B 2 22 ? 31.850 28.278 41.842 1.00 53.88 22 ALA D CA 1
ATOM 2528 C C . ALA B 2 22 ? 31.385 27.198 40.877 1.00 52.35 22 ALA D C 1
ATOM 2529 O O . ALA B 2 22 ? 30.273 26.679 40.991 1.00 60.80 22 ALA D O 1
ATOM 2531 N N . LYS B 2 23 ? 32.226 26.869 39.909 1.00 51.70 23 LYS D N 1
ATOM 2532 C CA . LYS B 2 23 ? 31.892 25.794 38.998 1.00 59.58 23 LYS D CA 1
ATOM 2533 C C . LYS B 2 23 ? 31.627 24.560 39.843 1.00 64.64 23 LYS D C 1
ATOM 2534 O O . LYS B 2 23 ? 30.545 23.969 39.790 1.00 64.35 23 LYS D O 1
ATOM 2540 N N . GLU B 2 24 ? 32.624 24.198 40.645 1.00 65.68 24 GLU D N 1
ATOM 2541 C CA . GLU B 2 24 ? 32.528 23.056 41.536 1.00 64.93 24 GLU D CA 1
ATOM 2542 C C . GLU B 2 24 ? 31.145 22.970 42.168 1.00 62.97 24 GLU D C 1
ATOM 2543 O O . GLU B 2 24 ? 30.411 22.006 41.947 1.00 62.94 24 GLU D O 1
ATOM 2545 N N . ASP B 2 25 ? 30.780 23.986 42.943 1.00 62.05 25 ASP D N 1
ATOM 2546 C CA . ASP B 2 25 ? 29.536 23.922 43.694 1.00 67.20 25 ASP D CA 1
ATOM 2547 C C . ASP B 2 25 ? 28.307 23.8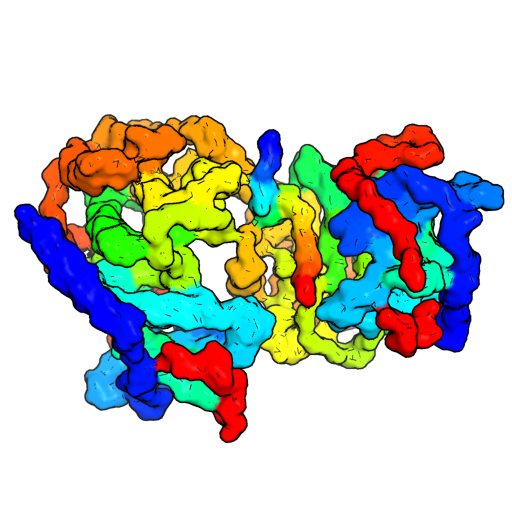79 42.792 1.00 66.27 25 ASP D C 1
ATOM 2548 O O . ASP B 2 25 ? 27.388 23.088 43.020 1.00 69.44 25 ASP D O 1
ATOM 2553 N N . PHE B 2 26 ? 28.283 24.723 41.770 1.00 69.84 26 PHE D N 1
ATOM 2554 C CA . PHE B 2 26 ? 27.219 24.640 40.784 1.00 73.70 26 PHE D CA 1
ATOM 2555 C C . PHE B 2 26 ? 27.048 23.190 40.343 1.00 73.41 26 PHE D C 1
ATOM 2556 O O . PHE B 2 26 ? 25.929 22.685 40.240 1.00 75.27 26 PHE D O 1
ATOM 2564 N N . LEU B 2 27 ? 28.170 22.525 40.097 1.00 68.17 27 LEU D N 1
ATOM 2565 C CA . LEU B 2 27 ? 28.157 21.163 39.584 1.00 65.67 27 LEU D CA 1
ATOM 2566 C C . LEU B 2 27 ? 27.583 20.127 40.547 1.00 70.63 27 LEU D C 1
ATOM 2567 O O . LEU B 2 27 ? 26.890 19.201 40.119 1.00 68.80 27 LEU D O 1
ATOM 2572 N N . LYS B 2 28 ? 27.878 20.264 41.837 1.00 65.94 28 LYS D N 1
ATOM 2573 C CA . LYS B 2 28 ? 27.287 19.366 42.821 1.00 70.58 28 LYS D CA 1
ATOM 2574 C C . LYS B 2 28 ? 25.772 19.398 42.661 1.00 68.13 28 LYS D C 1
ATOM 2575 O O . LYS B 2 28 ? 25.145 18.407 42.278 1.00 66.53 28 LYS D O 1
ATOM 2577 N N . LYS B 2 29 ? 25.194 20.559 42.934 1.00 67.30 29 LYS D N 1
ATOM 2578 C CA . LYS B 2 29 ? 23.752 20.728 42.901 1.00 64.44 29 LYS D CA 1
ATOM 2579 C C . LYS B 2 29 ? 23.159 20.456 41.523 1.00 62.56 29 LYS D C 1
ATOM 2580 O O . LYS B 2 29 ? 21.977 20.120 41.406 1.00 64.01 29 LYS D O 1
ATOM 2586 N N . TRP B 2 30 ? 23.972 20.583 40.478 1.00 65.55 30 TRP D N 1
ATOM 2587 C CA . TRP B 2 30 ? 23.480 20.298 39.133 1.00 68.90 30 TRP D CA 1
ATOM 2588 C C . TRP B 2 30 ? 23.237 18.803 38.910 1.00 75.57 30 TRP D C 1
ATOM 2589 O O . TRP B 2 30 ? 22.253 18.413 38.276 1.00 71.36 30 TRP D O 1
ATOM 2600 N N . GLU B 2 31 ? 24.139 17.973 39.427 1.00 79.94 31 GLU D N 1
ATOM 2601 C CA . GLU B 2 31 ? 23.990 16.530 39.315 1.00 78.40 31 GLU D CA 1
ATOM 2602 C C . GLU B 2 31 ? 22.957 16.031 40.322 1.00 73.27 31 GLU D C 1
ATOM 2603 O O . GLU B 2 31 ? 22.228 15.073 40.056 1.00 73.12 31 GLU D O 1
ATOM 2609 N N . THR B 2 32 ? 22.890 16.703 41.469 1.00 64.74 32 THR D N 1
ATOM 2610 C CA . THR B 2 32 ? 22.012 16.292 42.560 1.00 67.04 32 THR D CA 1
ATOM 2611 C C . THR B 2 32 ? 21.062 17.419 42.970 1.00 68.31 32 THR D C 1
ATOM 2612 O O . THR B 2 32 ? 21.207 18.003 44.047 1.00 70.29 32 THR D O 1
ATOM 2616 N N . PRO B 2 33 ? 20.089 17.740 42.110 1.00 72.56 33 PRO D N 1
ATOM 2617 C CA . PRO B 2 33 ? 19.177 18.842 42.432 1.00 74.59 33 PRO D CA 1
ATOM 2618 C C . PRO B 2 33 ? 18.364 18.638 43.714 1.00 69.24 33 PRO D C 1
ATOM 2619 O O . PRO B 2 33 ? 17.933 17.524 44.018 1.00 67.65 33 PRO D O 1
ATOM 2623 N N . SER B 2 34 ? 18.160 19.729 44.450 1.00 63.73 34 SER D N 1
ATOM 2624 C CA . SER B 2 34 ? 17.399 19.711 45.697 1.00 62.77 34 SER D CA 1
ATOM 2625 C C . SER B 2 34 ? 15.887 19.784 45.471 1.00 60.97 34 SER D C 1
ATOM 2626 O O . SER B 2 34 ? 15.384 20.732 44.875 1.00 61.35 34 SER D O 1
ATOM 2629 N N . GLN B 2 35 ? 15.168 18.784 45.968 1.00 59.25 35 GLN D N 1
ATOM 2630 C CA . GLN B 2 35 ? 13.719 18.727 45.817 1.00 55.91 35 GLN D CA 1
ATOM 2631 C C . GLN B 2 35 ? 13.029 18.969 47.157 1.00 59.96 35 GLN D C 1
ATOM 2632 O O . GLN B 2 35 ? 13.687 19.010 48.193 1.00 60.74 35 GLN D O 1
ATOM 2638 N N . ASN B 2 36 ? 11.706 19.126 47.118 1.00 58.44 36 ASN D N 1
ATOM 2639 C CA . ASN B 2 36 ? 10.882 19.396 48.303 1.00 63.72 36 ASN D CA 1
ATOM 2640 C C . ASN B 2 36 ? 11.597 19.987 49.522 1.00 63.05 36 ASN D C 1
ATOM 2641 O O . ASN B 2 36 ? 11.791 19.313 50.527 1.00 68.50 36 ASN D O 1
ATOM 2646 N N . THR B 2 37 ? 11.968 21.258 49.430 1.00 59.32 37 THR D N 1
ATOM 2647 C CA . THR B 2 37 ? 12.646 21.934 50.524 1.00 50.23 37 THR D CA 1
ATOM 2648 C C . THR B 2 37 ? 11.638 22.675 51.405 1.00 52.19 37 THR D C 1
ATOM 2649 O O . THR B 2 37 ? 12.017 23.377 52.348 1.00 59.62 37 THR D O 1
ATOM 2653 N N . ALA B 2 38 ? 10.355 22.515 51.097 1.00 44.99 38 ALA D N 1
ATOM 2654 C CA . ALA B 2 38 ? 9.290 23.106 51.905 1.00 45.22 38 ALA D CA 1
ATOM 2655 C C . ALA B 2 38 ? 7.930 22.535 51.512 1.00 44.66 38 ALA D C 1
ATOM 2656 O O . ALA B 2 38 ? 7.851 21.488 50.867 1.00 44.39 38 ALA D O 1
ATOM 2658 N N . GLN B 2 39 ? 6.861 23.217 51.909 1.00 44.55 39 GLN D N 1
ATOM 2659 C CA . GLN B 2 39 ? 5.507 22.762 51.617 1.00 44.13 39 GLN D CA 1
ATOM 2660 C C . GLN B 2 39 ? 4.529 23.919 51.770 1.00 47.88 39 GLN D C 1
ATOM 2661 O O . GLN B 2 39 ? 4.850 24.921 52.400 1.00 47.39 39 GLN D O 1
ATOM 2667 N N . LEU B 2 40 ? 3.332 23.771 51.206 1.00 46.13 40 LEU D N 1
ATOM 2668 C CA . LEU B 2 40 ? 2.381 24.880 51.124 1.00 50.07 40 LEU D CA 1
ATOM 2669 C C . LEU B 2 40 ? 2.032 25.530 52.472 1.00 55.24 40 LEU D C 1
ATOM 2670 O O . LEU B 2 40 ? 1.984 26.759 52.579 1.00 43.55 40 LEU D O 1
ATOM 2675 N N . ASP B 2 41 ? 1.807 24.706 53.496 1.00 57.52 41 ASP D N 1
ATOM 2676 C CA . ASP B 2 41 ? 1.267 25.188 54.766 1.00 57.03 41 ASP D CA 1
ATOM 2677 C C . ASP B 2 41 ? 2.266 25.996 55.596 1.00 59.09 41 ASP D C 1
ATOM 2678 O O . ASP B 2 41 ? 1.913 26.532 56.648 1.00 54.72 41 ASP D O 1
ATOM 2683 N N . GLN B 2 42 ? 3.505 26.090 55.124 1.00 57.38 42 GLN D N 1
ATOM 2684 C CA . GLN B 2 42 ? 4.500 26.914 55.804 1.00 54.20 42 GLN D CA 1
ATOM 2685 C C . GLN B 2 42 ? 4.360 28.399 55.457 1.00 54.61 42 GLN D C 1
ATOM 2686 O O . GLN B 2 42 ? 5.115 29.233 55.952 1.00 46.89 42 GLN D O 1
ATOM 2692 N N . PHE B 2 43 ? 3.389 28.735 54.613 1.00 50.76 43 PHE D N 1
ATOM 2693 C CA . PHE B 2 43 ? 3.284 30.107 54.130 1.00 52.63 43 PHE D CA 1
ATOM 2694 C C . PHE B 2 43 ? 1.884 30.677 54.207 1.00 55.27 43 PHE D C 1
ATOM 2695 O O . PHE B 2 43 ? 0.893 29.953 54.127 1.00 63.65 43 PHE D O 1
ATOM 2703 N N . ASP B 2 44 ? 1.822 31.995 54.343 1.00 52.42 44 ASP D N 1
ATOM 2704 C CA . ASP B 2 44 ? 0.568 32.720 54.282 1.00 53.54 44 ASP D CA 1
ATOM 2705 C C . ASP B 2 44 ? 0.432 33.393 52.917 1.00 55.09 44 ASP D C 1
ATOM 2706 O O . ASP B 2 44 ? 1.369 34.023 52.417 1.00 53.26 44 ASP D O 1
ATOM 2711 N N . ARG B 2 45 ? -0.737 33.244 52.310 1.00 48.25 45 ARG D N 1
ATOM 2712 C CA . ARG B 2 45 ? -0.969 33.813 51.000 1.00 48.36 45 ARG D CA 1
ATOM 2713 C C . ARG B 2 45 ? -1.483 35.235 51.141 1.00 49.28 45 ARG D C 1
ATOM 2714 O O . ARG B 2 45 ? -2.639 35.454 51.477 1.00 57.08 45 ARG D O 1
ATOM 2722 N N . ILE B 2 46 ? -0.605 36.203 50.899 1.00 47.02 46 ILE D N 1
ATOM 2723 C CA . ILE B 2 46 ? -0.968 37.602 51.035 1.00 45.42 46 ILE D CA 1
ATOM 2724 C C . ILE B 2 46 ? -1.654 38.109 49.774 1.00 61.01 46 ILE D C 1
ATOM 2725 O O . ILE B 2 46 ? -2.829 38.491 49.796 1.00 65.48 46 ILE D O 1
ATOM 2730 N N . LYS B 2 47 ? -0.917 38.105 48.666 1.00 57.40 47 LYS D N 1
ATOM 2731 C CA . LYS B 2 47 ? -1.368 38.815 47.484 1.00 47.52 47 LYS D CA 1
ATOM 2732 C C . LYS B 2 47 ? -0.857 38.213 46.162 1.00 49.38 47 LYS D C 1
ATOM 2733 O O . LYS B 2 47 ? 0.251 37.673 46.087 1.00 47.99 47 LYS D O 1
ATOM 2739 N N . THR B 2 48 ? -1.680 38.300 45.123 1.00 42.31 48 THR D N 1
ATOM 2740 C CA . THR B 2 48 ? -1.268 37.875 43.795 1.00 41.16 48 THR D CA 1
ATOM 2741 C C . THR B 2 48 ? -0.458 38.997 43.139 1.00 49.36 48 THR D C 1
ATOM 2742 O O . THR B 2 48 ? -0.977 40.088 42.904 1.00 49.80 48 THR D O 1
ATOM 2746 N N . LEU B 2 49 ? 0.821 38.741 42.877 1.00 48.31 49 LEU D N 1
ATOM 2747 C CA . LEU B 2 49 ? 1.704 39.773 42.345 1.00 43.79 49 LEU D CA 1
ATOM 2748 C C . LEU B 2 49 ? 1.665 39.796 40.817 1.00 43.51 49 LEU D C 1
ATOM 2749 O O . LEU B 2 49 ? 1.998 40.810 40.197 1.00 42.76 49 LEU D O 1
ATOM 2754 N N . GLY B 2 50 ? 1.267 38.669 40.229 1.00 42.31 50 GLY D N 1
ATOM 2755 C CA . GLY B 2 50 ? 1.155 38.532 38.790 1.00 33.71 50 GLY D CA 1
ATOM 2756 C C . GLY B 2 50 ? 0.527 37.222 38.348 1.00 36.44 50 GLY D C 1
ATOM 2757 O O . GLY B 2 50 ? 0.447 36.254 39.113 1.00 35.71 50 GLY D O 1
ATOM 2758 N N . THR B 2 51 ? 0.081 37.190 37.098 1.00 41.18 51 THR D N 1
ATOM 2759 C CA . THR B 2 51 ? -0.537 36.000 36.528 1.00 45.53 51 THR D CA 1
ATOM 2760 C C . THR B 2 51 ? 0.042 35.696 35.160 1.00 41.73 51 THR D C 1
ATOM 2761 O O . THR B 2 51 ? 0.610 36.569 34.514 1.00 50.89 51 THR D O 1
ATOM 2765 N N . GLY B 2 52 ? -0.106 34.447 34.734 1.00 35.68 52 GLY D N 1
ATOM 2766 C CA . GLY B 2 52 ? 0.349 34.005 33.435 1.00 31.50 52 GLY D CA 1
ATOM 2767 C C . GLY B 2 52 ? -0.593 32.964 32.871 1.00 42.30 52 GLY D C 1
ATOM 2768 O O . GLY B 2 52 ? -1.764 32.918 33.233 1.00 48.38 52 GLY D O 1
ATOM 2769 N N . SER B 2 53 ? -0.070 32.106 32.004 1.00 42.23 53 SER D N 1
ATOM 2770 C CA . SER B 2 53 ? -0.889 31.176 31.238 1.00 35.50 53 SER D CA 1
ATOM 2771 C C . SER B 2 53 ? -0.829 29.752 31.779 1.00 43.16 53 SER D C 1
ATOM 2772 O O . SER B 2 53 ? -1.637 28.902 31.394 1.00 50.07 53 SER D O 1
ATOM 2775 N N . PHE B 2 54 ? 0.139 29.481 32.650 1.00 31.62 54 PHE D N 1
ATOM 2776 C CA . PHE B 2 54 ? 0.151 28.215 33.366 1.00 36.12 54 PHE D CA 1
ATOM 2777 C C . PHE B 2 54 ? 0.562 28.388 34.843 1.00 39.21 54 PHE D C 1
ATOM 2778 O O . PHE B 2 54 ? 0.969 27.434 35.508 1.00 35.98 54 PHE D O 1
ATOM 2786 N N . GLY B 2 55 ? 0.441 29.606 35.353 1.00 31.97 55 GLY D N 1
ATOM 2787 C CA . GLY B 2 55 ? 0.847 29.872 36.709 1.00 32.46 55 GLY D CA 1
ATOM 2788 C C . GLY B 2 55 ? 0.670 31.321 37.113 1.00 39.74 55 GLY D C 1
ATOM 2789 O O . GLY B 2 55 ? 0.354 32.175 36.277 1.00 32.67 55 GLY D O 1
ATOM 2790 N N . ARG B 2 56 ? 0.864 31.590 38.406 1.00 34.91 56 ARG D N 1
ATOM 2791 C CA . ARG B 2 56 ? 0.903 32.955 38.907 1.00 32.94 56 ARG D CA 1
ATOM 2792 C C . ARG B 2 56 ? 2.014 33.147 39.926 1.00 37.59 56 ARG D C 1
ATOM 2793 O O . ARG B 2 56 ? 2.715 32.207 40.295 1.00 35.63 56 ARG D O 1
ATOM 2801 N N . VAL B 2 57 ? 2.184 34.381 40.371 1.00 33.82 57 VAL D N 1
ATOM 2802 C CA . VAL B 2 57 ? 3.164 34.661 41.396 1.00 36.32 57 VAL D CA 1
ATOM 2803 C C . VAL B 2 57 ? 2.466 35.280 42.586 1.00 41.16 57 VAL D C 1
ATOM 2804 O O . VAL B 2 57 ? 1.674 36.214 42.446 1.00 40.77 57 VAL D O 1
ATOM 2808 N N . MET B 2 58 ? 2.756 34.751 43.764 1.00 40.95 58 MET D N 1
ATOM 2809 C CA . MET B 2 58 ? 2.041 35.185 44.945 1.00 43.73 58 MET D CA 1
ATOM 2810 C C . MET B 2 58 ? 2.992 35.728 46.003 1.00 37.94 58 MET D C 1
ATOM 2811 O O . MET B 2 58 ? 4.077 35.190 46.227 1.00 40.16 58 MET D O 1
ATOM 2816 N N . LEU B 2 59 ? 2.594 36.837 46.613 1.00 47.37 59 LEU D N 1
ATOM 2817 C CA . LEU B 2 59 ? 3.282 37.362 47.773 1.00 44.14 59 LEU D CA 1
ATOM 2818 C C . LEU B 2 59 ? 2.898 36.438 48.906 1.00 44.29 59 LEU D C 1
ATOM 2819 O O . LEU B 2 59 ? 1.717 36.171 49.117 1.00 48.44 59 LEU D O 1
ATOM 2824 N N . VAL B 2 60 ? 3.884 35.937 49.633 1.00 43.45 60 VAL D N 1
ATOM 2825 C CA . VAL B 2 60 ? 3.599 35.078 50.767 1.00 41.85 60 VAL D CA 1
ATOM 2826 C C . VAL B 2 60 ? 4.460 35.473 51.960 1.00 47.62 60 VAL D C 1
ATOM 2827 O O . VAL B 2 60 ? 5.483 36.148 51.802 1.00 45.40 60 VAL D O 1
ATOM 2831 N N . LYS B 2 61 ? 4.031 35.071 53.154 1.00 50.93 61 LYS D N 1
ATOM 2832 C CA . LYS B 2 61 ? 4.884 35.135 54.340 1.00 51.34 61 LYS D CA 1
ATOM 2833 C C . LYS B 2 61 ? 5.221 33.738 54.818 1.00 53.85 61 LYS D C 1
ATOM 2834 O O . LYS B 2 61 ? 4.327 32.914 54.999 1.00 45.75 61 LYS D O 1
ATOM 2840 N N . HIS B 2 62 ? 6.504 33.462 55.015 1.00 46.16 62 HIS D N 1
ATOM 2841 C CA . HIS B 2 62 ? 6.878 32.247 55.716 1.00 46.91 62 HIS D CA 1
ATOM 2842 C C . HIS B 2 62 ? 6.463 32.431 57.173 1.00 54.67 62 HIS D C 1
ATOM 2843 O O . HIS B 2 62 ? 6.872 33.386 57.823 1.00 49.05 62 HIS D O 1
ATOM 2850 N N . LYS B 2 63 ? 5.645 31.514 57.672 1.00 56.68 63 LYS D N 1
ATOM 2851 C CA . LYS B 2 63 ? 5.030 31.654 58.986 1.00 60.20 63 LYS D CA 1
ATOM 2852 C C . LYS B 2 63 ? 6.027 31.747 60.139 1.00 64.18 63 LYS D C 1
ATOM 2853 O O . LYS B 2 63 ? 5.935 32.651 60.969 1.00 52.18 63 LYS D O 1
ATOM 2859 N N . GLU B 2 64 ? 6.983 30.825 60.182 1.00 66.60 64 GLU D N 1
ATOM 2860 C CA . GLU B 2 64 ? 7.938 30.771 61.285 1.00 64.39 64 GLU D CA 1
ATOM 2861 C C . GLU B 2 64 ? 8.978 31.890 61.241 1.00 67.70 64 GLU D C 1
ATOM 2862 O O . GLU B 2 64 ? 9.320 32.458 62.280 1.00 69.76 64 GLU D O 1
ATOM 2864 N N . SER B 2 65 ? 9.482 32.209 60.050 1.00 62.24 65 SER D N 1
ATOM 2865 C CA . SER B 2 65 ? 10.518 33.234 59.921 1.00 62.36 65 SER D CA 1
ATOM 2866 C C . SER B 2 65 ? 9.920 34.635 59.864 1.00 61.43 65 SER D C 1
ATOM 2867 O O . SER B 2 65 ? 10.579 35.617 60.212 1.00 52.95 65 SER D O 1
ATOM 2870 N N . GLY B 2 66 ? 8.669 34.718 59.421 1.00 57.86 66 GLY D N 1
ATOM 2871 C CA . GLY B 2 66 ? 7.988 35.991 59.263 1.00 53.59 66 GLY D CA 1
ATOM 2872 C C . GLY B 2 66 ? 8.443 36.749 58.026 1.00 60.44 66 GLY D C 1
ATOM 2873 O O . GLY B 2 66 ? 8.065 37.903 57.819 1.00 49.91 66 GLY D O 1
ATOM 2874 N N . ASN B 2 67 ? 9.261 36.098 57.205 1.00 49.41 67 ASN D N 1
ATOM 2875 C CA . ASN B 2 67 ? 9.808 36.730 56.011 1.00 48.50 67 ASN D CA 1
ATOM 2876 C C . ASN B 2 67 ? 8.912 36.565 54.789 1.00 46.99 67 ASN D C 1
ATOM 2877 O O . ASN B 2 67 ? 8.251 35.544 54.622 1.00 54.55 67 ASN D O 1
ATOM 2882 N N . HIS B 2 68 ? 8.900 37.583 53.941 1.00 64.37 68 HIS D N 1
ATOM 2883 C CA . HIS B 2 68 ? 8.096 37.563 52.722 1.00 60.52 68 HIS D CA 1
ATOM 2884 C C . HIS B 2 68 ? 8.841 36.975 51.529 1.00 54.78 68 HIS D C 1
ATOM 2885 O O . HIS B 2 68 ? 10.039 37.195 51.356 1.00 53.96 68 HIS D O 1
ATOM 2892 N N . TYR B 2 69 ? 8.120 36.216 50.717 1.00 52.58 69 TYR D N 1
ATOM 2893 C CA . TYR B 2 69 ? 8.691 35.633 49.501 1.00 56.69 69 TYR D CA 1
ATOM 2894 C C . TYR B 2 69 ? 7.724 35.724 48.329 1.00 55.65 69 TYR D C 1
ATOM 2895 O O . TYR B 2 69 ? 6.506 35.694 48.506 1.00 54.92 69 TYR D O 1
ATOM 2904 N N . ALA B 2 70 ? 8.272 35.833 47.126 1.00 52.24 70 ALA D N 1
ATOM 2905 C CA . ALA B 2 70 ? 7.456 35.747 45.929 1.00 38.95 70 ALA D CA 1
ATOM 2906 C C . ALA B 2 70 ? 7.387 34.279 45.569 1.00 38.49 70 ALA D C 1
ATOM 2907 O O . ALA B 2 70 ? 8.410 33.639 45.374 1.00 38.63 70 ALA D O 1
ATOM 2909 N N . MET B 2 71 ? 6.178 33.738 45.526 1.00 38.06 71 MET D N 1
ATOM 2910 C CA . MET B 2 71 ? 5.988 32.314 45.277 1.00 37.77 71 MET D CA 1
ATOM 2911 C C . MET B 2 71 ? 5.311 32.053 43.926 1.00 45.72 71 MET D C 1
ATOM 2912 O O . MET B 2 71 ? 4.256 32.620 43.630 1.00 38.84 71 MET D O 1
ATOM 2917 N N . LYS B 2 72 ? 5.926 31.182 43.128 1.00 45.67 72 LYS D N 1
ATOM 2918 C CA . LYS B 2 72 ? 5.435 30.821 41.800 1.00 41.20 72 LYS D CA 1
ATOM 2919 C C . LYS B 2 72 ? 4.600 29.552 41.835 1.00 39.92 72 LYS D C 1
ATOM 2920 O O . LYS B 2 72 ? 5.132 28.470 42.074 1.00 47.19 72 LYS D O 1
ATOM 2926 N N . ILE B 2 73 ? 3.302 29.666 41.574 1.00 41.40 73 ILE D N 1
ATOM 2927 C CA . ILE B 2 73 ? 2.458 28.477 41.491 1.00 42.61 73 ILE D CA 1
ATOM 2928 C C . ILE B 2 73 ? 2.223 28.070 40.040 1.00 37.09 73 ILE D C 1
ATOM 2929 O O . ILE B 2 73 ? 1.445 28.709 39.337 1.00 34.31 73 ILE D O 1
ATOM 2934 N N . LEU B 2 74 ? 2.881 27.000 39.607 1.00 35.56 74 LEU D N 1
ATOM 2935 C CA . LEU B 2 74 ? 2.645 26.434 38.277 1.00 42.89 74 LEU D CA 1
ATOM 2936 C C . LEU B 2 74 ? 1.649 25.279 38.314 1.00 34.10 74 LEU D C 1
ATOM 2937 O O . LEU B 2 74 ? 1.934 24.222 38.859 1.00 34.65 74 LEU D O 1
ATOM 2942 N N . ASP B 2 75 ? 0.480 25.489 37.723 1.00 35.38 75 ASP D N 1
ATOM 2943 C CA . ASP B 2 75 ? -0.477 24.410 37.487 1.00 39.69 75 ASP D CA 1
ATOM 2944 C C . ASP B 2 75 ? 0.143 23.338 36.586 1.00 47.82 75 ASP D C 1
ATOM 2945 O O . ASP B 2 75 ? 0.332 23.557 35.391 1.00 54.34 75 ASP D O 1
ATOM 2950 N N . LYS B 2 76 ? 0.451 22.182 37.169 1.00 45.79 76 LYS D N 1
ATOM 2951 C CA . LYS B 2 76 ? 1.144 21.109 36.459 1.00 49.27 76 LYS D CA 1
ATOM 2952 C C . LYS B 2 76 ? 0.471 20.708 35.152 1.00 55.58 76 LYS D C 1
ATOM 2953 O O . LYS B 2 76 ? 1.146 20.396 34.172 1.00 70.74 76 LYS D O 1
ATOM 2959 N N . GLN B 2 77 ? -0.857 20.703 35.138 1.00 47.48 77 GLN D N 1
ATOM 2960 C CA . GLN B 2 77 ? -1.597 20.311 33.943 1.00 44.74 77 GLN D CA 1
ATOM 2961 C C . GLN B 2 77 ? -1.457 21.344 32.828 1.00 56.62 77 GLN D C 1
ATOM 2962 O O . GLN B 2 77 ? -1.198 20.996 31.675 1.00 68.24 77 GLN D O 1
ATOM 2968 N N . LYS B 2 78 ? -1.626 22.614 33.173 1.00 52.95 78 LYS D N 1
ATOM 2969 C CA . LYS B 2 78 ? -1.423 23.687 32.214 1.00 56.81 78 LYS D CA 1
ATOM 2970 C C . LYS B 2 78 ? -0.030 23.605 31.596 1.00 60.72 78 LYS D C 1
ATOM 2971 O O . LYS B 2 78 ? 0.133 23.769 30.388 1.00 67.35 78 LYS D O 1
ATOM 2977 N N . VAL B 2 79 ? 0.969 23.326 32.428 1.00 55.14 79 VAL D N 1
ATOM 2978 C CA . VAL B 2 79 ? 2.350 23.250 31.962 1.00 54.59 79 VAL D CA 1
ATOM 2979 C C . VAL B 2 79 ? 2.512 22.215 30.849 1.00 59.17 79 VAL D C 1
ATOM 2980 O O . VAL B 2 79 ? 3.226 22.449 29.876 1.00 61.45 79 VAL D O 1
ATOM 2984 N N . VAL B 2 80 ? 1.843 21.075 31.006 1.00 59.47 80 VAL D N 1
ATOM 2985 C CA . VAL B 2 80 ? 1.894 19.991 30.027 1.00 55.97 80 VAL D CA 1
ATOM 2986 C C . VAL B 2 80 ? 1.075 20.323 28.776 1.00 54.44 80 VAL D C 1
ATOM 2987 O O . VAL B 2 80 ? 1.474 20.017 27.646 1.00 51.13 80 VAL D O 1
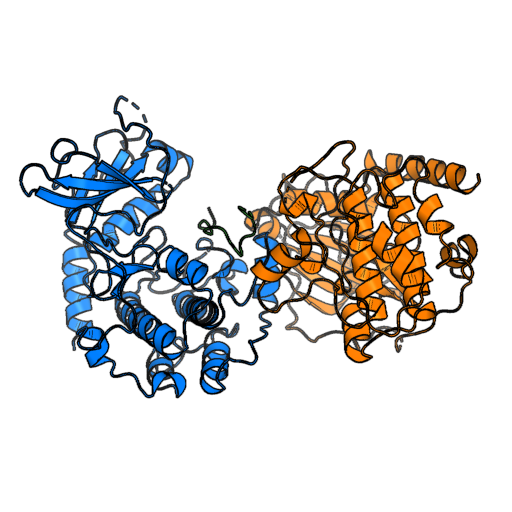ATOM 2991 N N . LYS B 2 81 ? -0.074 20.951 28.991 1.00 44.21 81 LYS D N 1
ATOM 2992 C CA . LYS B 2 81 ? -0.938 21.355 27.901 1.00 45.30 81 LYS D CA 1
ATOM 2993 C C . LYS B 2 81 ? -0.195 22.310 26.978 1.00 61.47 81 LYS D C 1
ATOM 2994 O O . LYS B 2 81 ? -0.295 22.206 25.756 1.00 81.52 81 LYS D O 1
ATOM 3000 N N . LEU B 2 82 ? 0.558 23.235 27.565 1.00 52.98 82 LEU D N 1
ATOM 3001 C CA . LEU B 2 82 ? 1.306 24.221 26.786 1.00 48.77 82 LEU D CA 1
ATOM 3002 C C . LEU B 2 82 ? 2.712 23.741 26.402 1.00 52.69 82 LEU D C 1
ATOM 3003 O O . LEU B 2 82 ? 3.509 24.510 25.861 1.00 55.54 82 LEU D O 1
ATOM 3008 N N . LYS B 2 83 ? 3.009 22.476 26.691 1.00 50.02 83 LYS D N 1
ATOM 3009 C CA . LYS B 2 83 ? 4.262 21.849 26.264 1.00 51.88 83 LYS D CA 1
ATOM 3010 C C . LYS B 2 83 ? 5.521 22.373 26.975 1.00 59.00 83 LYS D C 1
ATOM 3011 O O . LYS B 2 83 ? 6.642 22.159 26.497 1.00 57.53 83 LYS D O 1
ATOM 3013 N N . GLN B 2 84 ? 5.332 23.030 28.121 1.00 45.26 84 GLN D N 1
ATOM 3014 C CA . GLN B 2 84 ? 6.422 23.695 28.830 1.00 40.27 84 GLN D CA 1
ATOM 3015 C C . GLN B 2 84 ? 7.197 22.802 29.807 1.00 43.50 84 GLN D C 1
ATOM 3016 O O . GLN B 2 84 ? 7.972 23.301 30.623 1.00 47.24 84 GLN D O 1
ATOM 3022 N N . ILE B 2 85 ? 6.996 21.492 29.721 1.00 38.83 85 ILE D N 1
ATOM 3023 C CA . ILE B 2 85 ? 7.587 20.566 30.684 1.00 45.54 85 ILE D CA 1
ATOM 3024 C C . ILE B 2 85 ? 9.086 20.762 30.955 1.00 54.32 85 ILE D C 1
ATOM 3025 O O . ILE B 2 85 ? 9.470 21.041 32.090 1.00 61.94 85 ILE D O 1
ATOM 3030 N N . GLU B 2 86 ? 9.933 20.613 29.939 1.00 53.20 86 GLU D N 1
ATOM 3031 C CA . GLU B 2 86 ? 11.381 20.742 30.141 1.00 55.34 86 GLU D CA 1
ATOM 3032 C C . GLU B 2 86 ? 11.836 22.181 30.348 1.00 45.81 86 GLU D C 1
ATOM 3033 O O . GLU B 2 86 ? 12.783 22.440 31.095 1.00 41.25 86 GLU D O 1
ATOM 3039 N N . HIS B 2 87 ? 11.182 23.113 29.666 1.00 41.25 87 HIS D N 1
ATOM 3040 C CA . HIS B 2 87 ? 11.455 24.523 29.883 1.00 43.91 87 HIS D CA 1
ATOM 3041 C C . HIS B 2 87 ? 11.305 24.802 31.377 1.00 48.15 87 HIS D C 1
ATOM 3042 O O . HIS B 2 87 ? 12.089 25.551 31.974 1.00 41.83 87 HIS D O 1
ATOM 3049 N N . THR B 2 88 ? 10.305 24.167 31.978 1.00 41.97 88 THR D N 1
ATOM 3050 C CA . THR B 2 88 ? 10.032 24.327 33.403 1.00 41.14 88 THR D CA 1
ATOM 3051 C C . THR B 2 88 ? 11.081 23.622 34.261 1.00 48.28 88 THR D C 1
ATOM 3052 O O . THR B 2 88 ? 11.731 24.246 35.094 1.00 56.52 88 THR D O 1
ATOM 3056 N N . LEU B 2 89 ? 11.247 22.322 34.049 1.00 47.96 89 LEU D N 1
ATOM 3057 C CA . LEU B 2 89 ? 12.280 21.559 34.734 1.00 34.81 89 LEU D CA 1
ATOM 3058 C C . LEU B 2 89 ? 13.643 22.216 34.599 1.00 47.47 89 LEU D C 1
ATOM 3059 O O . LEU B 2 89 ? 14.441 22.233 35.542 1.00 54.07 89 LEU D O 1
ATOM 3064 N N . ASN B 2 90 ? 13.904 22.748 33.414 1.00 47.62 90 ASN D N 1
ATOM 3065 C CA . ASN B 2 90 ? 15.188 23.347 33.094 1.00 44.81 90 ASN D CA 1
ATOM 3066 C C . ASN B 2 90 ? 15.446 24.602 33.926 1.00 42.93 90 ASN D C 1
ATOM 3067 O O . ASN B 2 90 ? 16.534 24.783 34.463 1.00 51.05 90 ASN D O 1
ATOM 3072 N N . GLU B 2 91 ? 14.441 25.460 34.049 1.00 34.53 91 GLU D N 1
ATOM 3073 C CA . GLU B 2 91 ? 14.614 26.703 34.785 1.00 36.99 91 GLU D CA 1
ATOM 3074 C C . GLU B 2 91 ? 14.825 26.387 36.251 1.00 48.16 91 GLU D C 1
ATOM 3075 O O . GLU B 2 91 ? 15.715 26.940 36.898 1.00 55.90 91 GLU D O 1
ATOM 3081 N N . LYS B 2 92 ? 13.990 25.493 36.767 1.00 35.68 92 LYS D N 1
ATOM 3082 C CA . LYS B 2 92 ? 14.053 25.080 38.159 1.00 44.29 92 LYS D CA 1
ATOM 3083 C C . LYS B 2 92 ? 15.410 24.470 38.446 1.00 43.93 92 LYS D C 1
ATOM 3084 O O . LYS B 2 92 ? 16.113 24.899 39.364 1.00 37.99 92 LYS D O 1
ATOM 3090 N N . ARG B 2 93 ? 15.770 23.481 37.631 1.00 47.17 93 ARG D N 1
ATOM 3091 C CA . ARG B 2 93 ? 17.045 22.783 37.739 1.00 46.56 93 ARG D CA 1
ATOM 3092 C C . ARG B 2 93 ? 18.237 23.734 37.659 1.00 44.44 93 ARG D C 1
ATOM 3093 O O . ARG B 2 93 ? 19.308 23.447 38.174 1.00 56.71 93 ARG D O 1
ATOM 3101 N N . ILE B 2 94 ? 18.056 24.872 37.014 1.00 41.14 94 ILE D N 1
ATOM 3102 C CA . ILE B 2 94 ? 19.158 25.805 36.894 1.00 47.13 94 ILE D CA 1
ATOM 3103 C C . ILE B 2 94 ? 19.193 26.732 38.106 1.00 48.29 94 ILE D C 1
ATOM 3104 O O . ILE B 2 94 ? 20.222 26.884 38.760 1.00 54.26 94 ILE D O 1
ATOM 3109 N N . LEU B 2 95 ? 18.063 27.357 38.401 1.00 44.11 95 LEU D N 1
ATOM 3110 C CA . LEU B 2 95 ? 17.984 28.257 39.542 1.00 49.03 95 LEU D CA 1
ATOM 3111 C C . LEU B 2 95 ? 18.482 27.594 40.821 1.00 46.35 95 LEU D C 1
ATOM 3112 O O . LEU B 2 95 ? 19.077 28.236 41.676 1.00 49.05 95 LEU D O 1
ATOM 3117 N N . GLN B 2 96 ? 18.244 26.294 40.924 1.00 52.82 96 GLN D N 1
ATOM 3118 C CA . GLN B 2 96 ? 18.512 25.521 42.129 1.00 49.37 96 GLN D CA 1
ATOM 3119 C C . GLN B 2 96 ? 19.983 25.106 42.272 1.00 55.50 96 GLN D C 1
ATOM 3120 O O . GLN B 2 96 ? 20.411 24.642 43.328 1.00 68.39 96 GLN D O 1
ATOM 3126 N N . ALA B 2 97 ? 20.755 25.286 41.207 1.00 53.91 97 ALA D N 1
ATOM 3127 C CA . ALA B 2 97 ? 22.169 24.917 41.201 1.00 45.79 97 ALA D CA 1
ATOM 3128 C C . ALA B 2 97 ? 23.050 26.160 41.274 1.00 47.75 97 ALA D C 1
ATOM 3129 O O . ALA B 2 97 ? 24.264 26.082 41.474 1.00 54.82 97 ALA D O 1
ATOM 3131 N N . VAL B 2 98 ? 22.412 27.311 41.137 1.00 52.96 98 VAL D N 1
ATOM 3132 C CA . VAL B 2 98 ? 23.092 28.559 40.848 1.00 41.92 98 VAL D CA 1
ATOM 3133 C C . VAL B 2 98 ? 23.199 29.449 42.078 1.00 53.37 98 VAL D C 1
ATOM 3134 O O . VAL B 2 98 ? 22.343 29.424 42.962 1.00 58.82 98 VAL D O 1
ATOM 3138 N N . ASN B 2 99 ? 24.262 30.235 42.145 1.00 51.88 99 ASN D N 1
ATOM 3139 C CA . ASN B 2 99 ? 24.474 31.092 43.293 1.00 55.50 99 ASN D CA 1
ATOM 3140 C C . ASN B 2 99 ? 25.404 32.251 42.979 1.00 44.75 99 ASN D C 1
ATOM 3141 O O . ASN B 2 99 ? 26.605 32.061 42.812 1.00 51.16 99 ASN D O 1
ATOM 3143 N N . PHE B 2 100 ? 24.841 33.451 42.901 1.00 44.47 100 PHE D N 1
ATOM 3144 C CA . PHE B 2 100 ? 25.616 34.651 42.622 1.00 44.86 100 PHE D CA 1
ATOM 3145 C C . PHE B 2 100 ? 24.802 35.834 43.096 1.00 44.87 100 PHE D C 1
ATOM 3146 O O . PHE B 2 100 ? 23.577 35.810 43.024 1.00 48.03 100 PHE D O 1
ATOM 3154 N N . PRO B 2 101 ? 25.478 36.864 43.615 1.00 45.79 101 PRO D N 1
ATOM 3155 C CA . PRO B 2 101 ? 24.803 38.017 44.214 1.00 46.03 101 PRO D CA 1
ATOM 3156 C C . PRO B 2 101 ? 23.687 38.612 43.358 1.00 50.37 101 PRO D C 1
ATOM 3157 O O . PRO B 2 101 ? 22.676 39.031 43.921 1.00 54.36 101 PRO D O 1
ATOM 3161 N N . PHE B 2 102 ? 23.856 38.654 42.036 1.00 44.12 102 PHE D N 1
ATOM 3162 C CA . PHE B 2 102 ? 22.933 39.416 41.199 1.00 43.24 102 PHE D CA 1
ATOM 3163 C C . PHE B 2 102 ? 21.966 38.539 40.403 1.00 44.77 102 PHE D C 1
ATOM 3164 O O . PHE B 2 102 ? 21.456 38.941 39.357 1.00 43.81 102 PHE D O 1
ATOM 3172 N N . LEU B 2 103 ? 21.709 37.343 40.920 1.00 42.94 103 LEU D N 1
ATOM 3173 C CA . LEU B 2 103 ? 20.670 36.482 40.381 1.00 42.22 103 LEU D CA 1
ATOM 3174 C C . LEU B 2 103 ? 19.650 36.263 41.473 1.00 41.08 103 LEU D C 1
ATOM 3175 O O . LEU B 2 103 ? 20.021 36.018 42.618 1.00 65.47 103 LEU D O 1
ATOM 3180 N N . VAL B 2 104 ? 18.371 36.350 41.126 1.00 40.25 104 VAL D N 1
ATOM 3181 C CA . VAL B 2 104 ? 17.304 36.086 42.086 1.00 42.79 104 VAL D CA 1
ATOM 3182 C C . VAL B 2 104 ? 17.496 34.720 42.741 1.00 40.62 104 VAL D C 1
ATOM 3183 O O . VAL B 2 104 ? 17.921 33.762 42.098 1.00 47.58 104 VAL D O 1
ATOM 3187 N N . LYS B 2 105 ? 17.209 34.638 44.034 1.00 52.19 105 LYS D N 1
ATOM 3188 C CA . LYS B 2 105 ? 17.477 33.410 44.764 1.00 50.68 105 LYS D CA 1
ATOM 3189 C C . LYS B 2 105 ? 16.222 32.560 44.877 1.00 46.57 105 LYS D C 1
ATOM 3190 O O . LYS B 2 105 ? 15.155 33.053 45.252 1.00 41.11 105 LYS D O 1
ATOM 3196 N N . LEU B 2 106 ? 16.364 31.292 44.501 1.00 43.18 106 LEU D N 1
ATOM 3197 C CA . LEU B 2 106 ? 15.369 30.262 44.755 1.00 40.76 106 LEU D CA 1
ATOM 3198 C C . LEU B 2 106 ? 15.622 29.743 46.172 1.00 57.13 106 LEU D C 1
ATOM 3199 O O . LEU B 2 106 ? 16.592 29.018 46.404 1.00 52.44 106 LEU D O 1
ATOM 3204 N N . GLU B 2 107 ? 14.765 30.123 47.116 1.00 42.25 107 GLU D N 1
ATOM 3205 C CA . GLU B 2 107 ? 14.917 29.682 48.495 1.00 64.93 107 GLU D CA 1
ATOM 3206 C C . GLU B 2 107 ? 14.378 28.267 48.678 1.00 64.95 107 GLU D C 1
ATOM 3207 O O . GLU B 2 107 ? 15.030 27.419 49.286 1.00 71.88 107 GLU D O 1
ATOM 3213 N N . PHE B 2 108 ? 13.187 28.018 48.140 1.00 57.98 108 PHE D N 1
ATOM 3214 C CA . PHE B 2 108 ? 12.525 26.729 48.294 1.00 44.15 108 PHE D CA 1
ATOM 3215 C C . PHE B 2 108 ? 11.776 26.312 47.024 1.00 42.75 108 PHE D C 1
ATOM 3216 O O . PHE B 2 108 ? 11.332 27.161 46.249 1.00 44.54 108 PHE D O 1
ATOM 3224 N N . SER B 2 109 ? 11.619 25.003 46.837 1.00 47.03 109 SER D N 1
ATOM 3225 C CA . SER B 2 109 ? 10.774 24.445 45.785 1.00 40.42 109 SER D CA 1
ATOM 3226 C C . SER B 2 109 ? 10.062 23.200 46.329 1.00 45.32 109 SER D C 1
ATOM 3227 O O . SER B 2 109 ? 10.446 22.689 47.385 1.00 43.60 109 SER D O 1
ATOM 3230 N N . PHE B 2 110 ? 9.023 22.733 45.628 1.00 50.28 110 PHE D N 1
ATOM 3231 C CA . PHE B 2 110 ? 8.204 21.583 46.057 1.00 53.37 110 PHE D CA 1
ATOM 3232 C C . PHE B 2 110 ? 6.919 21.508 45.226 1.00 48.63 110 PHE D C 1
ATOM 3233 O O . PHE B 2 110 ? 6.634 22.420 44.464 1.00 46.45 110 PHE D O 1
ATOM 3241 N N . LYS B 2 111 ? 6.132 20.445 45.395 1.00 52.03 111 LYS D N 1
ATOM 3242 C CA . LYS B 2 111 ? 4.983 20.200 44.520 1.00 47.52 111 LYS D CA 1
ATOM 3243 C C . LYS B 2 111 ? 3.818 19.459 45.188 1.00 56.97 111 LYS D C 1
ATOM 3244 O O . LYS B 2 111 ? 4.011 18.721 46.152 1.00 62.44 111 LYS D O 1
ATOM 3250 N N . ASP B 2 112 ? 2.614 19.655 44.648 1.00 62.35 112 ASP D N 1
ATOM 3251 C CA . ASP B 2 112 ? 1.396 18.976 45.102 1.00 60.21 112 ASP D CA 1
ATOM 3252 C C . ASP B 2 112 ? 0.953 17.923 44.107 1.00 62.01 112 ASP D C 1
ATOM 3253 O O . ASP B 2 112 ? 1.677 17.572 43.177 1.00 62.71 112 ASP D O 1
ATOM 3258 N N . ASN B 2 113 ? -0.274 17.452 44.307 1.00 62.11 113 ASN D N 1
ATOM 3259 C CA . ASN B 2 113 ? -0.988 16.692 43.299 1.00 62.45 113 ASN D CA 1
ATOM 3260 C C . ASN B 2 113 ? -1.204 17.585 42.095 1.00 64.13 113 ASN D C 1
ATOM 3261 O O . ASN B 2 113 ? -1.267 17.117 40.958 1.00 69.91 113 ASN D O 1
ATOM 3266 N N . SER B 2 114 ? -1.323 18.883 42.354 1.00 53.74 114 SER D N 1
ATOM 3267 C CA . SER B 2 114 ? -1.730 19.821 41.317 1.00 55.68 114 SER D CA 1
ATOM 3268 C C . SER B 2 114 ? -0.645 20.775 40.822 1.00 60.13 114 SER D C 1
ATOM 3269 O O . SER B 2 114 ? -0.537 21.019 39.620 1.00 61.22 114 SER D O 1
ATOM 3272 N N . ASN B 2 115 ? 0.152 21.324 41.733 1.00 59.28 115 ASN D N 1
ATOM 3273 C CA . ASN B 2 115 ? 1.043 22.409 41.345 1.00 49.67 115 ASN D CA 1
ATOM 3274 C C . ASN B 2 115 ? 2.523 22.176 41.553 1.00 36.72 115 ASN D C 1
ATOM 3275 O O . ASN B 2 115 ? 2.949 21.179 42.137 1.00 37.41 115 ASN D O 1
ATOM 3280 N N . LEU B 2 116 ? 3.292 23.124 41.031 1.00 36.19 116 LEU D N 1
ATOM 3281 C CA . LEU B 2 116 ? 4.725 23.198 41.216 1.00 39.17 116 LEU D CA 1
ATOM 3282 C C . LEU B 2 116 ? 4.936 24.507 41.914 1.00 42.55 116 LEU D C 1
ATOM 3283 O O . LEU B 2 116 ? 4.148 25.442 41.739 1.00 37.68 116 LEU D O 1
ATOM 3288 N N . TYR B 2 117 ? 5.994 24.578 42.709 1.00 44.90 117 TYR D N 1
ATOM 3289 C CA . TYR B 2 117 ? 6.187 25.717 43.590 1.00 41.72 117 TYR D CA 1
ATOM 3290 C C . TYR B 2 117 ? 7.606 26.209 43.576 1.00 37.66 117 TYR D C 1
ATOM 3291 O O . TYR B 2 117 ? 8.549 25.447 43.763 1.00 39.21 117 TYR D O 1
ATOM 3300 N N . MET B 2 118 ? 7.751 27.503 43.367 1.00 43.95 118 MET D N 1
ATOM 3301 C CA . MET B 2 118 ? 9.066 28.094 43.395 1.00 43.40 118 MET D CA 1
ATOM 3302 C C . MET B 2 118 ? 9.046 29.366 44.221 1.00 43.12 118 MET D C 1
ATOM 3303 O O . MET B 2 118 ? 8.501 30.376 43.807 1.00 43.29 118 MET D O 1
ATOM 3308 N N . VAL B 2 119 ? 9.625 29.285 45.416 1.00 51.35 119 VAL D N 1
ATOM 3309 C CA . VAL B 2 119 ? 9.659 30.412 46.339 1.00 39.69 119 VAL D CA 1
ATOM 3310 C C . VAL B 2 119 ? 10.937 31.208 46.126 1.00 48.22 119 VAL D C 1
ATOM 3311 O O . VAL B 2 119 ? 12.036 30.692 46.318 1.00 52.60 119 VAL D O 1
ATOM 3315 N N . MET B 2 120 ? 10.790 32.461 45.720 1.00 39.64 120 MET D N 1
ATOM 3316 C CA . MET B 2 120 ? 11.940 33.311 45.437 1.00 46.71 120 MET D CA 1
ATOM 3317 C C . MET B 2 120 ? 12.067 34.393 46.491 1.00 42.62 120 MET D C 1
ATOM 3318 O O . MET B 2 120 ? 11.108 34.700 47.199 1.00 43.94 120 MET D O 1
ATOM 3323 N N . GLU B 2 121 ? 13.248 34.993 46.579 1.00 41.44 121 GLU D N 1
ATOM 3324 C CA . GLU B 2 121 ? 13.366 36.223 47.332 1.00 51.18 121 GLU D CA 1
ATOM 3325 C C . GLU B 2 121 ? 12.405 37.197 46.689 1.00 41.50 121 GLU D C 1
ATOM 3326 O O . GLU B 2 121 ? 12.308 37.270 45.469 1.00 67.56 121 GLU D O 1
ATOM 3328 N N . TYR B 2 122 ? 11.679 37.926 47.521 1.00 50.53 122 TYR D N 1
ATOM 3329 C CA . TYR B 2 122 ? 10.796 38.979 47.065 1.00 41.52 122 TYR D CA 1
ATOM 3330 C C . TYR B 2 122 ? 11.629 40.225 46.795 1.00 41.93 122 TYR D C 1
ATOM 3331 O O . TYR B 2 122 ? 12.402 40.659 47.644 1.00 63.74 122 TYR D O 1
ATOM 3340 N N . VAL B 2 123 ? 11.502 40.781 45.596 1.00 48.11 123 VAL D N 1
ATOM 3341 C CA . VAL B 2 123 ? 12.209 42.009 45.251 1.00 44.65 123 VAL D CA 1
ATOM 3342 C C . VAL B 2 123 ? 11.182 43.069 44.883 1.00 45.84 123 VAL D C 1
ATOM 3343 O O . VAL B 2 123 ? 10.552 43.007 43.828 1.00 40.27 123 VAL D O 1
ATOM 3347 N N . ALA B 2 124 ? 11.002 44.036 45.773 1.00 51.29 124 ALA D N 1
ATOM 3348 C CA . ALA B 2 124 ? 9.839 44.916 45.704 1.00 50.99 124 ALA D CA 1
ATOM 3349 C C . ALA B 2 124 ? 10.003 46.043 44.699 1.00 48.48 124 ALA D C 1
ATOM 3350 O O . ALA B 2 124 ? 9.016 46.540 44.147 1.00 49.14 124 ALA D O 1
ATOM 3352 N N . GLY B 2 125 ? 11.252 46.434 44.463 1.00 53.38 125 GLY D N 1
ATOM 3353 C CA . GLY B 2 125 ? 11.565 47.574 43.616 1.00 54.46 125 GLY D CA 1
ATOM 3354 C C . GLY B 2 125 ? 10.998 47.531 42.205 1.00 52.21 125 GLY D C 1
ATOM 3355 O O . GLY B 2 125 ? 10.915 48.562 41.540 1.00 45.69 125 GLY D O 1
ATOM 3356 N N . GLY B 2 126 ? 10.595 46.350 41.747 1.00 53.79 126 GLY D N 1
ATOM 3357 C CA . GLY B 2 126 ? 10.098 46.210 40.393 1.00 57.32 126 GLY D CA 1
ATOM 3358 C C . GLY B 2 126 ? 11.245 46.157 39.399 1.00 58.86 126 GLY D C 1
ATOM 3359 O O . GLY B 2 126 ? 12.406 46.013 39.781 1.00 56.05 126 GLY D O 1
ATOM 3360 N N . GLU B 2 127 ? 10.934 46.284 38.116 1.00 55.18 127 GLU D N 1
ATOM 3361 C CA . GLU B 2 127 ? 11.963 46.092 37.106 1.00 55.65 127 GLU D CA 1
ATOM 3362 C C . GLU B 2 127 ? 12.482 47.369 36.455 1.00 54.99 127 GLU D C 1
ATOM 3363 O O . GLU B 2 127 ? 11.780 48.377 36.345 1.00 55.15 127 GLU D O 1
ATOM 3369 N N . MET B 2 128 ? 13.740 47.306 36.044 1.00 45.38 128 MET D N 1
ATOM 3370 C CA . MET B 2 128 ? 14.423 48.448 35.467 1.00 44.09 128 MET D CA 1
ATOM 3371 C C . MET B 2 128 ? 13.673 49.046 34.276 1.00 44.45 128 MET D C 1
ATOM 3372 O O . MET B 2 128 ? 13.773 50.249 34.012 1.00 41.64 128 MET D O 1
ATOM 3377 N N . PHE B 2 129 ? 12.910 48.214 33.568 1.00 45.53 129 PHE D N 1
ATOM 3378 C CA . PHE B 2 129 ? 12.156 48.678 32.401 1.00 50.48 129 PHE D CA 1
ATOM 3379 C C . PHE B 2 129 ? 11.231 49.846 32.744 1.00 54.66 129 PHE D C 1
ATOM 3380 O O . PHE B 2 129 ? 11.307 50.911 32.127 1.00 55.30 129 PHE D O 1
ATOM 3388 N N . SER B 2 130 ? 10.361 49.648 33.727 1.00 54.50 130 SER D N 1
ATOM 3389 C CA . SER B 2 130 ? 9.492 50.723 34.184 1.00 61.36 130 SER D CA 1
ATOM 3390 C C . SER B 2 130 ? 10.314 51.944 34.612 1.00 67.69 130 SER D C 1
ATOM 3391 O O . SER B 2 130 ? 10.095 53.047 34.102 1.00 74.42 130 SER D O 1
ATOM 3394 N N . HIS B 2 131 ? 11.261 51.746 35.532 1.00 54.59 131 HIS D N 1
ATOM 3395 C CA . HIS B 2 131 ? 12.081 52.855 36.019 1.00 57.16 131 HIS D CA 1
ATOM 3396 C C . HIS B 2 131 ? 12.677 53.643 34.865 1.00 58.05 131 HIS D C 1
ATOM 3397 O O . HIS B 2 131 ? 12.487 54.856 34.777 1.00 63.13 131 HIS D O 1
ATOM 3404 N N . LEU B 2 132 ? 13.385 52.954 33.975 1.00 54.35 132 LEU D N 1
ATOM 3405 C CA . LEU B 2 132 ? 13.989 53.617 32.825 1.00 55.54 132 LEU D CA 1
ATOM 3406 C C . LEU B 2 132 ? 12.940 54.396 32.036 1.00 61.52 132 LEU D C 1
ATOM 3407 O O . LEU B 2 132 ? 13.163 55.543 31.654 1.00 64.53 132 LEU D O 1
ATOM 3412 N N . ARG B 2 133 ? 11.794 53.773 31.794 1.00 65.86 133 ARG D N 1
ATOM 3413 C CA . ARG B 2 133 ? 10.698 54.461 31.129 1.00 67.85 133 ARG D CA 1
ATOM 3414 C C . ARG B 2 133 ? 10.296 55.681 31.953 1.00 75.75 133 ARG D C 1
ATOM 3415 O O . ARG B 2 133 ? 10.335 56.813 31.468 1.00 76.66 133 ARG D O 1
ATOM 3417 N N . ARG B 2 134 ? 9.927 55.440 33.207 1.00 77.05 134 ARG D N 1
ATOM 3418 C CA . ARG B 2 134 ? 9.524 56.511 34.107 1.00 77.84 134 ARG D CA 1
ATOM 3419 C C . ARG B 2 134 ? 10.446 57.715 33.968 1.00 82.77 134 ARG D C 1
ATOM 3420 O O . ARG B 2 134 ? 10.000 58.801 33.607 1.00 94.83 134 ARG D O 1
ATOM 3422 N N . ILE B 2 135 ? 11.735 57.512 34.228 1.00 72.73 135 ILE D N 1
ATOM 3423 C CA . ILE B 2 135 ? 12.682 58.624 34.327 1.00 64.17 135 ILE D CA 1
ATOM 3424 C C . ILE B 2 135 ? 13.397 58.973 33.018 1.00 67.23 135 ILE D C 1
ATOM 3425 O O . ILE B 2 135 ? 14.318 59.794 33.006 1.00 71.45 135 ILE D O 1
ATOM 3430 N N . GLY B 2 136 ? 12.981 58.347 31.923 1.00 63.57 136 GLY D N 1
ATOM 3431 C CA . GLY B 2 136 ? 13.550 58.652 30.622 1.00 65.42 136 GLY D CA 1
ATOM 3432 C C . GLY B 2 136 ? 14.856 57.941 30.328 1.00 64.29 136 GLY D C 1
ATOM 3433 O O . GLY B 2 136 ? 14.893 57.012 29.529 1.00 62.27 136 GLY D O 1
ATOM 3434 N N . ARG B 2 137 ? 15.937 58.379 30.964 1.00 70.85 137 ARG D N 1
ATOM 3435 C CA . ARG B 2 137 ? 17.236 57.749 30.752 1.00 64.69 137 ARG D CA 1
ATOM 3436 C C . ARG B 2 137 ? 18.156 57.848 31.963 1.00 63.69 137 ARG D C 1
ATOM 3437 O O . ARG B 2 137 ? 17.773 58.376 33.009 1.00 70.71 137 ARG D O 1
ATOM 3445 N N . PHE B 2 138 ? 19.366 57.322 31.807 1.00 54.77 138 PHE D N 1
ATOM 3446 C CA . PHE B 2 138 ? 20.314 57.173 32.899 1.00 54.47 138 PHE D CA 1
ATOM 3447 C C . PHE B 2 138 ? 21.611 57.894 32.562 1.00 55.95 138 PHE D C 1
ATOM 3448 O O . PHE B 2 138 ? 22.049 57.891 31.414 1.00 64.24 138 PHE D O 1
ATOM 3456 N N . SER B 2 139 ? 22.233 58.502 33.563 1.00 52.41 139 SER D N 1
ATOM 3457 C CA . SER B 2 139 ? 23.558 59.065 33.373 1.00 57.40 139 SER D CA 1
ATOM 3458 C C . SER B 2 139 ? 24.489 57.909 33.064 1.00 51.85 139 SER D C 1
ATOM 3459 O O . SER B 2 139 ? 24.172 56.760 33.359 1.00 52.25 139 SER D O 1
ATOM 3462 N N . GLU B 2 140 ? 25.636 58.213 32.472 1.00 48.39 140 GLU D N 1
ATOM 3463 C CA . GLU B 2 140 ? 26.621 57.190 32.138 1.00 52.58 140 GLU D CA 1
ATOM 3464 C C . GLU B 2 140 ? 27.244 56.515 33.371 1.00 59.51 140 GLU D C 1
ATOM 3465 O O . GLU B 2 140 ? 27.525 55.317 33.346 1.00 62.66 140 GLU D O 1
ATOM 3471 N N . PRO B 2 141 ? 27.470 57.277 34.455 1.00 63.95 141 PRO D N 1
ATOM 3472 C CA . PRO B 2 141 ? 27.933 56.594 35.665 1.00 60.97 141 PRO D CA 1
ATOM 3473 C C . PRO B 2 141 ? 26.782 55.801 36.264 1.00 55.09 141 PRO D C 1
ATOM 3474 O O . PRO B 2 141 ? 26.991 54.799 36.945 1.00 50.73 141 PRO D O 1
ATOM 3478 N N . HIS B 2 142 ? 25.566 56.256 35.991 1.00 55.32 142 HIS D N 1
ATOM 3479 C CA . HIS B 2 142 ? 24.364 55.544 36.399 1.00 63.75 142 HIS D CA 1
ATOM 3480 C C . HIS B 2 142 ? 24.232 54.247 35.594 1.00 67.11 142 HIS D C 1
ATOM 3481 O O . HIS B 2 142 ? 24.178 53.159 36.166 1.00 75.93 142 HIS D O 1
ATOM 3488 N N . ALA B 2 143 ? 24.198 54.362 34.271 1.00 63.51 143 ALA D N 1
ATOM 3489 C CA . ALA B 2 143 ? 24.136 53.188 33.401 1.00 64.47 143 ALA D CA 1
ATOM 3490 C C . ALA B 2 143 ? 25.294 52.228 33.679 1.00 67.90 143 ALA D C 1
ATOM 3491 O O . ALA B 2 143 ? 25.109 51.007 33.718 1.00 68.72 143 ALA D O 1
ATOM 3493 N N . ARG B 2 144 ? 26.484 52.789 33.871 1.00 52.89 144 ARG D N 1
ATOM 3494 C CA . ARG B 2 144 ? 27.679 51.991 34.092 1.00 50.13 144 ARG D CA 1
ATOM 3495 C C . ARG B 2 144 ? 27.535 51.131 35.337 1.00 55.35 144 ARG D C 1
ATOM 3496 O O . ARG B 2 144 ? 28.052 50.015 35.397 1.00 62.93 144 ARG D O 1
ATOM 3504 N N . PHE B 2 145 ? 26.834 51.656 36.335 1.00 55.39 145 PHE D N 1
ATOM 3505 C CA . PHE B 2 145 ? 26.633 50.933 37.583 1.00 63.38 145 PHE D CA 1
ATOM 3506 C C . PHE B 2 145 ? 25.896 49.623 37.332 1.00 45.94 145 PHE D C 1
ATOM 3507 O O . PHE B 2 145 ? 26.354 48.552 37.730 1.00 55.32 145 PHE D O 1
ATOM 3515 N N . TYR B 2 146 ? 24.745 49.719 36.680 1.00 44.98 146 TYR D N 1
ATOM 3516 C CA . TYR B 2 146 ? 23.993 48.539 36.265 1.00 43.86 146 TYR D CA 1
ATOM 3517 C C . TYR B 2 146 ? 24.792 47.658 35.300 1.00 45.93 146 TYR D C 1
ATOM 3518 O O . TYR B 2 146 ? 24.776 46.434 35.411 1.00 44.62 146 TYR D O 1
ATOM 3527 N N . ALA B 2 147 ? 25.486 48.284 34.354 1.00 47.15 147 ALA D N 1
ATOM 3528 C CA . ALA B 2 147 ? 26.261 47.539 33.360 1.00 49.66 147 ALA D CA 1
ATOM 3529 C C . ALA B 2 147 ? 27.320 46.667 34.029 1.00 51.63 147 ALA D C 1
ATOM 3530 O O . ALA B 2 147 ? 27.500 45.500 33.665 1.00 49.19 147 ALA D O 1
ATOM 3532 N N . ALA B 2 148 ? 28.009 47.238 35.013 1.00 52.49 148 ALA D N 1
ATOM 3533 C CA . ALA B 2 148 ? 29.032 46.514 35.763 1.00 49.98 148 ALA D CA 1
ATOM 3534 C C . ALA B 2 148 ? 28.473 45.223 36.365 1.00 47.01 148 ALA D C 1
ATOM 3535 O O . ALA B 2 148 ? 29.123 44.172 36.345 1.00 46.23 148 ALA D O 1
ATOM 3537 N N . GLN B 2 149 ? 27.256 45.308 36.885 1.00 46.26 149 GLN D N 1
ATOM 3538 C CA . GLN B 2 149 ? 26.594 44.154 37.476 1.00 45.38 149 GLN D CA 1
ATOM 3539 C C . GLN B 2 149 ? 26.329 43.040 36.473 1.00 46.64 149 GLN D C 1
ATOM 3540 O O . GLN B 2 149 ? 26.470 41.862 36.794 1.00 44.73 149 GLN D O 1
ATOM 3546 N N . ILE B 2 150 ? 25.941 43.410 35.257 1.00 49.56 150 ILE D N 1
ATOM 3547 C CA . ILE B 2 150 ? 25.652 42.413 34.237 1.00 45.48 150 ILE D CA 1
ATOM 3548 C C . ILE B 2 150 ? 26.914 41.709 33.768 1.00 41.94 150 ILE D C 1
ATOM 3549 O O . ILE B 2 150 ? 26.950 40.482 33.683 1.00 41.61 150 ILE D O 1
ATOM 3554 N N . VAL B 2 151 ? 27.951 42.486 33.483 1.00 43.24 151 VAL D N 1
ATOM 3555 C CA . VAL B 2 151 ? 29.230 41.923 33.061 1.00 43.02 151 VAL D CA 1
ATOM 3556 C C . VAL B 2 151 ? 29.674 40.785 33.995 1.00 54.92 151 VAL D C 1
ATOM 3557 O O . VAL B 2 151 ? 30.050 39.704 33.535 1.00 57.02 151 VAL D O 1
ATOM 3561 N N . LEU B 2 152 ? 29.617 41.033 35.304 1.00 57.48 152 LEU D N 1
ATOM 3562 C CA . LEU B 2 152 ? 29.986 40.036 36.315 1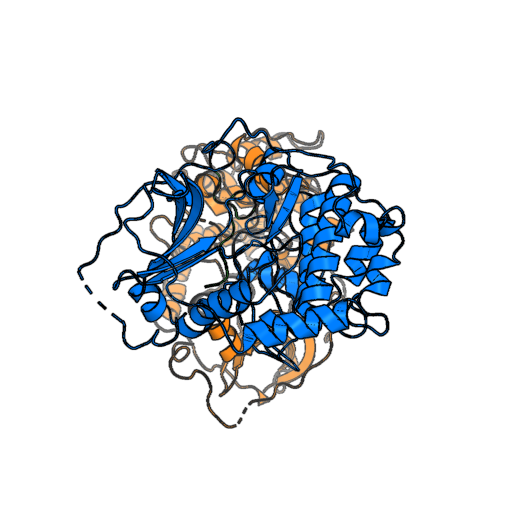.00 54.14 152 LEU D CA 1
ATOM 3563 C C . LEU B 2 152 ? 29.098 38.803 36.260 1.00 54.08 152 LEU D C 1
ATOM 3564 O O . LEU B 2 152 ? 29.581 37.672 36.375 1.00 43.92 152 LEU D O 1
ATOM 3569 N N . THR B 2 153 ? 27.795 39.025 36.116 1.00 42.98 153 THR D N 1
ATOM 3570 C CA . THR B 2 153 ? 26.836 37.930 36.111 1.00 42.18 153 THR D CA 1
ATOM 3571 C C . THR B 2 153 ? 27.053 37.027 34.904 1.00 46.64 153 THR D C 1
ATOM 3572 O O . THR B 2 153 ? 26.937 35.809 35.000 1.00 52.87 153 THR D O 1
ATOM 3576 N N . PHE B 2 154 ? 27.364 37.631 33.764 1.00 41.25 154 PHE D N 1
ATOM 3577 C CA . PHE B 2 154 ? 27.651 36.860 32.564 1.00 45.65 154 PHE D CA 1
ATOM 3578 C C . PHE B 2 154 ? 28.970 36.115 32.714 1.00 46.60 154 PHE D C 1
ATOM 3579 O O . PHE B 2 154 ? 29.073 34.937 32.363 1.00 45.33 154 PHE D O 1
ATOM 3587 N N . GLU B 2 155 ? 29.979 36.805 33.233 1.00 42.38 155 GLU D N 1
ATOM 3588 C CA . GLU B 2 155 ? 31.249 36.155 33.527 1.00 45.00 155 GLU D CA 1
ATOM 3589 C C . GLU B 2 155 ? 31.010 34.903 34.368 1.00 49.43 155 GLU D C 1
ATOM 3590 O O . GLU B 2 155 ? 31.587 33.842 34.104 1.00 51.14 155 GLU D O 1
ATOM 3596 N N . TYR B 2 156 ? 30.141 35.030 35.366 1.00 43.27 156 TYR D N 1
ATOM 3597 C CA . TYR B 2 156 ? 29.784 33.912 36.229 1.00 43.36 156 TYR D CA 1
ATOM 3598 C C . TYR B 2 156 ? 29.048 32.809 35.471 1.00 53.73 156 TYR D C 1
ATOM 3599 O O . TYR B 2 156 ? 29.458 31.642 35.483 1.00 42.52 156 TYR D O 1
ATOM 3608 N N . LEU B 2 157 ? 27.957 33.188 34.813 1.00 52.90 157 LEU D N 1
ATOM 3609 C CA . LEU B 2 157 ? 27.089 32.235 34.135 1.00 40.49 157 LEU D CA 1
ATOM 3610 C C . LEU B 2 157 ? 27.814 31.525 33.013 1.00 40.29 157 LEU D C 1
ATOM 3611 O O . LEU B 2 157 ? 27.716 30.306 32.888 1.00 40.09 157 LEU D O 1
ATOM 3616 N N . HIS B 2 158 ? 28.536 32.291 32.198 1.00 42.59 158 HIS D N 1
ATOM 3617 C CA . HIS B 2 158 ? 29.292 31.715 31.088 1.00 49.31 158 HIS D CA 1
ATOM 3618 C C . HIS B 2 158 ? 30.309 30.699 31.607 1.00 48.56 158 HIS D C 1
ATOM 3619 O O . HIS B 2 158 ? 30.528 29.663 30.984 1.00 44.71 158 HIS D O 1
ATOM 3626 N N . SER B 2 159 ? 30.917 31.008 32.749 1.00 41.96 159 SER D N 1
ATOM 3627 C CA . SER B 2 159 ? 31.853 30.101 33.406 1.00 59.94 159 SER D CA 1
ATOM 3628 C C . SER B 2 159 ? 31.233 28.714 33.563 1.00 61.20 159 SER D C 1
ATOM 3629 O O . SER B 2 159 ? 31.926 27.699 33.519 1.00 68.97 159 SER D O 1
ATOM 3631 N N . LEU B 2 160 ? 29.920 28.674 33.743 1.00 55.37 160 LEU D N 1
ATOM 3632 C CA . LEU B 2 160 ? 29.234 27.417 33.983 1.00 49.31 160 LEU D CA 1
ATOM 3633 C C . LEU B 2 160 ? 28.696 26.819 32.694 1.00 48.02 160 LEU D C 1
ATOM 3634 O O . LEU B 2 160 ? 27.954 25.835 32.725 1.00 51.66 160 LEU D O 1
ATOM 3639 N N . ASP B 2 161 ? 29.066 27.418 31.564 1.00 45.98 161 ASP D N 1
ATOM 3640 C CA . ASP B 2 161 ? 28.585 26.984 30.255 1.00 52.07 161 ASP D CA 1
ATOM 3641 C C . ASP B 2 161 ? 27.098 27.262 30.095 1.00 49.86 161 ASP D C 1
ATOM 3642 O O . ASP B 2 161 ? 26.349 26.447 29.547 1.00 50.83 161 ASP D O 1
ATOM 3647 N N . LEU B 2 162 ? 26.678 28.424 30.576 1.00 43.06 162 LEU D N 1
ATOM 3648 C CA . LEU B 2 162 ? 25.270 28.782 30.556 1.00 49.22 162 LEU D CA 1
ATOM 3649 C C . LEU B 2 162 ? 25.080 30.038 29.753 1.00 45.36 162 LEU D C 1
ATOM 3650 O O . LEU B 2 162 ? 25.736 31.046 30.007 1.00 45.56 162 LEU D O 1
ATOM 3655 N N . ILE B 2 163 ? 24.182 29.974 28.779 1.00 41.40 163 ILE D N 1
ATOM 3656 C CA . ILE B 2 163 ? 23.851 31.137 27.980 1.00 49.98 163 ILE D CA 1
ATOM 3657 C C . ILE B 2 163 ? 22.554 31.698 28.523 1.00 35.94 163 ILE D C 1
ATOM 3658 O O . ILE B 2 163 ? 21.609 30.949 28.765 1.00 36.77 163 ILE D O 1
ATOM 3663 N N . TYR B 2 164 ? 22.498 33.006 28.727 1.00 36.02 164 TYR D N 1
ATOM 3664 C CA . TYR B 2 164 ? 21.305 33.586 29.320 1.00 35.75 164 TYR D CA 1
ATOM 3665 C C . TYR B 2 164 ? 20.174 33.793 28.320 1.00 35.20 164 TYR D C 1
ATOM 3666 O O . TYR B 2 164 ? 19.023 33.480 28.615 1.00 59.01 164 TYR D O 1
ATOM 3675 N N . ARG B 2 165 ? 20.508 34.334 27.150 1.00 35.14 165 ARG D N 1
ATOM 3676 C CA . ARG B 2 165 ? 19.568 34.420 26.022 1.00 34.67 165 ARG D CA 1
ATOM 3677 C C . ARG B 2 165 ? 18.313 35.238 26.280 1.00 34.37 165 ARG D C 1
ATOM 3678 O O . ARG B 2 165 ? 17.328 35.064 25.573 1.00 43.76 165 ARG D O 1
ATOM 3686 N N . ASP B 2 166 ? 18.317 36.109 27.282 1.00 34.60 166 ASP D N 1
ATOM 3687 C CA . ASP B 2 166 ? 17.100 36.850 27.583 1.00 34.34 166 ASP D CA 1
ATOM 3688 C C . ASP B 2 166 ? 17.338 38.214 28.211 1.00 34.66 166 ASP D C 1
ATOM 3689 O O . ASP B 2 166 ? 16.439 38.772 28.844 1.00 34.56 166 ASP D O 1
ATOM 3694 N N . LEU B 2 167 ? 18.534 38.760 28.016 1.00 35.06 167 LEU D N 1
ATOM 3695 C CA . LEU B 2 167 ? 18.829 40.093 28.521 1.00 35.49 167 LEU D CA 1
ATOM 3696 C C . LEU B 2 167 ? 17.854 41.107 27.948 1.00 35.15 167 LEU D C 1
ATOM 3697 O O . LEU B 2 167 ? 17.626 41.150 26.740 1.00 61.96 167 LEU D O 1
ATOM 3702 N N . LYS B 2 168 ? 17.277 41.909 28.840 1.00 40.49 168 LYS D N 1
ATOM 3703 C CA . LYS B 2 168 ? 16.314 42.962 28.511 1.00 35.19 168 LYS D CA 1
ATOM 3704 C C . LYS B 2 168 ? 15.815 43.551 29.829 1.00 39.14 168 LYS D C 1
ATOM 3705 O O . LYS B 2 168 ? 15.647 42.825 30.812 1.00 43.93 168 LYS D O 1
ATOM 3711 N N . PRO B 2 169 ? 15.572 44.869 29.846 1.00 40.06 169 PRO D N 1
ATOM 3712 C CA . PRO B 2 169 ? 15.214 45.679 31.019 1.00 36.43 169 PRO D CA 1
ATOM 3713 C C . PRO B 2 169 ? 14.166 45.042 31.935 1.00 44.03 169 PRO D C 1
ATOM 3714 O O . PRO B 2 169 ? 14.339 45.058 33.152 1.00 46.46 169 PRO D O 1
ATOM 3718 N N . GLU B 2 170 ? 13.099 44.495 31.366 1.00 38.04 170 GLU D N 1
ATOM 3719 C CA . GLU B 2 170 ? 12.032 43.910 32.173 1.00 41.62 170 GLU D CA 1
ATOM 3720 C C . GLU B 2 170 ? 12.437 42.609 32.867 1.00 46.75 170 GLU D C 1
ATOM 3721 O O . GLU B 2 170 ? 11.646 42.021 33.610 1.00 50.79 170 GLU D O 1
ATOM 3727 N N . ASN B 2 171 ? 13.662 42.157 32.626 1.00 36.25 171 ASN D N 1
ATOM 3728 C CA . ASN B 2 171 ? 14.172 40.970 33.309 1.00 35.50 171 ASN D CA 1
ATOM 3729 C C . ASN B 2 171 ? 15.121 41.326 34.438 1.00 38.34 171 ASN D C 1
ATOM 3730 O O . ASN B 2 171 ? 15.629 40.446 35.134 1.00 40.81 171 ASN D O 1
ATOM 3735 N N . LEU B 2 172 ? 15.362 42.621 34.610 1.00 36.96 172 LEU D N 1
ATOM 3736 C CA . LEU B 2 172 ? 16.251 43.091 35.659 1.00 44.34 172 LEU D CA 1
ATOM 3737 C C . LEU B 2 172 ? 15.497 43.750 36.833 1.00 49.04 172 LEU D C 1
ATOM 3738 O O . LEU B 2 172 ? 15.126 44.932 36.770 1.00 38.59 172 LEU D O 1
ATOM 3743 N N . LEU B 2 173 ? 15.274 42.973 37.893 1.00 38.59 173 LEU D N 1
ATOM 3744 C CA . LEU B 2 173 ? 14.645 43.482 39.121 1.00 61.17 173 LEU D CA 1
ATOM 3745 C C . LEU B 2 173 ? 15.595 44.342 39.957 1.00 55.84 173 LEU D C 1
ATOM 3746 O O . LEU B 2 173 ? 16.781 44.051 40.066 1.00 52.97 173 LEU D O 1
ATOM 3751 N N . ILE B 2 174 ? 15.066 45.395 40.562 1.00 59.67 174 ILE D N 1
ATOM 3752 C CA . ILE B 2 174 ? 15.896 46.284 41.365 1.00 60.80 174 ILE D CA 1
ATOM 3753 C C . ILE B 2 174 ? 15.566 46.173 42.839 1.00 60.57 174 ILE D C 1
ATOM 3754 O O . ILE B 2 174 ? 14.470 46.523 43.261 1.00 68.29 174 ILE D O 1
ATOM 3759 N N . ASP B 2 175 ? 16.520 45.678 43.621 1.00 61.52 175 ASP D N 1
ATOM 3760 C CA . ASP B 2 175 ? 16.284 45.450 45.047 1.00 69.23 175 ASP D CA 1
ATOM 3761 C C . ASP B 2 175 ? 16.321 46.729 45.880 1.00 71.90 175 ASP D C 1
ATOM 3762 O O . ASP B 2 175 ? 16.733 47.787 45.404 1.00 45.56 175 ASP D O 1
ATOM 3767 N N . GLN B 2 176 ? 15.887 46.616 47.131 1.00 76.37 176 GLN D N 1
ATOM 3768 C CA . GLN B 2 176 ? 15.833 47.762 48.030 1.00 76.26 176 GLN D CA 1
ATOM 3769 C C . GLN B 2 176 ? 17.206 48.405 48.161 1.00 75.89 176 GLN D C 1
ATOM 3770 O O . GLN B 2 176 ? 17.322 49.609 48.392 1.00 77.98 176 GLN D O 1
ATOM 3772 N N . GLN B 2 177 ? 18.247 47.598 48.002 1.00 66.58 177 GLN D N 1
ATOM 3773 C CA . GLN B 2 177 ? 19.610 48.092 48.105 1.00 64.54 177 GLN D CA 1
ATOM 3774 C C . GLN B 2 177 ? 20.063 48.791 46.814 1.00 71.74 177 GLN D C 1
ATOM 3775 O O . GLN B 2 177 ? 21.182 49.306 46.738 1.00 78.27 177 GLN D O 1
ATOM 3781 N N . GLY B 2 178 ? 19.191 48.798 45.803 1.00 59.92 178 GLY D N 1
ATOM 3782 C CA . GLY B 2 178 ? 19.458 49.489 44.551 1.00 60.24 178 GLY D CA 1
ATOM 3783 C C . GLY B 2 178 ? 20.176 48.666 43.489 1.00 65.19 178 GLY D C 1
ATOM 3784 O O . GLY B 2 178 ? 20.341 49.109 42.345 1.00 61.76 178 GLY D O 1
ATOM 3785 N N . TYR B 2 179 ? 20.613 47.468 43.864 1.00 59.13 179 TYR D N 1
ATOM 3786 C CA . TYR B 2 179 ? 21.315 46.592 42.937 1.00 51.32 179 TYR D CA 1
ATOM 3787 C C . TYR B 2 179 ? 20.365 45.775 42.069 1.00 55.17 179 TYR D C 1
ATOM 3788 O O . TYR B 2 179 ? 19.237 45.465 42.459 1.00 49.96 179 TYR D O 1
ATOM 3797 N N . ILE B 2 180 ? 20.846 45.439 40.878 1.00 61.42 180 ILE D N 1
ATOM 3798 C CA . ILE B 2 180 ? 20.097 44.638 39.932 1.00 54.50 180 ILE D CA 1
ATOM 3799 C C . ILE B 2 180 ? 20.091 43.190 40.390 1.00 53.20 180 ILE D C 1
ATOM 3800 O O . ILE B 2 180 ? 21.083 42.696 40.930 1.00 42.94 180 ILE D O 1
ATOM 3805 N N . GLN B 2 181 ? 18.950 42.535 40.194 1.00 51.92 181 GLN D N 1
ATOM 3806 C CA . GLN B 2 181 ? 18.819 41.093 40.363 1.00 51.42 181 GLN D CA 1
ATOM 3807 C C . GLN B 2 181 ? 18.107 40.472 39.153 1.00 49.97 181 GLN D C 1
ATOM 3808 O O . GLN B 2 181 ? 16.971 40.812 38.836 1.00 39.22 181 GLN D O 1
ATOM 3814 N N . VAL B 2 182 ? 18.790 39.554 38.487 1.00 39.56 182 VAL D N 1
ATOM 3815 C CA . VAL B 2 182 ? 18.306 39.000 37.230 1.00 38.56 182 VAL D CA 1
ATOM 3816 C C . VAL B 2 182 ? 17.286 37.903 37.472 1.00 37.98 182 VAL D C 1
ATOM 3817 O O . VAL B 2 182 ? 17.496 37.020 38.303 1.00 40.58 182 VAL D O 1
ATOM 3821 N N . THR B 2 183 ? 16.182 37.963 36.739 1.00 46.15 183 THR D N 1
ATOM 3822 C CA . THR B 2 183 ? 15.131 36.957 36.858 1.00 49.99 183 THR D CA 1
ATOM 3823 C C . THR B 2 183 ? 14.834 36.276 35.528 1.00 57.06 183 THR D C 1
ATOM 3824 O O . THR B 2 183 ? 15.231 36.766 34.464 1.00 57.90 183 THR D O 1
ATOM 3828 N N . ASP B 2 184 ? 14.133 35.144 35.604 1.00 56.77 184 ASP D N 1
ATOM 3829 C CA . ASP B 2 184 ? 13.617 34.445 34.421 1.00 51.73 184 ASP D CA 1
ATOM 3830 C C . ASP B 2 184 ? 14.714 33.725 33.641 1.00 47.74 184 ASP D C 1
ATOM 3831 O O . ASP B 2 184 ? 15.411 34.328 32.825 1.00 51.26 184 ASP D O 1
ATOM 3836 N N . PHE B 2 185 ? 14.853 32.430 33.905 1.00 41.57 185 PHE D N 1
ATOM 3837 C CA . PHE B 2 185 ? 15.849 31.599 33.239 1.00 36.13 185 PHE D CA 1
ATOM 3838 C C . PHE B 2 185 ? 15.174 30.529 32.394 1.00 41.67 185 PHE D C 1
ATOM 3839 O O . PHE B 2 185 ? 15.733 29.458 32.167 1.00 34.38 185 PHE D O 1
ATOM 3847 N N . GLY B 2 186 ? 13.960 30.825 31.941 1.00 46.61 186 GLY D N 1
ATOM 3848 C CA . GLY B 2 186 ? 13.216 29.903 31.107 1.00 42.90 186 GLY D CA 1
ATOM 3849 C C . GLY B 2 186 ? 13.982 29.529 29.855 1.00 46.82 186 GLY D C 1
ATOM 3850 O O . GLY B 2 186 ? 13.908 28.385 29.395 1.00 54.13 186 GLY D O 1
ATOM 3851 N N . PHE B 2 187 ? 14.729 30.486 29.308 1.00 42.16 187 PHE D N 1
ATOM 3852 C CA . PHE B 2 187 ? 15.427 30.266 28.041 1.00 49.94 187 PHE D CA 1
ATOM 3853 C C . PHE B 2 187 ? 16.932 30.107 28.171 1.00 49.78 187 PHE D C 1
ATOM 3854 O O . PHE B 2 187 ? 17.644 30.083 27.169 1.00 52.94 187 PHE D O 1
ATOM 3862 N N . ALA B 2 188 ? 17.410 29.985 29.403 1.00 43.08 188 ALA D N 1
ATOM 3863 C CA . ALA B 2 188 ? 18.821 29.745 29.640 1.00 36.91 188 ALA D CA 1
ATOM 3864 C C . ALA B 2 188 ? 19.133 28.277 29.372 1.00 45.55 188 ALA D C 1
ATOM 3865 O O . ALA B 2 188 ? 18.397 27.389 29.810 1.00 47.41 188 ALA D O 1
ATOM 3867 N N . LYS B 2 189 ? 20.206 28.024 28.629 1.00 39.23 189 LYS D N 1
ATOM 3868 C CA . LYS B 2 189 ? 20.597 26.653 28.310 1.00 44.19 189 LYS D CA 1
ATOM 3869 C C . LYS B 2 189 ? 22.052 26.413 28.691 1.00 46.77 189 LYS D C 1
ATOM 3870 O O . LYS B 2 189 ? 22.880 27.318 28.604 1.00 48.71 189 LYS D O 1
ATOM 3872 N N . ARG B 2 190 ? 22.356 25.198 29.131 1.00 49.77 190 ARG D N 1
ATOM 3873 C CA . ARG B 2 190 ? 23.735 24.825 29.396 1.00 55.76 190 ARG D CA 1
ATOM 3874 C C . ARG B 2 190 ? 24.295 24.249 28.110 1.00 53.34 190 ARG D C 1
ATOM 3875 O O . ARG B 2 190 ? 23.916 23.153 27.705 1.00 48.38 190 ARG D O 1
ATOM 3883 N N . VAL B 2 191 ? 25.178 24.999 27.457 1.00 57.24 191 VAL D N 1
ATOM 3884 C CA . VAL B 2 191 ? 25.609 24.665 26.101 1.00 55.88 191 VAL D CA 1
ATOM 3885 C C . VAL B 2 191 ? 27.097 24.876 25.905 1.00 58.41 191 VAL D C 1
ATOM 3886 O O . VAL B 2 191 ? 27.580 26.007 25.945 1.00 61.46 191 VAL D O 1
ATOM 3890 N N . LYS B 2 192 ? 27.823 23.791 25.671 1.00 61.95 192 LYS D N 1
ATOM 3891 C CA . LYS B 2 192 ? 29.246 23.901 25.390 1.00 67.33 192 LYS D CA 1
ATOM 3892 C C . LYS B 2 192 ? 29.435 24.376 23.955 1.00 57.78 192 LYS D C 1
ATOM 3893 O O . LYS B 2 192 ? 30.257 25.256 23.684 1.00 48.04 192 LYS D O 1
ATOM 3895 N N . GLY B 2 193 ? 28.650 23.807 23.043 1.00 52.89 193 GLY D N 1
ATOM 3896 C CA . GLY B 2 193 ? 28.805 24.082 21.626 1.00 62.31 193 GLY D CA 1
ATOM 3897 C C . GLY B 2 193 ? 28.046 25.285 21.090 1.00 66.21 193 GLY D C 1
ATOM 3898 O O . GLY B 2 193 ? 28.342 26.432 21.440 1.00 66.61 193 GLY D O 1
ATOM 3899 N N . ARG B 2 194 ? 27.077 25.013 20.218 1.00 61.03 194 ARG D N 1
ATOM 3900 C CA . ARG B 2 194 ? 26.288 26.050 19.563 1.00 43.72 194 ARG D CA 1
ATOM 3901 C C . ARG B 2 194 ? 24.834 25.637 19.637 1.00 37.72 194 ARG D C 1
ATOM 3902 O O . ARG B 2 194 ? 24.538 24.475 19.904 1.00 47.07 194 ARG D O 1
ATOM 3904 N N . THR B 2 195 ? 23.927 26.577 19.410 1.00 37.73 195 THR D N 1
ATOM 3905 C CA . THR B 2 195 ? 22.499 26.306 19.559 1.00 35.14 195 THR D CA 1
ATOM 3906 C C . THR B 2 195 ? 21.736 27.128 18.519 1.00 35.24 195 THR D C 1
ATOM 3907 O O . THR B 2 195 ? 22.315 28.017 17.883 1.00 34.44 195 THR D O 1
ATOM 3911 N N . TRP B 2 196 ? 20.449 26.842 18.346 1.00 33.97 196 TRP D N 1
ATOM 3912 C CA . TRP B 2 196 ? 19.718 27.433 17.234 1.00 38.56 196 TRP D CA 1
ATOM 3913 C C . TRP B 2 196 ? 18.378 28.087 17.545 1.00 38.18 196 TRP D C 1
ATOM 3914 O O . TRP B 2 196 ? 17.875 28.842 16.710 1.00 46.67 196 TRP D O 1
ATOM 3936 N N . LEU B 2 198 ? 15.450 30.721 18.140 1.00 32.68 198 LEU D N 1
ATOM 3937 C CA . LEU B 2 198 ? 14.972 32.080 18.217 1.00 44.45 198 LEU D CA 1
ATOM 3938 C C . LEU B 2 198 ? 14.053 32.188 19.429 1.00 46.83 198 LEU D C 1
ATOM 3939 O O . LEU B 2 198 ? 13.019 31.511 19.489 1.00 39.97 198 LEU D O 1
ATOM 3944 N N . CYS B 2 199 ? 14.433 33.015 20.406 1.00 55.34 199 CYS D N 1
ATOM 3945 C CA . CYS B 2 199 ? 13.623 33.151 21.624 1.00 49.70 199 CYS D CA 1
ATOM 3946 C C . CYS B 2 199 ? 13.662 34.500 22.352 1.00 57.08 199 CYS D C 1
ATOM 3947 O O . CYS B 2 199 ? 12.645 34.956 22.871 1.00 75.90 199 CYS D O 1
ATOM 3950 N N . GLY B 2 200 ? 14.815 35.144 22.415 1.00 46.73 200 GLY D N 1
ATOM 3951 C CA . GLY B 2 200 ? 14.878 36.426 23.090 1.00 35.94 200 GLY D CA 1
ATOM 3952 C C . GLY B 2 200 ? 14.170 37.516 22.309 1.00 50.72 200 GLY D C 1
ATOM 3953 O O . GLY B 2 200 ? 13.965 37.389 21.098 1.00 77.51 200 GLY D O 1
ATOM 3954 N N . THR B 2 201 ? 13.804 38.595 22.990 1.00 40.07 201 THR D N 1
ATOM 3955 C CA . THR B 2 201 ? 13.182 39.749 22.336 1.00 43.91 201 THR D CA 1
ATOM 3956 C C . THR B 2 201 ? 13.992 40.332 21.176 1.00 38.67 201 THR D C 1
ATOM 3957 O O . THR B 2 201 ? 15.220 40.416 21.227 1.00 33.42 201 THR D O 1
ATOM 3961 N N . PRO B 2 202 ? 13.276 40.759 20.132 1.00 42.86 202 PRO D N 1
ATOM 3962 C CA . PRO B 2 202 ? 13.814 41.259 18.861 1.00 39.70 202 PRO D CA 1
ATOM 3963 C C . PRO B 2 202 ? 14.893 42.332 18.983 1.00 42.68 202 PRO D C 1
ATOM 3964 O O . PRO B 2 202 ? 15.814 42.368 18.153 1.00 39.21 202 PRO D O 1
ATOM 3968 N N . GLU B 2 203 ? 14.794 43.195 19.987 1.00 33.59 203 GLU D N 1
ATOM 3969 C CA . GLU B 2 203 ? 15.727 44.314 20.078 1.00 38.56 203 GLU D CA 1
ATOM 3970 C C . GLU B 2 203 ? 17.114 43.925 20.581 1.00 34.37 203 GLU D C 1
ATOM 3971 O O . GLU B 2 203 ? 18.069 44.674 20.382 1.00 45.43 203 GLU D O 1
ATOM 3977 N N . TYR B 2 204 ? 17.220 42.755 21.214 1.00 35.11 204 TYR D N 1
ATOM 3978 C CA . TYR B 2 204 ? 18.464 42.331 21.867 1.00 35.74 204 TYR D CA 1
ATOM 3979 C C . TYR B 2 204 ? 19.137 41.150 21.155 1.00 36.60 204 TYR D C 1
ATOM 3980 O O . TYR B 2 204 ? 20.241 40.729 21.519 1.00 34.91 204 TYR D O 1
ATOM 3989 N N . LEU B 2 205 ? 18.472 40.633 20.127 1.00 36.87 205 LEU D N 1
ATOM 3990 C CA . LEU B 2 205 ? 18.997 39.514 19.342 1.00 34.14 205 LEU D CA 1
ATOM 3991 C C . LEU B 2 205 ? 20.246 39.901 18.565 1.00 34.48 205 LEU D C 1
ATOM 3992 O O . LEU B 2 205 ? 20.304 40.959 17.950 1.00 34.58 205 LEU D O 1
ATOM 3997 N N . ALA B 2 206 ? 21.248 39.037 18.588 1.00 34.70 206 ALA D N 1
ATOM 3998 C CA . ALA B 2 206 ? 22.435 39.267 17.775 1.00 36.32 206 ALA D CA 1
ATOM 3999 C C . ALA B 2 206 ? 22.224 38.831 16.308 1.00 34.78 206 ALA D C 1
ATOM 4000 O O . ALA B 2 206 ? 21.464 37.893 16.019 1.00 36.40 206 ALA D O 1
ATOM 4002 N N . PRO B 2 207 ? 22.887 39.528 15.377 1.00 41.35 207 PRO D N 1
ATOM 4003 C CA . PRO B 2 207 ? 22.888 39.173 13.946 1.00 39.11 207 PRO D CA 1
ATOM 4004 C C . PRO B 2 207 ? 22.911 37.650 13.688 1.00 38.04 207 PRO D C 1
ATOM 4005 O O . PRO B 2 207 ? 22.063 37.136 12.949 1.00 41.66 207 PRO D O 1
ATOM 4009 N N . GLU B 2 208 ? 23.857 36.942 14.294 1.00 34.98 208 GLU D N 1
ATOM 4010 C CA . GLU B 2 208 ? 23.937 35.496 14.133 1.00 38.27 208 GLU D CA 1
ATOM 4011 C C . GLU B 2 208 ? 22.562 34.863 14.266 1.00 38.87 208 GLU D C 1
ATOM 4012 O O . GLU B 2 208 ? 22.121 34.118 13.396 1.00 51.00 208 GLU D O 1
ATOM 4018 N N . ILE B 2 209 ? 21.890 35.156 15.371 1.00 39.64 209 ILE D N 1
ATOM 4019 C CA . ILE B 2 209 ? 20.619 34.516 15.670 1.00 49.18 209 ILE D CA 1
ATOM 4020 C C . ILE B 2 209 ? 19.618 34.728 14.538 1.00 41.47 209 ILE D C 1
ATOM 4021 O O . ILE B 2 209 ? 18.969 33.793 14.080 1.00 34.95 209 ILE D O 1
ATOM 4026 N N . ILE B 2 210 ? 19.506 35.971 14.096 1.00 40.31 210 ILE D N 1
ATOM 4027 C CA . ILE B 2 210 ? 18.537 36.339 13.093 1.00 33.27 210 ILE D CA 1
ATOM 4028 C C . ILE B 2 210 ? 18.801 35.597 11.766 1.00 44.11 210 ILE D C 1
ATOM 4029 O O . ILE B 2 210 ? 17.862 35.294 11.021 1.00 41.08 210 ILE D O 1
ATOM 4034 N N . LEU B 2 211 ? 20.073 35.290 11.497 1.00 35.93 211 LEU D N 1
ATOM 4035 C CA . LEU B 2 211 ? 20.475 34.603 10.273 1.00 43.02 211 LEU D CA 1
ATOM 4036 C C . LEU B 2 211 ? 20.515 33.076 10.429 1.00 47.82 211 LEU D C 1
ATOM 4037 O O . LEU B 2 211 ? 21.038 32.365 9.571 1.00 52.32 211 LEU D O 1
ATOM 4042 N N . SER B 2 212 ? 19.961 32.574 11.524 1.00 45.35 212 SER D N 1
ATOM 4043 C CA . SER B 2 212 ? 19.931 31.132 11.769 1.00 53.19 212 SER D CA 1
ATOM 4044 C C . SER B 2 212 ? 21.309 30.495 11.596 1.00 54.92 212 SER D C 1
ATOM 4045 O O . SER B 2 212 ? 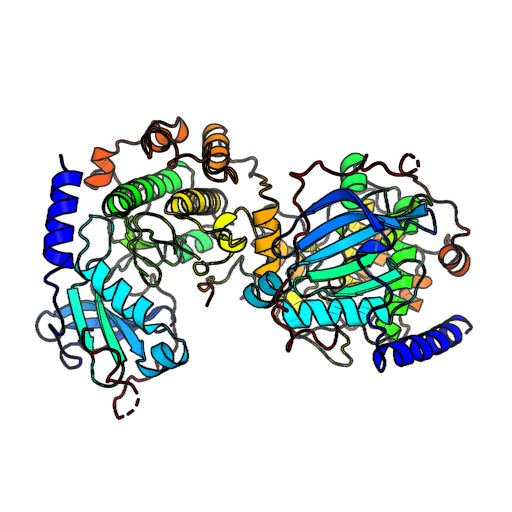21.423 29.355 11.148 1.00 49.18 212 SER D O 1
ATOM 4048 N N . LYS B 2 213 ? 22.347 31.241 11.971 1.00 59.04 213 LYS D N 1
ATOM 4049 C CA . LYS B 2 213 ? 23.735 30.793 11.853 1.00 52.64 213 LYS D CA 1
ATOM 4050 C C . LYS B 2 213 ? 24.131 29.690 12.844 1.00 55.68 213 LYS D C 1
ATOM 4051 O O . LYS B 2 213 ? 24.955 28.825 12.516 1.00 54.80 213 LYS D O 1
ATOM 4057 N N . GLY B 2 214 ? 23.555 29.723 14.048 1.00 44.38 214 GLY D N 1
ATOM 4058 C CA . GLY B 2 214 ? 23.923 28.781 15.093 1.00 36.37 214 GLY D CA 1
ATOM 4059 C C . GLY B 2 214 ? 24.883 29.432 16.068 1.00 40.90 214 GLY D C 1
ATOM 4060 O O . GLY B 2 214 ? 26.088 29.422 15.848 1.00 48.69 214 GLY D O 1
ATOM 4061 N N . TYR B 2 215 ? 24.349 29.978 17.159 1.00 44.26 215 TYR D N 1
ATOM 4062 C CA . TYR B 2 215 ? 25.095 30.923 17.986 1.00 39.30 215 TYR D CA 1
ATOM 4063 C C . TYR B 2 215 ? 25.624 30.352 19.302 1.00 39.47 215 TYR D C 1
ATOM 4064 O O . TYR B 2 215 ? 25.402 29.184 19.629 1.00 41.19 215 TYR D O 1
ATOM 4073 N N . ASN B 2 216 ? 26.313 31.207 20.053 1.00 36.02 216 ASN D N 1
ATOM 4074 C CA . ASN B 2 216 ? 26.900 30.843 21.336 1.00 48.25 216 ASN D CA 1
ATOM 4075 C C . ASN B 2 216 ? 26.882 32.011 22.341 1.00 36.55 216 ASN D C 1
ATOM 4076 O O . ASN B 2 216 ? 26.225 33.025 22.106 1.00 36.32 216 ASN D O 1
ATOM 4081 N N . LYS B 2 217 ? 27.618 31.870 23.443 1.00 39.17 217 LYS D N 1
ATOM 4082 C CA . LYS B 2 217 ? 27.613 32.872 24.523 1.00 41.30 217 LYS D CA 1
ATOM 4083 C C . LYS B 2 217 ? 27.814 34.327 24.071 1.00 39.95 217 LYS D C 1
ATOM 4084 O O . LYS B 2 217 ? 27.377 35.258 24.754 1.00 41.66 217 LYS D O 1
ATOM 4086 N N . ALA B 2 218 ? 28.467 34.521 22.924 1.00 37.43 218 ALA D N 1
ATOM 4087 C CA . ALA B 2 218 ? 28.785 35.868 22.441 1.00 37.62 218 ALA D CA 1
ATOM 4088 C C . ALA B 2 218 ? 27.521 36.671 22.177 1.00 38.31 218 ALA D C 1
ATOM 4089 O O . ALA B 2 218 ? 27.563 37.880 21.959 1.00 45.51 218 ALA D O 1
ATOM 4091 N N . VAL B 2 219 ? 26.393 35.978 22.203 1.00 39.22 219 VAL D N 1
ATOM 4092 C CA . VAL B 2 219 ? 25.097 36.600 22.033 1.00 42.72 219 VAL D CA 1
ATOM 4093 C C . VAL B 2 219 ? 24.768 37.502 23.218 1.00 43.69 219 VAL D C 1
ATOM 4094 O O . VAL B 2 219 ? 24.225 38.598 23.056 1.00 50.65 219 VAL D O 1
ATOM 4098 N N . ASP B 2 220 ? 25.102 37.035 24.413 1.00 41.75 220 ASP D N 1
ATOM 4099 C CA . ASP B 2 220 ? 24.861 37.806 25.621 1.00 36.86 220 ASP D CA 1
ATOM 4100 C C . ASP B 2 220 ? 25.700 39.078 25.632 1.00 39.32 220 ASP D C 1
ATOM 4101 O O . ASP B 2 220 ? 25.291 40.098 26.190 1.00 38.37 220 ASP D O 1
ATOM 4106 N N . TRP B 2 221 ? 26.869 39.017 25.000 1.00 40.58 221 TRP D N 1
ATOM 4107 C CA . TRP B 2 221 ? 27.720 40.196 24.904 1.00 42.38 221 TRP D CA 1
ATOM 4108 C C . TRP B 2 221 ? 27.114 41.190 23.934 1.00 43.63 221 TRP D C 1
ATOM 4109 O O . TRP B 2 221 ? 27.139 42.400 24.168 1.00 46.72 221 TRP D O 1
ATOM 4120 N N . TRP B 2 222 ? 26.528 40.677 22.864 1.00 37.55 222 TRP D N 1
ATOM 4121 C CA . TRP B 2 222 ? 25.789 41.539 21.972 1.00 37.19 222 TRP D CA 1
ATOM 4122 C C . TRP B 2 222 ? 24.660 42.237 22.745 1.00 37.09 222 TRP D C 1
ATOM 4123 O O . TRP B 2 222 ? 24.500 43.454 22.660 1.00 37.25 222 TRP D O 1
ATOM 4134 N N . ALA B 2 223 ? 23.884 41.456 23.493 1.00 36.64 223 ALA D N 1
ATOM 4135 C CA . ALA B 2 223 ? 22.724 41.976 24.212 1.00 36.42 223 ALA D CA 1
ATOM 4136 C C . ALA B 2 223 ? 23.113 43.011 25.259 1.00 37.15 223 ALA D C 1
ATOM 4137 O O . ALA B 2 223 ? 22.457 44.041 25.395 1.00 54.06 223 ALA D O 1
ATOM 4139 N N . LEU B 2 224 ? 24.175 42.733 26.007 1.00 37.79 224 LEU D N 1
ATOM 4140 C CA . LEU B 2 224 ? 24.687 43.703 26.958 1.00 38.61 224 LEU D CA 1
ATOM 4141 C C . LEU B 2 224 ? 24.960 45.033 26.267 1.00 40.71 224 LEU D C 1
ATOM 4142 O O . LEU B 2 224 ? 24.676 46.103 26.807 1.00 40.32 224 LEU D O 1
ATOM 4147 N N . GLY B 2 225 ? 25.522 44.959 25.066 1.00 45.07 225 GLY D N 1
ATOM 4148 C CA . GLY B 2 225 ? 25.765 46.150 24.281 1.00 39.11 225 GLY D CA 1
ATOM 4149 C C . GLY B 2 225 ? 24.477 46.919 24.074 1.00 38.68 225 GLY D C 1
ATOM 4150 O O . GLY B 2 225 ? 24.460 48.145 24.135 1.00 39.12 225 GLY D O 1
ATOM 4151 N N . VAL B 2 226 ? 23.389 46.197 23.832 1.00 40.76 226 VAL D N 1
ATOM 4152 C CA . VAL B 2 226 ? 22.097 46.831 23.616 1.00 37.42 226 VAL D CA 1
ATOM 4153 C C . VAL B 2 226 ? 21.546 47.456 24.902 1.00 48.46 226 VAL D C 1
ATOM 4154 O O . VAL B 2 226 ? 21.061 48.595 24.890 1.00 43.96 226 VAL D O 1
ATOM 4158 N N . LEU B 2 227 ? 21.621 46.710 26.004 1.00 40.45 227 LEU D N 1
ATOM 4159 C CA . LEU B 2 227 ? 21.157 47.205 27.288 1.00 41.11 227 LEU D CA 1
ATOM 4160 C C . LEU B 2 227 ? 21.844 48.531 27.590 1.00 39.07 227 LEU D C 1
ATOM 4161 O O . LEU B 2 227 ? 21.184 49.528 27.860 1.00 39.25 227 LEU D O 1
ATOM 4166 N N . ILE B 2 228 ? 23.171 48.543 27.526 1.00 39.69 228 ILE D N 1
ATOM 4167 C CA . ILE B 2 228 ? 23.927 49.744 27.860 1.00 40.64 228 ILE D CA 1
ATOM 4168 C C . ILE B 2 228 ? 23.447 50.913 27.028 1.00 50.64 228 ILE D C 1
ATOM 4169 O O . ILE B 2 228 ? 23.251 52.014 27.530 1.00 57.59 228 ILE D O 1
ATOM 4174 N N . TYR B 2 229 ? 23.262 50.662 25.741 1.00 52.88 229 TYR D N 1
ATOM 4175 C CA . TYR B 2 229 ? 22.811 51.694 24.826 1.00 54.26 229 TYR D CA 1
ATOM 4176 C C . TYR B 2 229 ? 21.461 52.252 25.271 1.00 51.65 229 TYR D C 1
ATOM 4177 O O . TYR B 2 229 ? 21.277 53.469 25.350 1.00 54.04 229 TYR D O 1
ATOM 4186 N N . GLU B 2 230 ? 20.518 51.358 25.561 1.00 48.44 230 GLU D N 1
ATOM 4187 C CA . GLU B 2 230 ? 19.168 51.778 25.912 1.00 48.27 230 GLU D CA 1
ATOM 4188 C C . GLU B 2 230 ? 19.159 52.498 27.253 1.00 50.72 230 GLU D C 1
ATOM 4189 O O . GLU B 2 230 ? 18.443 53.483 27.432 1.00 51.25 230 GLU D O 1
ATOM 4195 N N . MET B 2 231 ? 19.962 51.999 28.190 1.00 46.29 231 MET D N 1
ATOM 4196 C CA . MET B 2 231 ? 20.071 52.592 29.510 1.00 48.47 231 MET D CA 1
ATOM 4197 C C . MET B 2 231 ? 20.619 54.006 29.432 1.00 58.69 231 MET D C 1
ATOM 4198 O O . MET B 2 231 ? 20.281 54.863 30.256 1.00 55.10 231 MET D O 1
ATOM 4203 N N . ALA B 2 232 ? 21.467 54.242 28.439 1.00 63.98 232 ALA D N 1
ATOM 4204 C CA . ALA B 2 232 ? 22.145 55.523 28.306 1.00 66.20 232 ALA D CA 1
ATOM 4205 C C . ALA B 2 232 ? 21.350 56.509 27.464 1.00 64.45 232 ALA D C 1
ATOM 4206 O O . ALA B 2 232 ? 21.562 57.717 27.551 1.00 70.96 232 ALA D O 1
ATOM 4208 N N . ALA B 2 233 ? 20.428 55.994 26.659 1.00 61.47 233 ALA D N 1
ATOM 4209 C CA . ALA B 2 233 ? 19.698 56.837 25.716 1.00 60.55 233 ALA D CA 1
ATOM 4210 C C . ALA B 2 233 ? 18.197 56.906 25.994 1.00 61.10 233 ALA D C 1
ATOM 4211 O O . ALA B 2 233 ? 17.553 57.915 25.707 1.00 63.73 233 ALA D O 1
ATOM 4213 N N . GLY B 2 234 ? 17.642 55.833 26.548 1.00 58.75 234 GLY D N 1
ATOM 4214 C CA . GLY B 2 234 ? 16.224 55.784 26.845 1.00 53.58 234 GLY D CA 1
ATOM 4215 C C . GLY B 2 234 ? 15.439 55.027 25.794 1.00 61.15 234 GLY D C 1
ATOM 4216 O O . GLY B 2 234 ? 14.210 54.970 25.842 1.00 59.23 234 GLY D O 1
ATOM 4217 N N . TYR B 2 235 ? 16.161 54.451 24.838 1.00 65.19 235 TYR D N 1
ATOM 4218 C CA . TYR B 2 235 ? 15.576 53.619 23.794 1.00 57.55 235 TYR D CA 1
ATOM 4219 C C . TYR B 2 235 ? 16.688 52.732 23.259 1.00 50.31 235 TYR D C 1
ATOM 4220 O O . TYR B 2 235 ? 17.858 53.096 23.357 1.00 45.05 235 TYR D O 1
ATOM 4229 N N . PRO B 2 236 ? 16.330 51.559 22.709 1.00 53.59 236 PRO D N 1
ATOM 4230 C CA . PRO B 2 236 ? 17.282 50.589 22.153 1.00 48.72 236 PRO D CA 1
ATOM 4231 C C . PRO B 2 236 ? 17.925 51.122 20.883 1.00 38.55 236 PRO D C 1
ATOM 4232 O O . PRO B 2 236 ? 17.395 52.054 20.286 1.00 36.81 236 PRO D O 1
ATOM 4236 N N . PRO B 2 237 ? 19.060 50.542 20.476 1.00 36.84 237 PRO D N 1
ATOM 4237 C CA . PRO B 2 237 ? 19.779 51.015 19.288 1.00 41.24 237 PRO D CA 1
ATOM 4238 C C . PRO B 2 237 ? 19.088 50.636 17.970 1.00 42.55 237 PRO D C 1
ATOM 4239 O O . PRO B 2 237 ? 19.236 51.333 16.965 1.00 54.69 237 PRO D O 1
ATOM 4243 N N . PHE B 2 238 ? 18.356 49.531 17.964 1.00 40.13 238 PHE D N 1
ATOM 4244 C CA . PHE B 2 238 ? 17.647 49.123 16.763 1.00 43.62 238 PHE D CA 1
ATOM 4245 C C . PHE B 2 238 ? 16.145 49.130 17.015 1.00 46.85 238 PHE D C 1
ATOM 4246 O O . PHE B 2 238 ? 15.507 48.085 17.091 1.00 56.25 238 PHE D O 1
ATOM 4254 N N . PHE B 2 239 ? 15.579 50.321 17.151 1.00 50.48 239 PHE D N 1
ATOM 4255 C CA . PHE B 2 239 ? 14.151 50.433 17.390 1.00 55.19 239 PHE D CA 1
ATOM 4256 C C . PHE B 2 239 ? 13.338 50.589 16.115 1.00 59.36 239 PHE D C 1
ATOM 4257 O O . PHE B 2 239 ? 13.805 51.147 15.119 1.00 59.52 239 PHE D O 1
ATOM 4265 N N . ALA B 2 240 ? 12.108 50.087 16.174 1.00 62.64 240 ALA D N 1
ATOM 4266 C CA . ALA B 2 240 ? 11.098 50.308 15.144 1.00 52.88 240 ALA D CA 1
ATOM 4267 C C . ALA B 2 240 ? 9.777 49.725 15.633 1.00 49.93 240 ALA D C 1
ATOM 4268 O O . ALA B 2 240 ? 9.744 48.664 16.272 1.00 44.80 240 ALA D O 1
ATOM 4270 N N . ASP B 2 241 ? 8.691 50.428 15.344 1.00 48.30 241 ASP D N 1
ATOM 4271 C CA . ASP B 2 241 ? 7.363 49.981 15.734 1.00 54.19 241 ASP D CA 1
ATOM 4272 C C . ASP B 2 241 ? 6.948 48.729 14.970 1.00 51.02 241 ASP D C 1
ATOM 4273 O O . ASP B 2 241 ? 6.088 47.974 15.421 1.00 54.75 241 ASP D O 1
ATOM 4278 N N . GLN B 2 242 ? 7.567 48.507 13.816 1.00 45.50 242 GLN D N 1
ATOM 4279 C CA . GLN B 2 242 ? 7.320 47.292 13.051 1.00 43.92 242 GLN D CA 1
ATOM 4280 C C . GLN B 2 242 ? 8.358 46.232 13.381 1.00 45.28 242 GLN D C 1
ATOM 4281 O O . GLN B 2 242 ? 9.546 46.437 13.156 1.00 54.45 242 GLN D O 1
ATOM 4287 N N . PRO B 2 243 ? 7.903 45.089 13.915 1.00 41.35 243 PRO D N 1
ATOM 4288 C CA . PRO B 2 243 ? 8.768 43.947 14.237 1.00 41.50 243 PRO D CA 1
ATOM 4289 C C . PRO B 2 243 ? 9.779 43.602 13.126 1.00 37.66 243 PRO D C 1
ATOM 4290 O O . PRO B 2 243 ? 10.969 43.546 13.418 1.00 35.37 243 PRO D O 1
ATOM 4294 N N . ILE B 2 244 ? 9.343 43.397 11.886 1.00 36.30 244 ILE D N 1
ATOM 4295 C CA . ILE B 2 244 ? 10.290 42.973 10.857 1.00 35.88 244 ILE D CA 1
ATOM 4296 C C . ILE B 2 244 ? 11.431 43.972 10.674 1.00 41.53 244 ILE D C 1
ATOM 4297 O O . ILE B 2 244 ? 12.571 43.568 10.450 1.00 46.49 244 ILE D O 1
ATOM 4302 N N . GLN B 2 245 ? 11.130 45.266 10.784 1.00 32.57 245 GLN D N 1
ATOM 4303 C CA . GLN B 2 245 ? 12.160 46.298 10.628 1.00 46.82 245 GLN D CA 1
ATOM 4304 C C . GLN B 2 245 ? 13.200 46.270 11.754 1.00 51.56 245 GLN D C 1
ATOM 4305 O O . GLN B 2 245 ? 14.360 46.638 11.539 1.00 56.55 245 GLN D O 1
ATOM 4311 N N . ILE B 2 246 ? 12.788 45.852 12.952 1.00 38.42 246 ILE D N 1
ATOM 4312 C CA . ILE B 2 246 ? 13.739 45.656 14.040 1.00 44.10 246 ILE D CA 1
ATOM 4313 C C . ILE B 2 246 ? 14.825 44.683 13.580 1.00 50.75 246 ILE D C 1
ATOM 4314 O O . ILE B 2 246 ? 16.016 44.909 13.815 1.00 48.46 246 ILE D O 1
ATOM 4319 N N . TYR B 2 247 ? 14.403 43.611 12.906 1.00 46.70 247 TYR D N 1
ATOM 4320 C CA . TYR B 2 247 ? 15.317 42.562 12.456 1.00 41.98 247 TYR D CA 1
ATOM 4321 C C . TYR B 2 247 ? 16.253 43.059 11.364 1.00 40.84 247 TYR D C 1
ATOM 4322 O O . TYR B 2 247 ? 17.453 42.807 11.388 1.00 37.89 247 TYR D O 1
ATOM 4331 N N . GLU B 2 248 ? 15.696 43.774 10.400 1.00 47.14 248 GLU D N 1
ATOM 4332 C CA . GLU B 2 248 ? 16.486 44.282 9.294 1.00 46.61 248 GLU D CA 1
ATOM 4333 C C . GLU B 2 248 ? 17.551 45.243 9.800 1.00 44.89 248 GLU D C 1
ATOM 4334 O O . GLU B 2 248 ? 18.699 45.220 9.354 1.00 48.47 248 GLU D O 1
ATOM 4340 N N . LYS B 2 249 ? 17.160 46.081 10.751 1.00 44.64 249 LYS D N 1
ATOM 4341 C CA . LYS B 2 249 ? 18.010 47.158 11.224 1.00 38.46 249 LYS D CA 1
ATOM 4342 C C . LYS B 2 249 ? 19.209 46.598 12.000 1.00 41.32 249 LYS D C 1
ATOM 4343 O O . LYS B 2 249 ? 20.315 47.142 11.945 1.00 42.39 249 LYS D O 1
ATOM 4349 N N . ILE B 2 250 ? 18.986 45.493 12.705 1.00 42.81 250 ILE D N 1
ATOM 4350 C CA . ILE B 2 250 ? 20.068 44.759 13.363 1.00 44.76 250 ILE D CA 1
ATOM 4351 C C . ILE B 2 250 ? 21.060 44.194 12.351 1.00 44.28 250 ILE D C 1
ATOM 4352 O O . ILE B 2 250 ? 22.268 44.406 12.469 1.00 47.40 250 ILE D O 1
ATOM 4357 N N . VAL B 2 251 ? 20.544 43.467 11.363 1.00 49.21 251 VAL D N 1
ATOM 4358 C CA . VAL B 2 251 ? 21.384 42.847 10.338 1.00 49.09 251 VAL D CA 1
ATOM 4359 C C . VAL B 2 251 ? 22.145 43.881 9.512 1.00 46.27 251 VAL D C 1
ATOM 4360 O O . VAL B 2 251 ? 23.305 43.669 9.154 1.00 46.83 251 VAL D O 1
ATOM 4364 N N . SER B 2 252 ? 21.493 45.003 9.228 1.00 40.15 252 SER D N 1
ATOM 4365 C CA . SER B 2 252 ? 22.162 46.132 8.591 1.00 46.03 252 SER D CA 1
ATOM 4366 C C . SER B 2 252 ? 23.380 46.599 9.391 1.00 56.13 252 SER D C 1
ATOM 4367 O O . SER B 2 252 ? 24.480 46.716 8.850 1.00 61.04 252 SER D O 1
ATOM 4370 N N . GLY B 2 253 ? 23.176 46.886 10.676 1.00 63.50 253 GLY D N 1
ATOM 4371 C CA . GLY B 2 253 ? 24.284 47.174 11.569 1.00 63.97 253 GLY D CA 1
ATOM 4372 C C . GLY B 2 253 ? 24.509 48.642 11.877 1.00 73.36 253 GLY D C 1
ATOM 4373 O O . GLY B 2 253 ? 25.163 48.979 12.866 1.00 81.17 253 GLY D O 1
ATOM 4374 N N . LYS B 2 254 ? 23.980 49.525 11.040 1.00 67.43 254 LYS D N 1
ATOM 4375 C CA . LYS B 2 254 ? 24.158 50.954 11.268 1.00 72.08 254 LYS D CA 1
ATOM 4376 C C . LYS B 2 254 ? 23.609 51.389 12.632 1.00 72.32 254 LYS D C 1
ATOM 4377 O O . LYS B 2 254 ? 22.412 51.270 12.901 1.00 71.95 254 LYS D O 1
ATOM 4379 N N . VAL B 2 255 ? 24.492 51.890 13.488 1.00 65.78 255 VAL D N 1
ATOM 4380 C CA . VAL B 2 255 ? 24.084 52.402 14.790 1.00 63.58 255 VAL D CA 1
ATOM 4381 C C . VAL B 2 255 ? 24.470 53.867 14.924 1.00 65.36 255 VAL D C 1
ATOM 4382 O O . VAL B 2 255 ? 25.624 54.232 14.703 1.00 67.10 255 VAL D O 1
ATOM 4386 N N . ARG B 2 256 ? 23.501 54.702 15.286 1.00 65.93 256 ARG D N 1
ATOM 4387 C CA . ARG B 2 256 ? 23.753 56.120 15.510 1.00 69.84 256 ARG D CA 1
ATOM 4388 C C . ARG B 2 256 ? 23.740 56.427 17.006 1.00 69.28 256 ARG D C 1
ATOM 4389 O O . ARG B 2 256 ? 22.857 55.968 17.732 1.00 64.03 256 ARG D O 1
ATOM 4391 N N . PHE B 2 257 ? 24.718 57.205 17.464 1.00 64.58 257 PHE D N 1
ATOM 4392 C CA . PHE B 2 257 ? 24.812 57.545 18.880 1.00 58.29 257 PHE D CA 1
ATOM 4393 C C . PHE B 2 257 ? 24.373 58.969 19.176 1.00 63.85 257 PHE D C 1
ATOM 4394 O O . PHE B 2 257 ? 24.822 59.916 18.532 1.00 67.14 257 PHE D O 1
ATOM 4402 N N . PRO B 2 258 ? 23.494 59.128 20.170 1.00 67.56 258 PRO D N 1
ATOM 4403 C CA . PRO B 2 258 ? 23.101 60.478 20.575 1.00 67.88 258 PRO D CA 1
ATOM 4404 C C . PRO B 2 258 ? 24.339 61.338 20.831 1.00 67.98 258 PRO D C 1
ATOM 4405 O O . PRO B 2 258 ? 25.345 60.848 21.356 1.00 56.12 258 PRO D O 1
ATOM 4409 N N . SER B 2 259 ? 24.260 62.605 20.439 1.00 75.19 259 SER D N 1
ATOM 4410 C CA . SER B 2 259 ? 25.345 63.560 20.636 1.00 80.52 259 SER D CA 1
ATOM 4411 C C . SER B 2 259 ? 26.096 63.285 21.935 1.00 79.86 259 SER D C 1
ATOM 4412 O O . SER B 2 259 ? 27.326 63.260 21.969 1.00 81.46 259 SER D O 1
ATOM 4415 N N . HIS B 2 260 ? 25.326 63.052 22.993 1.00 77.91 260 HIS D N 1
ATOM 4416 C CA . HIS B 2 260 ? 25.826 63.016 24.364 1.00 77.68 260 HIS D CA 1
ATOM 4417 C C . HIS B 2 260 ? 26.494 61.704 24.795 1.00 77.49 260 HIS D C 1
ATOM 4418 O O . HIS B 2 260 ? 26.451 61.338 25.968 1.00 82.24 260 HIS D O 1
ATOM 4425 N N . PHE B 2 261 ? 27.110 60.996 23.859 1.00 74.55 261 PHE D N 1
ATOM 4426 C CA . PHE B 2 261 ? 27.789 59.753 24.202 1.00 65.44 261 PHE D CA 1
ATOM 4427 C C . PHE B 2 261 ? 29.284 59.974 24.318 1.00 69.49 261 PHE D C 1
ATOM 4428 O O . PHE B 2 261 ? 29.942 60.307 23.335 1.00 70.99 261 PHE D O 1
ATOM 4436 N N . SER B 2 262 ? 29.814 59.800 25.525 1.00 70.30 262 SER D N 1
ATOM 4437 C CA . SER B 2 262 ? 31.254 59.859 25.729 1.00 66.96 262 SER D CA 1
ATOM 4438 C C . SER B 2 262 ? 31.950 59.053 24.640 1.00 68.06 262 SER D C 1
ATOM 4439 O O . SER B 2 262 ? 31.415 58.051 24.161 1.00 69.11 262 SER D O 1
ATOM 4442 N N . SER B 2 263 ? 33.134 59.499 24.237 1.00 72.02 263 SER D N 1
ATOM 4443 C CA . SER B 2 263 ? 33.875 58.807 23.192 1.00 74.25 263 SER D CA 1
ATOM 4444 C C . SER B 2 263 ? 34.221 57.400 23.656 1.00 74.18 263 SER D C 1
ATOM 4445 O O . SER B 2 263 ? 34.440 56.505 22.838 1.00 72.35 263 SER D O 1
ATOM 4448 N N . ASP B 2 264 ? 34.267 57.216 24.974 1.00 71.35 264 ASP D N 1
ATOM 4449 C CA . ASP B 2 264 ? 34.530 55.909 25.564 1.00 70.22 264 ASP D CA 1
ATOM 4450 C C . ASP B 2 264 ? 33.331 55.001 25.339 1.00 68.10 264 ASP D C 1
ATOM 4451 O O . ASP B 2 264 ? 33.473 53.866 24.881 1.00 71.40 264 ASP D O 1
ATOM 4456 N N . LEU B 2 265 ? 32.148 55.508 25.662 1.00 60.32 265 LEU D N 1
ATOM 4457 C CA . LEU B 2 265 ? 30.918 54.750 25.471 1.00 59.31 265 LEU D CA 1
ATOM 4458 C C . LEU B 2 265 ? 30.762 54.299 24.016 1.00 57.14 265 LEU D C 1
ATOM 4459 O O . LEU B 2 265 ? 30.463 53.137 23.749 1.00 54.29 265 LEU D O 1
ATOM 4464 N N . LYS B 2 266 ? 30.970 55.218 23.077 1.00 58.44 266 LYS D N 1
ATOM 4465 C CA . LYS B 2 266 ? 30.898 54.875 21.658 1.00 61.65 266 LYS D CA 1
ATOM 4466 C C . LYS B 2 266 ? 31.839 53.728 21.323 1.00 58.79 266 LYS D C 1
ATOM 4467 O O . LYS B 2 266 ? 31.485 52.819 20.572 1.00 53.88 266 LYS D O 1
ATOM 4473 N N . ASP B 2 267 ? 33.035 53.766 21.897 1.00 60.46 267 ASP D N 1
ATOM 4474 C CA . ASP B 2 267 ? 34.038 52.758 21.584 1.00 67.70 267 ASP D CA 1
ATOM 4475 C C . ASP B 2 267 ? 33.643 51.394 22.136 1.00 68.76 267 ASP D C 1
ATOM 4476 O O . ASP B 2 267 ? 33.846 50.369 21.481 1.00 65.29 267 ASP D O 1
ATOM 4481 N N . LEU B 2 268 ? 33.083 51.391 23.344 1.00 64.65 268 LEU D N 1
ATOM 4482 C CA . LEU B 2 268 ? 32.613 50.162 23.965 1.00 53.26 268 LEU D CA 1
ATOM 4483 C C . LEU B 2 268 ? 31.579 49.532 23.058 1.00 44.41 268 LEU D C 1
ATOM 4484 O O . LEU B 2 268 ? 31.728 48.396 22.609 1.00 44.37 268 LEU D O 1
ATOM 4489 N N . LEU B 2 269 ? 30.524 50.295 22.797 1.00 45.09 269 LEU D N 1
ATOM 4490 C CA . LEU B 2 269 ? 29.386 49.820 22.018 1.00 49.93 269 LEU D CA 1
ATOM 4491 C C . LEU B 2 269 ? 29.769 49.318 20.631 1.00 46.06 269 LEU D C 1
ATOM 4492 O O . LEU B 2 269 ? 29.204 48.342 20.154 1.00 44.90 269 LEU D O 1
ATOM 4497 N N . ARG B 2 270 ? 30.728 49.971 19.984 1.00 52.18 270 ARG D N 1
ATOM 4498 C CA . ARG B 2 270 ? 31.203 49.478 18.696 1.00 51.79 270 ARG D CA 1
ATOM 4499 C C . ARG B 2 270 ? 31.735 48.049 18.836 1.00 50.73 270 ARG D C 1
ATOM 4500 O O . ARG B 2 270 ? 31.468 47.199 17.988 1.00 53.83 270 ARG D O 1
ATOM 4508 N N . ASN B 2 271 ? 32.478 47.792 19.911 1.00 42.16 271 ASN D N 1
ATOM 4509 C CA . ASN B 2 271 ? 33.041 46.464 20.168 1.00 45.86 271 ASN D CA 1
ATOM 4510 C C . ASN B 2 271 ? 32.037 45.432 20.708 1.00 43.43 271 ASN D C 1
ATOM 4511 O O . ASN B 2 271 ? 32.243 44.229 20.566 1.00 43.92 271 ASN D O 1
ATOM 4516 N N . LEU B 2 272 ? 30.967 45.900 21.345 1.00 47.34 272 LEU D N 1
ATOM 4517 C CA . LEU B 2 272 ? 29.916 45.002 21.827 1.00 50.24 272 LEU D CA 1
ATOM 4518 C C . LEU B 2 272 ? 28.914 44.708 20.714 1.00 46.88 272 LEU D C 1
ATOM 4519 O O . LEU B 2 272 ? 28.633 43.556 20.400 1.00 42.21 272 LEU D O 1
ATOM 4524 N N . LEU B 2 273 ? 28.379 45.765 20.119 1.00 48.21 273 LEU D N 1
ATOM 4525 C CA . LEU B 2 273 ? 27.510 45.631 18.966 1.00 46.91 273 LEU D CA 1
ATOM 4526 C C . LEU B 2 273 ? 28.385 45.410 17.744 1.00 50.13 273 LEU D C 1
ATOM 4527 O O . LEU B 2 273 ? 28.628 46.332 16.968 1.00 58.97 273 LEU D O 1
ATOM 4532 N N . GLN B 2 274 ? 28.861 44.182 17.582 1.00 43.17 274 GLN D N 1
ATOM 4533 C CA . GLN B 2 274 ? 29.824 43.869 16.540 1.00 43.93 274 GLN D CA 1
ATOM 4534 C C . GLN B 2 274 ? 29.508 42.544 15.845 1.00 56.17 274 GLN D C 1
ATOM 4535 O O . GLN B 2 274 ? 29.622 41.482 16.454 1.00 58.43 274 GLN D O 1
ATOM 4541 N N . VAL B 2 275 ? 29.111 42.614 14.572 1.00 55.22 275 VAL D N 1
ATOM 4542 C CA . VAL B 2 275 ? 28.846 41.420 13.767 1.00 54.92 275 VAL D CA 1
ATOM 4543 C C . VAL B 2 275 ? 30.032 40.476 13.763 1.00 50.74 275 VAL D C 1
ATOM 4544 O O . VAL B 2 275 ? 29.876 39.261 13.844 1.00 50.31 275 VAL D O 1
ATOM 4548 N N . ASP B 2 276 ? 31.225 41.037 13.641 1.00 44.26 276 ASP D N 1
ATOM 4549 C CA . ASP B 2 276 ? 32.397 40.206 13.500 1.00 47.49 276 ASP D CA 1
ATOM 4550 C C . ASP B 2 276 ? 32.655 39.449 14.789 1.00 49.65 276 ASP D C 1
ATOM 4551 O O . ASP B 2 276 ? 33.295 39.967 15.709 1.00 49.85 276 ASP D O 1
ATOM 4556 N N . LEU B 2 277 ? 32.145 38.222 14.853 1.00 43.66 277 LEU D N 1
ATOM 4557 C CA . LEU B 2 277 ? 32.343 37.377 16.018 1.00 50.20 277 LEU D CA 1
ATOM 4558 C C . LEU B 2 277 ? 33.813 37.304 16.412 1.00 58.06 277 LEU D C 1
ATOM 4559 O O . LEU B 2 277 ? 34.139 37.043 17.574 1.00 65.07 277 LEU D O 1
ATOM 4564 N N . THR B 2 278 ? 34.692 37.540 15.443 1.00 59.97 278 THR D N 1
ATOM 4565 C CA . THR B 2 278 ? 36.131 37.466 15.674 1.00 63.57 278 THR D CA 1
ATOM 4566 C C . THR B 2 278 ? 36.649 38.744 16.332 1.00 63.00 278 THR D C 1
ATOM 4567 O O . THR B 2 278 ? 37.791 38.801 16.792 1.00 59.67 278 THR D O 1
ATOM 4571 N N . LYS B 2 279 ? 35.801 39.766 16.394 1.00 61.41 279 LYS D N 1
ATOM 4572 C CA . LYS B 2 279 ? 36.203 41.031 17.001 1.00 66.09 279 LYS D CA 1
ATOM 4573 C C . LYS B 2 279 ? 35.250 41.499 18.096 1.00 66.97 279 LYS D C 1
ATOM 4574 O O . LYS B 2 279 ? 35.393 42.611 18.601 1.00 63.79 279 LYS D O 1
ATOM 4580 N N . ARG B 2 280 ? 34.278 40.665 18.456 1.00 69.07 280 ARG D N 1
ATOM 4581 C CA . ARG B 2 280 ? 33.319 41.050 19.488 1.00 58.68 280 ARG D CA 1
ATOM 4582 C C . ARG B 2 280 ? 33.898 40.858 20.882 1.00 53.65 280 ARG D C 1
ATOM 4583 O O . ARG B 2 280 ? 34.379 39.779 21.223 1.00 50.04 280 ARG D O 1
ATOM 4591 N N . PHE B 2 281 ? 33.844 41.920 21.678 1.00 56.65 281 PHE D N 1
ATOM 4592 C CA . PHE B 2 281 ? 34.277 41.870 23.071 1.00 60.56 281 PHE D CA 1
ATOM 4593 C C . PHE B 2 281 ? 33.523 40.798 23.846 1.00 55.50 281 PHE D C 1
ATOM 4594 O O . PHE B 2 281 ? 32.293 40.791 23.890 1.00 53.95 281 PHE D O 1
ATOM 4602 N N . GLY B 2 282 ? 34.270 39.889 24.454 1.00 42.13 282 GLY D N 1
ATOM 4603 C CA . GLY B 2 282 ? 33.678 38.763 25.146 1.00 57.71 282 GLY D CA 1
ATOM 4604 C C . GLY B 2 282 ? 34.103 37.447 24.532 1.00 62.95 282 GLY D C 1
ATOM 4605 O O . GLY B 2 282 ? 34.455 36.513 25.251 1.00 66.20 282 GLY D O 1
ATOM 4606 N N . ASN B 2 283 ? 34.079 37.378 23.202 1.00 71.80 283 ASN D N 1
ATOM 4607 C CA . ASN B 2 283 ? 34.421 36.155 22.474 1.00 75.07 283 ASN D CA 1
ATOM 4608 C C . ASN B 2 283 ? 35.909 36.023 22.137 1.00 77.37 283 ASN D C 1
ATOM 4609 O O . ASN B 2 283 ? 36.370 34.953 21.733 1.00 80.06 283 ASN D O 1
ATOM 4611 N N . LEU B 2 284 ? 36.658 37.109 22.301 1.00 73.71 284 LEU D N 1
ATOM 4612 C CA . LEU B 2 284 ? 38.088 37.092 22.009 1.00 63.23 284 LEU D CA 1
ATOM 4613 C C . LEU B 2 284 ? 38.852 36.321 23.080 1.00 65.15 284 LEU D C 1
ATOM 4614 O O . LEU B 2 284 ? 38.286 35.938 24.103 1.00 67.20 284 LEU D O 1
ATOM 4619 N N . LYS B 2 285 ? 40.137 36.093 22.836 1.00 71.19 285 LYS D N 1
ATOM 4620 C CA . LYS B 2 285 ? 40.953 35.273 23.726 1.00 79.49 285 LYS D CA 1
ATOM 4621 C C . LYS B 2 285 ? 41.233 35.977 25.047 1.00 74.99 285 LYS D C 1
ATOM 4622 O O . LYS B 2 285 ? 41.499 35.327 26.053 1.00 74.26 285 LYS D O 1
ATOM 4624 N N . ASN B 2 286 ? 41.179 37.306 25.039 1.00 74.13 286 ASN D N 1
ATOM 4625 C CA . ASN B 2 286 ? 41.396 38.083 26.255 1.00 68.59 286 ASN D CA 1
ATOM 4626 C C . ASN B 2 286 ? 40.158 38.085 27.148 1.00 68.81 286 ASN D C 1
ATOM 4627 O O . ASN B 2 286 ? 40.183 38.612 28.262 1.00 70.88 286 ASN D O 1
ATOM 4629 N N . GLY B 2 287 ? 39.072 37.501 26.644 1.00 65.46 287 GLY D N 1
ATOM 4630 C CA . GLY B 2 287 ? 37.857 37.307 27.417 1.00 60.67 287 GLY D CA 1
ATOM 4631 C C . GLY B 2 287 ? 37.173 38.563 27.922 1.00 65.34 287 GLY D C 1
ATOM 4632 O O . GLY B 2 287 ? 37.193 39.606 27.268 1.00 44.99 287 GLY D O 1
ATOM 4633 N N . VAL B 2 288 ? 36.556 38.452 29.097 1.00 68.54 288 VAL D N 1
ATOM 4634 C CA . VAL B 2 288 ? 35.851 39.574 29.712 1.00 71.61 288 VAL D CA 1
ATOM 4635 C C . VAL B 2 288 ? 36.814 40.695 30.082 1.00 73.34 288 VAL D C 1
ATOM 4636 O O . VAL B 2 288 ? 36.397 41.829 30.330 1.00 67.17 288 VAL D O 1
ATOM 4638 N N . ASN B 2 289 ? 38.104 40.371 30.113 1.00 80.33 289 ASN D N 1
ATOM 4639 C CA . ASN B 2 289 ? 39.123 41.355 30.453 1.00 82.56 289 ASN D CA 1
ATOM 4640 C C . ASN B 2 289 ? 39.128 42.522 29.480 1.00 71.76 289 ASN D C 1
ATOM 4641 O O . ASN B 2 289 ? 39.349 43.666 29.877 1.00 63.41 289 ASN D O 1
ATOM 4646 N N . ASP B 2 290 ? 38.871 42.232 28.209 1.00 67.16 290 ASP D N 1
ATOM 4647 C CA . ASP B 2 290 ? 38.787 43.288 27.209 1.00 67.75 290 ASP D CA 1
ATOM 4648 C C . ASP B 2 290 ? 37.760 44.337 27.624 1.00 66.17 290 ASP D C 1
ATOM 4649 O O . ASP B 2 290 ? 38.019 45.536 27.534 1.00 70.49 290 ASP D O 1
ATOM 4654 N N . ILE B 2 291 ? 36.604 43.874 28.093 1.00 61.73 291 ILE D N 1
ATOM 4655 C CA . ILE B 2 291 ? 35.549 44.757 28.582 1.00 62.58 291 ILE D CA 1
ATOM 4656 C C . ILE B 2 291 ? 35.892 45.389 29.943 1.00 64.94 291 ILE D C 1
ATOM 4657 O O . ILE B 2 291 ? 35.778 46.606 30.119 1.00 71.03 291 ILE D O 1
ATOM 4662 N N . LYS B 2 292 ? 36.305 44.566 30.904 1.00 61.19 292 LYS D N 1
ATOM 4663 C CA . LYS B 2 292 ? 36.558 45.058 32.262 1.00 71.61 292 LYS D CA 1
ATOM 4664 C C . LYS B 2 292 ? 37.682 46.090 32.338 1.00 72.73 292 LYS D C 1
ATOM 4665 O O . LYS B 2 292 ? 37.773 46.834 33.315 1.00 79.65 292 LYS D O 1
ATOM 4671 N N . ASN B 2 293 ? 38.533 46.133 31.316 1.00 66.52 293 ASN D N 1
ATOM 4672 C CA . ASN B 2 293 ? 39.608 47.122 31.271 1.00 66.39 293 ASN D CA 1
ATOM 4673 C C . ASN B 2 293 ? 39.281 48.321 30.391 1.00 64.61 293 ASN D C 1
ATOM 4674 O O . ASN B 2 293 ? 39.852 49.392 30.562 1.00 73.76 293 ASN D O 1
ATOM 4679 N N . HIS B 2 294 ? 38.366 48.138 29.446 1.00 54.46 294 HIS D N 1
ATOM 4680 C CA . HIS B 2 294 ? 38.029 49.204 28.513 1.00 58.03 294 HIS D CA 1
ATOM 4681 C C . HIS B 2 294 ? 37.899 50.546 29.226 1.00 64.51 294 HIS D C 1
ATOM 4682 O O . HIS B 2 294 ? 37.432 50.613 30.368 1.00 61.47 294 HIS D O 1
ATOM 4689 N N . LYS B 2 295 ? 38.305 51.610 28.535 1.00 63.51 295 LYS D N 1
ATOM 4690 C CA . LYS B 2 295 ? 38.421 52.930 29.146 1.00 65.27 295 LYS D CA 1
ATOM 4691 C C . LYS B 2 295 ? 37.103 53.481 29.694 1.00 62.98 295 LYS D C 1
ATOM 4692 O O . LYS B 2 295 ? 37.101 54.481 30.412 1.00 64.10 295 LYS D O 1
ATOM 4694 N N . TRP B 2 296 ? 35.987 52.837 29.365 1.00 56.39 296 TRP D N 1
ATOM 4695 C CA . TRP B 2 296 ? 34.697 53.298 29.875 1.00 58.10 296 TRP D CA 1
ATOM 4696 C C . TRP B 2 296 ? 34.426 52.774 31.282 1.00 63.29 296 TRP D C 1
ATOM 4697 O O . TRP B 2 296 ? 33.544 53.276 31.973 1.00 49.54 296 TRP D O 1
ATOM 4708 N N . PHE B 2 297 ? 35.187 51.763 31.693 1.00 67.44 297 PHE D N 1
ATOM 4709 C CA . PHE B 2 297 ? 35.054 51.186 33.027 1.00 72.40 297 PHE D CA 1
ATOM 4710 C C . PHE B 2 297 ? 36.247 51.498 33.944 1.00 83.81 297 PHE D C 1
ATOM 4711 O O . PHE B 2 297 ? 36.543 50.744 34.876 1.00 84.98 297 PHE D O 1
ATOM 4719 N N . ALA B 2 298 ? 36.927 52.609 33.689 1.00 84.38 298 ALA D N 1
ATOM 4720 C CA . ALA B 2 298 ? 38.066 52.992 34.516 1.00 84.13 298 ALA D CA 1
ATOM 4721 C C . ALA B 2 298 ? 37.639 53.300 35.947 1.00 83.07 298 ALA D C 1
ATOM 4722 O O . ALA B 2 298 ? 38.282 52.868 36.903 1.00 86.26 298 ALA D O 1
ATOM 4724 N N . THR B 2 299 ? 36.548 54.048 36.081 1.00 80.26 299 THR D N 1
ATOM 4725 C CA . THR B 2 299 ? 36.058 54.486 37.384 1.00 77.09 299 THR D CA 1
ATOM 4726 C C . THR B 2 299 ? 35.069 53.495 37.984 1.00 74.30 299 THR D C 1
ATOM 4727 O O . THR B 2 299 ? 33.989 53.881 38.439 1.00 76.99 299 THR D O 1
ATOM 4729 N N . THR B 2 300 ? 35.434 52.218 37.980 1.00 64.38 300 THR D N 1
ATOM 4730 C CA . THR B 2 300 ? 34.587 51.190 38.578 1.00 55.76 300 THR D CA 1
ATOM 4731 C C . THR B 2 300 ? 35.388 50.069 39.241 1.00 60.07 300 THR D C 1
ATOM 4732 O O . THR B 2 300 ? 36.305 49.496 38.652 1.00 62.27 300 THR D O 1
ATOM 4736 N N . ASP B 2 301 ? 35.037 49.784 40.490 1.00 61.90 301 ASP D N 1
ATOM 4737 C CA . ASP B 2 301 ? 35.770 48.825 41.303 1.00 64.14 301 ASP D CA 1
ATOM 4738 C C . ASP B 2 301 ? 35.021 47.510 41.278 1.00 68.57 301 ASP D C 1
ATOM 4739 O O . ASP B 2 301 ? 33.940 47.386 41.857 1.00 74.32 301 ASP D O 1
ATOM 4744 N N . TRP B 2 302 ? 35.595 46.526 40.601 1.00 53.10 302 TRP D N 1
ATOM 4745 C CA . TRP B 2 302 ? 34.855 45.309 40.300 1.00 61.67 302 TRP D CA 1
ATOM 4746 C C . TRP B 2 302 ? 34.554 44.431 41.523 1.00 58.58 302 TRP D C 1
ATOM 4747 O O . TRP B 2 302 ? 33.463 43.860 41.624 1.00 53.76 302 TRP D O 1
ATOM 4758 N N . ILE B 2 303 ? 35.495 44.327 42.454 1.00 53.56 303 ILE D N 1
ATOM 4759 C CA . ILE B 2 303 ? 35.236 43.529 43.653 1.00 71.31 303 ILE D CA 1
ATOM 4760 C C . ILE B 2 303 ? 34.323 44.230 44.662 1.00 65.50 303 ILE D C 1
ATOM 4761 O O . ILE B 2 303 ? 33.580 43.572 45.393 1.00 66.72 303 ILE D O 1
ATOM 4766 N N . ALA B 2 304 ? 34.365 45.561 44.682 1.00 57.96 304 ALA D N 1
ATOM 4767 C CA . ALA B 2 304 ? 33.456 46.345 45.520 1.00 57.14 304 ALA D CA 1
ATOM 4768 C C . ALA B 2 304 ? 31.999 46.179 45.084 1.00 54.79 304 ALA D C 1
ATOM 4769 O O . ALA B 2 304 ? 31.107 45.989 45.915 1.00 58.44 304 ALA D O 1
ATOM 4771 N N . ILE B 2 305 ? 31.767 46.260 43.779 1.00 54.74 305 ILE D N 1
ATOM 4772 C CA . ILE B 2 305 ? 30.437 46.034 43.217 1.00 58.05 305 ILE D CA 1
ATOM 4773 C C . ILE B 2 305 ? 29.922 44.621 43.514 1.00 57.29 305 ILE D C 1
ATOM 4774 O O . ILE B 2 305 ? 28.762 44.436 43.888 1.00 49.92 305 ILE D O 1
ATOM 4779 N N . TYR B 2 306 ? 30.794 43.629 43.364 1.00 50.64 306 TYR D N 1
ATOM 4780 C CA . TYR B 2 306 ? 30.420 42.257 43.672 1.00 64.41 306 TYR D CA 1
ATOM 4781 C C . TYR B 2 306 ? 30.015 42.133 45.136 1.00 59.44 306 TYR D C 1
ATOM 4782 O O . TYR B 2 306 ? 29.075 41.416 45.468 1.00 57.26 306 TYR D O 1
ATOM 4791 N N . GLN B 2 307 ? 30.730 42.844 46.004 1.00 64.95 307 GLN D N 1
ATOM 4792 C CA . GLN B 2 307 ? 30.442 42.841 47.433 1.00 63.00 307 GLN D CA 1
ATOM 4793 C C . GLN B 2 307 ? 29.379 43.862 47.820 1.00 56.17 307 GLN D C 1
ATOM 4794 O O . GLN B 2 307 ? 29.009 43.972 48.988 1.00 55.08 307 GLN D O 1
ATOM 4800 N N . ARG B 2 308 ? 28.903 44.612 46.836 1.00 62.23 308 ARG D N 1
ATOM 4801 C CA . ARG B 2 308 ? 27.819 45.563 47.042 1.00 58.41 308 ARG D CA 1
ATOM 4802 C C . ARG B 2 308 ? 28.254 46.721 47.924 1.00 60.04 308 ARG D C 1
ATOM 4803 O O . ARG B 2 308 ? 27.430 47.363 48.579 1.00 67.20 308 ARG D O 1
ATOM 4805 N N . LYS B 2 309 ? 29.551 46.995 47.934 1.00 60.99 309 LYS D N 1
ATOM 4806 C CA . LYS B 2 309 ? 30.063 48.140 48.672 1.00 67.20 309 LYS D CA 1
ATOM 4807 C C . LYS B 2 309 ? 30.273 49.328 47.731 1.00 71.55 309 LYS D C 1
ATOM 4808 O O . LYS B 2 309 ? 31.260 50.050 47.833 1.00 83.43 309 LYS D O 1
ATOM 4810 N N . VAL B 2 310 ? 29.330 49.514 46.815 1.00 54.41 310 VAL D N 1
ATOM 4811 C CA . VAL B 2 310 ? 29.337 50.640 45.887 1.00 64.23 310 VAL D CA 1
ATOM 4812 C C . VAL B 2 310 ? 27.982 51.338 45.935 1.00 65.48 310 VAL D C 1
ATOM 4813 O O . VAL B 2 310 ? 26.948 50.716 45.693 1.00 64.16 310 VAL D O 1
ATOM 4817 N N . GLU B 2 311 ? 27.986 52.629 46.244 1.00 66.47 311 GLU D N 1
ATOM 4818 C CA . GLU B 2 311 ? 26.737 53.366 46.411 1.00 67.42 311 GLU D CA 1
ATOM 4819 C C . GLU B 2 311 ? 25.918 53.390 45.119 1.00 56.84 311 GLU D C 1
ATOM 4820 O O . GLU B 2 311 ? 26.423 53.763 44.066 1.00 58.09 311 GLU D O 1
ATOM 4822 N N . ALA B 2 312 ? 24.652 52.992 45.215 1.00 58.92 312 ALA D N 1
ATOM 4823 C CA . ALA B 2 312 ? 23.752 52.972 44.062 1.00 58.04 312 ALA D CA 1
ATOM 4824 C C . ALA B 2 312 ? 23.094 54.328 43.834 1.00 58.63 312 ALA D C 1
ATOM 4825 O O . ALA B 2 312 ? 22.696 55.004 44.779 1.00 66.39 312 ALA D O 1
ATOM 4827 N N . PRO B 2 313 ? 22.966 54.718 42.566 1.00 61.52 313 PRO D N 1
ATOM 4828 C CA . PRO B 2 313 ? 22.334 55.961 42.109 1.00 62.46 313 PRO D CA 1
ATOM 4829 C C . PRO B 2 313 ? 20.867 56.092 42.524 1.00 58.59 313 PRO D C 1
ATOM 4830 O O . PRO B 2 313 ? 20.384 57.208 42.722 1.00 64.36 313 PRO D O 1
ATOM 4834 N N . PHE B 2 314 ? 20.165 54.969 42.636 1.00 52.57 314 PHE D N 1
ATOM 4835 C CA . PHE B 2 314 ? 18.720 54.986 42.827 1.00 59.85 314 PHE D CA 1
ATOM 4836 C C . PHE B 2 314 ? 18.265 53.950 43.844 1.00 74.74 314 PHE D C 1
ATOM 4837 O O . PHE B 2 314 ? 18.934 52.937 44.066 1.00 80.73 314 PHE D O 1
ATOM 4839 N N . ILE B 2 315 ? 17.120 54.224 44.461 1.00 79.61 315 ILE D N 1
ATOM 4840 C CA . ILE B 2 315 ? 16.503 53.318 45.418 1.00 75.91 315 ILE D CA 1
ATOM 4841 C C . ILE B 2 315 ? 14.987 53.474 45.347 1.00 81.63 315 ILE D C 1
ATOM 4842 O O . ILE B 2 315 ? 14.474 54.595 45.389 1.00 88.30 315 ILE D O 1
ATOM 4847 N N . PRO B 2 316 ? 14.264 52.351 45.231 1.00 71.87 316 PRO D N 1
ATOM 4848 C CA . PRO B 2 316 ? 12.799 52.390 45.198 1.00 66.26 316 PRO D CA 1
ATOM 4849 C C . PRO B 2 316 ? 12.205 52.475 46.603 1.00 72.42 316 PRO D C 1
ATOM 4850 O O . PRO B 2 316 ? 12.850 52.067 47.574 1.00 64.33 316 PRO D O 1
ATOM 4854 N N . LYS B 2 317 ? 10.984 52.993 46.706 1.00 78.08 317 LYS D N 1
ATOM 4855 C CA . LYS B 2 317 ? 10.269 53.016 47.976 1.00 72.52 317 LYS D CA 1
ATOM 4856 C C . LYS B 2 317 ? 10.016 51.595 48.472 1.00 66.40 317 LYS D C 1
ATOM 4857 O O . LYS B 2 317 ? 9.901 51.355 49.679 1.00 63.57 317 LYS D O 1
ATOM 4859 N N . PRO B 2 321 ? 7.702 44.681 54.633 1.00 92.61 321 PRO D N 1
ATOM 4860 C CA . PRO B 2 321 ? 6.377 44.362 55.160 1.00 92.63 321 PRO D CA 1
ATOM 4861 C C . PRO B 2 321 ? 5.315 44.458 54.070 1.00 87.44 321 PRO D C 1
ATOM 4862 O O . PRO B 2 321 ? 4.245 45.020 54.318 1.00 88.24 321 PRO D O 1
ATOM 4866 N N . GLY B 2 322 ? 5.594 43.902 52.893 1.00 80.89 322 GLY D N 1
ATOM 4867 C CA . GLY B 2 322 ? 4.841 44.259 51.706 1.00 77.74 322 GLY D CA 1
ATOM 4868 C C . GLY B 2 322 ? 5.199 45.710 51.437 1.00 91.95 322 GLY D C 1
ATOM 4869 O O . GLY B 2 322 ? 6.281 46.154 51.821 1.00 101.83 322 GLY D O 1
ATOM 4870 N N . ASP B 2 323 ? 4.321 46.456 50.777 1.00 91.87 323 ASP D N 1
ATOM 4871 C CA . ASP B 2 323 ? 3.123 45.911 50.171 1.00 90.36 323 ASP D CA 1
ATOM 4872 C C . ASP B 2 323 ? 3.397 45.884 48.674 1.00 90.00 323 ASP D C 1
ATOM 4873 O O . ASP B 2 323 ? 4.466 46.313 48.229 1.00 80.88 323 ASP D O 1
ATOM 4878 N N . THR B 2 324 ? 2.443 45.381 47.896 1.00 91.58 324 THR D N 1
ATOM 4879 C CA . THR B 2 324 ? 2.616 45.292 46.452 1.00 85.20 324 THR D CA 1
ATOM 4880 C C . THR B 2 324 ? 2.498 46.665 45.804 1.00 89.89 324 THR D C 1
ATOM 4881 O O . THR B 2 324 ? 1.881 46.807 44.746 1.00 88.71 324 THR D O 1
ATOM 4883 N N . SER B 2 325 ? 3.092 47.670 46.446 1.00 94.12 325 SER D N 1
ATOM 4884 C CA . SER B 2 325 ? 3.020 49.056 45.981 1.00 94.18 325 SER D CA 1
ATOM 4885 C C . SER B 2 325 ? 3.341 49.199 44.490 1.00 96.31 325 SER D C 1
ATOM 4886 O O . SER B 2 325 ? 2.525 49.712 43.722 1.00 96.68 325 SER D O 1
ATOM 4888 N N . ASN B 2 326 ? 4.525 48.743 44.088 1.00 92.76 326 ASN D N 1
ATOM 4889 C CA . ASN B 2 326 ? 4.960 48.851 42.697 1.00 82.98 326 ASN D CA 1
ATOM 4890 C C . ASN B 2 326 ? 4.478 47.693 41.820 1.00 85.55 326 ASN D C 1
ATOM 4891 O O . ASN B 2 326 ? 5.102 47.370 40.809 1.00 85.64 326 ASN D O 1
ATOM 4893 N N . PHE B 2 327 ? 3.366 47.075 42.213 1.00 87.37 327 PHE D N 1
ATOM 4894 C CA . PHE B 2 327 ? 2.783 45.957 41.467 1.00 79.64 327 PHE D CA 1
ATOM 4895 C C . PHE B 2 327 ? 1.330 46.227 41.079 1.00 74.49 327 PHE D C 1
ATOM 4896 O O . PHE B 2 327 ? 0.782 47.292 41.362 1.00 74.33 327 PHE D O 1
ATOM 4904 N N . ASP B 2 328 ? 0.708 45.247 40.435 1.00 77.24 328 ASP D N 1
ATOM 4905 C CA . ASP B 2 328 ? -0.677 45.373 40.000 1.00 82.53 328 ASP D CA 1
ATOM 4906 C C . ASP B 2 328 ? -1.640 44.660 40.947 1.00 84.94 328 ASP D C 1
ATOM 4907 O O . ASP B 2 328 ? -1.223 43.888 41.815 1.00 85.77 328 ASP D O 1
ATOM 4912 N N . ASP B 2 329 ? -2.931 44.928 40.772 1.00 85.05 329 ASP D N 1
ATOM 4913 C CA . ASP B 2 329 ? -3.972 44.211 41.501 1.00 81.92 329 ASP D CA 1
ATOM 4914 C C . ASP B 2 329 ? -4.631 43.199 40.563 1.00 74.47 329 ASP D C 1
ATOM 4915 O O . ASP B 2 329 ? -4.890 43.501 39.399 1.00 78.42 329 ASP D O 1
ATOM 4917 N N . TYR B 2 330 ? -4.883 41.995 41.069 1.00 62.30 330 TYR D N 1
ATOM 4918 C CA . TYR B 2 330 ? -5.426 40.916 40.249 1.00 52.70 330 TYR D CA 1
ATOM 4919 C C . TYR B 2 330 ? -6.588 40.210 40.938 1.00 65.36 330 TYR D C 1
ATOM 4920 O O . TYR B 2 330 ? -6.713 40.250 42.156 1.00 71.82 330 TYR D O 1
ATOM 4929 N N . GLU B 2 331 ? -7.434 39.557 40.149 1.00 74.69 331 GLU D N 1
ATOM 4930 C CA . GLU B 2 331 ? -8.502 38.731 40.696 1.00 73.50 331 GLU D CA 1
ATOM 4931 C C . GLU B 2 331 ? -7.885 37.558 41.442 1.00 66.26 331 GLU D C 1
ATOM 4932 O O . GLU B 2 331 ? -7.187 36.728 40.858 1.00 63.04 331 GLU D O 1
ATOM 4934 N N . GLU B 2 332 ? -8.152 37.496 42.740 1.00 62.71 332 GLU D N 1
ATOM 4935 C CA . GLU B 2 332 ? -7.508 36.524 43.611 1.00 51.51 332 GLU D CA 1
ATOM 4936 C C . GLU B 2 332 ? -8.197 35.168 43.557 1.00 55.25 332 GLU D C 1
ATOM 4937 O O . GLU B 2 332 ? -9.382 35.047 43.872 1.00 61.93 332 GLU D O 1
ATOM 4939 N N . GLU B 2 333 ? -7.441 34.149 43.162 1.00 50.39 333 GLU D N 1
ATOM 4940 C CA . GLU B 2 333 ? -7.990 32.806 43.019 1.00 46.36 333 GLU D CA 1
ATOM 4941 C C . GLU B 2 333 ? -7.552 31.875 44.146 1.00 46.66 333 GLU D C 1
ATOM 4942 O O . GLU B 2 333 ? -6.455 32.005 44.691 1.00 46.42 333 GLU D O 1
ATOM 4944 N N . GLU B 2 334 ? -8.414 30.927 44.490 1.00 41.05 334 GLU D N 1
ATOM 4945 C CA . GLU B 2 334 ? -8.053 29.932 45.481 1.00 45.10 334 GLU D CA 1
ATOM 4946 C C . GLU B 2 334 ? -6.957 29.050 44.903 1.00 51.50 334 GLU D C 1
ATOM 4947 O O . GLU B 2 334 ? -6.921 28.813 43.703 1.00 58.33 334 GLU D O 1
ATOM 4949 N N . ILE B 2 33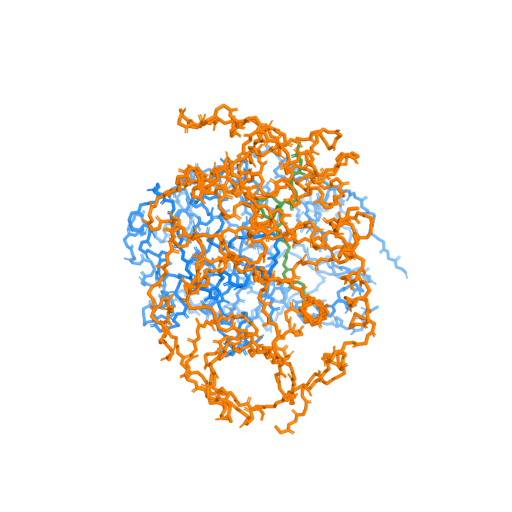5 ? -6.063 28.567 45.758 1.00 56.28 335 ILE D N 1
ATOM 4950 C CA . ILE B 2 335 ? -5.061 27.602 45.332 1.00 53.95 335 ILE D CA 1
ATOM 4951 C C . ILE B 2 335 ? -5.519 26.177 45.652 1.00 66.91 335 ILE D C 1
ATOM 4952 O O . ILE B 2 335 ? -4.896 25.484 46.460 1.00 70.08 335 ILE D O 1
ATOM 4954 N N . ARG B 2 336 ? -6.606 25.746 45.011 1.00 67.65 336 ARG D N 1
ATOM 4955 C CA . ARG B 2 336 ? -7.150 24.403 45.221 1.00 62.17 336 ARG D CA 1
ATOM 4956 C C . ARG B 2 336 ? -6.196 23.331 44.708 1.00 58.12 336 ARG D C 1
ATOM 4957 O O . ARG B 2 336 ? -5.482 23.541 43.735 1.00 61.06 336 ARG D O 1
ATOM 4959 N N . VAL B 2 337 ? -6.188 22.186 45.384 1.00 63.64 337 VAL D N 1
ATOM 4960 C CA . VAL B 2 337 ? -5.303 21.073 45.057 1.00 63.92 337 VAL D CA 1
ATOM 4961 C C . VAL B 2 337 ? -6.128 19.794 44.932 1.00 67.11 337 VAL D C 1
ATOM 4962 O O . VAL B 2 337 ? -6.897 19.461 45.832 1.00 67.13 337 VAL D O 1
ATOM 4976 N N . ILE B 2 339 ? -7.446 16.037 45.051 1.00 69.72 339 ILE D N 1
ATOM 4977 C CA . ILE B 2 339 ? -7.242 14.859 45.882 1.00 72.13 339 ILE D CA 1
ATOM 4978 C C . ILE B 2 339 ? -6.458 13.856 45.054 1.00 71.82 339 ILE D C 1
ATOM 4979 O O . ILE B 2 339 ? -5.777 12.975 45.579 1.00 73.57 339 ILE D O 1
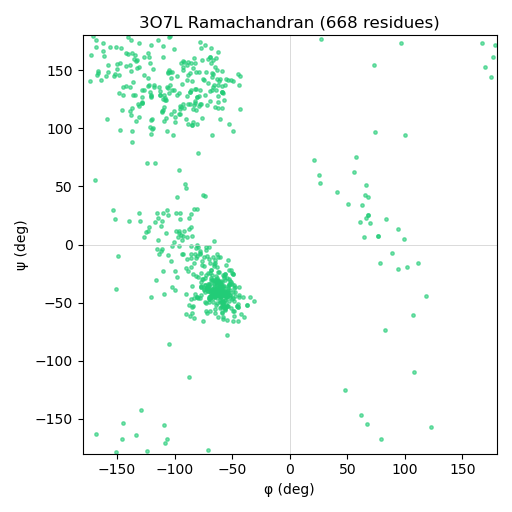ATOM 4981 N N . ASN B 2 340 ? -6.551 14.016 43.742 1.00 69.64 340 ASN D N 1
ATOM 4982 C CA . ASN B 2 340 ? -5.834 13.164 42.815 1.00 73.36 340 ASN D CA 1
ATOM 4983 C C . ASN B 2 340 ? -4.526 13.797 42.358 1.00 71.08 340 ASN D C 1
ATOM 4984 O O . ASN B 2 340 ? -4.503 14.962 41.947 1.00 67.04 340 ASN D O 1
ATOM 4989 N N . GLU B 2 341 ? -3.442 13.028 42.439 1.00 61.96 341 GLU D N 1
ATOM 4990 C CA . GLU B 2 341 ? -2.163 13.441 41.874 1.00 60.49 341 GLU D CA 1
ATOM 4991 C C . GLU B 2 341 ? -2.255 13.625 40.357 1.00 66.45 341 GLU D C 1
ATOM 4992 O O . GLU B 2 341 ? -2.533 12.679 39.621 1.00 69.31 341 GLU D O 1
ATOM 4998 N N . LYS B 2 342 ? -2.017 14.849 39.899 1.00 67.19 342 LYS D N 1
ATOM 4999 C CA . LYS B 2 342 ? -2.045 15.150 38.473 1.00 63.49 342 LYS D CA 1
ATOM 5000 C C . LYS B 2 342 ? -0.655 15.030 37.843 1.00 69.19 342 LYS D C 1
ATOM 5001 O O . LYS B 2 342 ? 0.360 15.191 38.521 1.00 75.89 342 LYS D O 1
ATOM 5003 N N . CYS B 2 343 ? -0.625 14.729 36.546 1.00 65.97 343 CYS D N 1
ATOM 5004 C CA . CYS B 2 343 ? 0.614 14.626 35.767 1.00 58.85 343 CYS D CA 1
ATOM 5005 C C . CYS B 2 343 ? 1.838 14.258 36.610 1.00 65.66 343 CYS D C 1
ATOM 5006 O O . CYS B 2 343 ? 2.864 14.940 36.565 1.00 67.72 343 CYS D O 1
ATOM 5008 N N . GLY B 2 344 ? 1.727 13.172 37.371 1.00 63.66 344 GLY D N 1
ATOM 5009 C CA . GLY B 2 344 ? 2.769 12.781 38.302 1.00 62.19 344 GLY D CA 1
ATOM 5010 C C . GLY B 2 344 ? 4.086 12.354 37.677 1.00 66.57 344 GLY D C 1
ATOM 5011 O O . GLY B 2 344 ? 5.155 12.737 38.156 1.00 68.60 344 GLY D O 1
ATOM 5012 N N . LYS B 2 345 ? 4.008 11.559 36.611 1.00 68.41 345 LYS D N 1
ATOM 5013 C CA . LYS B 2 345 ? 5.188 10.946 35.994 1.00 68.83 345 LYS D CA 1
ATOM 5014 C C . LYS B 2 345 ? 6.186 11.980 35.471 1.00 64.11 345 LYS D C 1
ATOM 5015 O O . LYS B 2 345 ? 7.382 11.887 35.728 1.00 65.45 345 LYS D O 1
ATOM 5021 N N . GLU B 2 346 ? 5.680 12.969 34.745 1.00 62.40 346 GLU D N 1
ATOM 5022 C CA . GLU B 2 346 ? 6.520 13.862 33.947 1.00 64.67 346 GLU D CA 1
ATOM 5023 C C . GLU B 2 346 ? 7.246 14.958 34.728 1.00 60.08 346 GLU D C 1
ATOM 5024 O O . GLU B 2 346 ? 8.080 15.675 34.171 1.00 51.41 346 GLU D O 1
ATOM 5030 N N . PHE B 2 347 ? 6.929 15.093 36.011 1.00 60.08 347 PHE D N 1
ATOM 5031 C CA . PHE B 2 347 ? 7.524 16.147 36.825 1.00 50.59 347 PHE D CA 1
ATOM 5032 C C . PHE B 2 347 ? 8.256 15.600 38.042 1.00 52.26 347 PHE D C 1
ATOM 5033 O O . PHE B 2 347 ? 8.570 16.346 38.966 1.00 63.29 347 PHE D O 1
ATOM 5041 N N . THR B 2 348 ? 8.533 14.301 38.043 1.00 50.79 348 THR D N 1
ATOM 5042 C CA . THR B 2 348 ? 9.146 13.661 39.203 1.00 63.15 348 THR D CA 1
ATOM 5043 C C . THR B 2 348 ? 10.572 14.165 39.453 1.00 60.95 348 THR D C 1
ATOM 5044 O O . THR B 2 348 ? 11.110 14.022 40.553 1.00 63.98 348 THR D O 1
ATOM 5048 N N . GLU B 2 349 ? 11.169 14.767 38.429 1.00 53.38 349 GLU D N 1
ATOM 5049 C CA . GLU B 2 349 ? 12.549 15.240 38.503 1.00 58.77 349 GLU D CA 1
ATOM 5050 C C . GLU B 2 349 ? 12.626 16.606 39.184 1.00 61.53 349 GLU D C 1
ATOM 5051 O O . GLU B 2 349 ? 13.716 17.102 39.502 1.00 59.63 349 GLU D O 1
ATOM 5053 N N . PHE B 2 350 ? 11.457 17.192 39.420 1.00 61.86 350 PHE D N 1
ATOM 5054 C CA . PHE B 2 350 ? 11.343 18.518 40.013 1.00 66.91 350 PHE D CA 1
ATOM 5055 C C . PHE B 2 350 ? 11.775 18.528 41.475 1.00 78.77 350 PHE D C 1
ATOM 5056 O O . PHE B 2 350 ? 11.149 17.887 42.320 1.00 81.90 350 PHE D O 1
ATOM 5065 N N . VAL C 3 1 ? 17.153 37.668 1.387 1.00 69.46 9 VAL I N 1
ATOM 5066 C CA . VAL C 3 1 ? 17.105 37.632 2.850 1.00 70.57 9 VAL I CA 1
ATOM 5067 C C . VAL C 3 1 ? 15.824 36.975 3.373 1.00 68.57 9 VAL I C 1
ATOM 5068 O O . VAL C 3 1 ? 14.717 37.470 3.147 1.00 68.57 9 VAL I O 1
ATOM 5070 N N . GLN C 3 2 ? 15.977 35.856 4.071 1.00 66.28 10 GLN I N 1
ATOM 5071 C CA . GLN C 3 2 ? 14.829 35.138 4.611 1.00 67.23 10 GLN I CA 1
ATOM 5072 C C . GLN C 3 2 ? 14.913 35.038 6.132 1.00 66.71 10 GLN I C 1
ATOM 5073 O O . GLN C 3 2 ? 15.629 34.189 6.663 1.00 76.91 10 GLN I O 1
ATOM 5075 N N . TYR C 3 3 ? 14.189 35.911 6.829 1.00 52.55 11 TYR I N 1
ATOM 5076 C CA . TYR C 3 3 ? 14.153 35.872 8.290 1.00 45.79 11 TYR I CA 1
ATOM 5077 C C . TYR C 3 3 ? 13.079 34.911 8.790 1.00 43.50 11 TYR I C 1
ATOM 5078 O O . TYR C 3 3 ? 11.925 34.970 8.364 1.00 45.77 11 TYR I O 1
ATOM 5087 N N . LEU C 3 4 ? 13.461 34.040 9.716 1.00 40.36 12 LEU I N 1
ATOM 5088 C CA . LEU C 3 4 ? 12.538 33.052 10.247 1.00 39.32 12 LEU I CA 1
ATOM 5089 C C . LEU C 3 4 ? 11.678 33.548 11.404 1.00 39.41 12 LEU I C 1
ATOM 5090 O O . LEU C 3 4 ? 11.056 32.750 12.093 1.00 39.46 12 LEU I O 1
ATOM 5095 N N . THR C 3 5 ? 11.625 34.859 11.612 1.00 39.43 13 THR I N 1
ATOM 5096 C CA . THR C 3 5 ? 10.759 35.405 12.643 1.00 39.51 13 THR I CA 1
ATOM 5097 C C . THR C 3 5 ? 9.287 35.214 12.276 1.00 49.11 13 THR I C 1
ATOM 5098 O O . THR C 3 5 ? 8.912 35.294 11.109 1.00 42.46 13 THR I O 1
ATOM 5102 N N . ARG C 3 6 ? 8.454 34.956 13.277 1.00 42.12 14 ARG I N 1
ATOM 5103 C CA . ARG C 3 6 ? 7.024 34.843 13.060 1.00 39.74 14 ARG I CA 1
ATOM 5104 C C . ARG C 3 6 ? 6.422 36.175 12.621 1.00 39.77 14 ARG I C 1
ATOM 5105 O O . ARG C 3 6 ? 5.207 36.296 12.467 1.00 48.92 14 ARG I O 1
ATOM 5113 N N . SER C 3 7 ? 7.269 37.180 12.447 1.00 39.72 15 SER I N 1
ATOM 5114 C CA . SER C 3 7 ? 6.815 38.454 11.918 1.00 39.74 15 SER I CA 1
ATOM 5115 C C . SER C 3 7 ? 6.997 38.478 10.392 1.00 45.12 15 SER I C 1
ATOM 5116 O O . SER C 3 7 ? 6.544 39.401 9.713 1.00 43.97 15 SER I O 1
ATOM 5119 N N . ALA C 3 8 ? 7.668 37.456 9.864 1.00 47.29 16 ALA I N 1
ATOM 5120 C CA . ALA C 3 8 ? 7.922 37.349 8.434 1.00 39.56 16 ALA I CA 1
ATOM 5121 C C . ALA C 3 8 ? 7.328 36.079 7.810 1.00 46.33 16 ALA I C 1
ATOM 5122 O O . ALA C 3 8 ? 6.710 36.146 6.749 1.00 43.47 16 ALA I O 1
ATOM 5124 N N . ILE C 3 9 ? 7.506 34.930 8.459 1.00 39.56 17 ILE I N 1
ATOM 5125 C CA . ILE C 3 9 ? 7.060 33.656 7.891 1.00 56.46 17 ILE I CA 1
ATOM 5126 C C . ILE C 3 9 ? 5.594 33.320 8.183 1.00 58.61 17 ILE I C 1
ATOM 5127 O O . ILE C 3 9 ? 5.010 33.805 9.155 1.00 66.12 17 ILE I O 1
ATOM 5132 N N . ARG C 3 10 ? 5.014 32.478 7.331 1.00 60.42 18 ARG I N 1
ATOM 5133 C CA . ARG C 3 10 ? 3.653 31.991 7.523 1.00 60.18 18 ARG I CA 1
ATOM 5134 C C . ARG C 3 10 ? 3.575 31.264 8.858 1.00 39.78 18 ARG I C 1
ATOM 5135 O O . ARG C 3 10 ? 4.415 30.431 9.157 1.00 39.74 18 ARG I O 1
ATOM 5143 N N . ARG C 3 11 ? 2.572 31.589 9.664 1.00 45.94 19 ARG I N 1
ATOM 5144 C CA . ARG C 3 11 ? 2.429 30.967 10.981 1.00 46.11 19 ARG I CA 1
ATOM 5145 C C . ARG C 3 11 ? 1.524 29.746 10.917 1.00 45.40 19 ARG I C 1
ATOM 5146 O O . ARG C 3 11 ? 0.361 29.836 10.529 1.00 46.23 19 ARG I O 1
ATOM 5154 N N . ALA C 3 12 ? 2.075 28.605 11.303 1.00 52.52 20 ALA I N 1
ATOM 5155 C CA . ALA C 3 12 ? 1.356 27.344 11.251 1.00 57.82 20 ALA I CA 1
ATOM 5156 C C . ALA C 3 12 ? 0.384 27.200 12.420 1.00 63.04 20 ALA I C 1
ATOM 5157 O O . ALA C 3 12 ? 0.637 27.703 13.523 1.00 65.85 20 ALA I O 1
ATOM 5159 N N . SER C 3 13 ? -0.724 26.505 12.170 1.00 60.00 21 SER I N 1
ATOM 5160 C CA . SER C 3 13 ? -1.745 26.269 13.189 1.00 64.92 21 SER I CA 1
ATOM 5161 C C . SER C 3 13 ? -1.191 25.454 14.358 1.00 61.81 21 SER I C 1
ATOM 5162 O O . SER C 3 13 ? -0.458 24.490 14.145 1.00 54.77 21 SER I O 1
ATOM 5165 N N . THR C 3 14 ? -1.536 25.859 15.585 1.00 69.13 22 THR I N 1
ATOM 5166 C CA . THR C 3 14 ? -1.123 25.149 16.802 1.00 62.62 22 THR I CA 1
ATOM 5167 C C . THR C 3 14 ? -1.498 23.682 16.693 1.00 72.29 22 THR I C 1
ATOM 5168 O O . THR C 3 14 ? -2.671 23.313 16.846 1.00 67.68 22 THR I O 1
ATOM 5170 N N . ILE C 3 15 ? -0.487 22.860 16.421 1.00 79.15 23 ILE I N 1
ATOM 5171 C CA . ILE C 3 15 ? -0.669 21.449 16.106 1.00 82.32 23 ILE I CA 1
ATOM 5172 C C . ILE C 3 15 ? -1.182 20.666 17.307 1.00 84.63 23 ILE I C 1
ATOM 5173 O O . ILE C 3 15 ? -2.384 20.635 17.564 1.00 87.65 23 ILE I O 1
#

Secondary structure (DSSP, 8-state):
-HHHHHHHHHHHHHTS-------GGGB---EEEE--EEEEEEBTTT--EEEEEEEEHHHHHHTT-HHHHHHHHHHHTT---TTB--EEEEEE-SSEEEEEEE--TT-BHHHHHHHHS---HHHHHHHHHHHHHHHHHHHHTTEE----SGGGEEEPTTS-EEE---TT-EE-SS-B---S-GGG--HHHHHTS-B-THHHHHHHHHHHHHHHHSS-SS--SSHHHHHHHHHHT-----TTS-HHHHHHHHHHS-S-TTT-TTSSTTTTHHHHTSGGGTT--HHHHHHT-S--S------STT--TTSPP-----------GGGTT-/-HHHHHHHHHHHHHHHHHHS-------GGGEEEEEEEEE-SSEEEEEEEETTT--EEEEEEEEHHHHHHTT-HHHHHHHHHHHTT---TTB--EEEEEE-SSEEEEEEE--TT-BHHHHHHHH----HHHHHHHHHHHHHHHHHHHHTTEE-----GGGEEE-TTS-EEE---TT-EE-SS-B---S-TTT--HHHHTT--B-THHHHHHHHHHHHHHHHSS-SS--SSHHHHHHHHHH------TT--HHHHHHHHHHS-S-TTTSTTTSTTTTHHHHHSGGGTT--HHHHHTT-S--S--------TTS-----------PPPS-GGGTT-/----STTTSPPPP--

Solvent-accessible surface area: 28966 Å² total

Foldseek 3Di:
DVLVVQLVQLVVCLPPDDADPDDPVQWDFDAWFDDCTKTWTAGNVVRAIWIKNKFFLVVCVVVVQLCLVLPCRSNLRRHDAPQEWHFPHWYDPAGITITITHDAQQAFLLVVLLVVLADALVLLLLQLLLVLVVLVSQCSNQKAQQADDRNQWGQHQQRHTYGDDSSPMDRDPDWDAEDYDLLQFALCNVVTPIDGNLSVLLSSLQHSQCRHRNHGFQDDPDSVSSNVSNNVLDGDHDPPDDVLNVVLSCQSSDSDCDRRALSYDVRCCCVCVGPSNVVPDSVCSRVVVDRNPDGGDDDDRPDNVSGDHDDDDDDDHPNDVSNVPD/DVLVVVLVVQLVQLVVCLVPPDEAPDDDVQKAFDAFQADDQFWTWTWIARNPVRAIWIKIKGFPVSCVVVPLQVLVVVQSSNLRSHDAPQAWHFPGWYDALTTTMTTTHDAQQAWQLVVLLVVQAAALVQLVLQLLVLLVVLSNQVSNQKAQQEDDGNQWGAHQQRHTHGDDRSPIDRHPAWAADDYDLLLAALCNLVRVTHGNLSSLLNSLQSSQCRHGVHGQQDDPDSVSSNVSLNVQDGDHDPPADPQNVVLSCQSSDNPCDRHAQNHPCHSVCVCVRPSNPPDDNVCSSVSVDRHPDGGDSDDSVVGDHDDDDDPDGPHRPPCPSNVSD/DDDPDPVGDDDDDPD

GO terms:
  GO:0004691 cAMP-dependent protein kinase activity (F, IDA)
  GO:0036126 sperm flagellum (C, IDA)
  GO:0001669 acrosomal vesicle (C, IDA)
  GO:0045879 negative regulation of smoothened signaling pathway (P, IDA)
  GO:0051726 regulation of cell cycle (P, IDA)
  GO:0048240 sperm capacitation (P, IDA)
  GO:0106310 protein serine kinase activity (F, EXP)
  GO:0035773 insulin secretion involved in cellular response to glucose stimulus (P, IMP)
  GO:0005515 protein binding (F, IPI)
  GO:0097546 ciliary base (C, IDA)
  GO:0004672 protein kinase activity (F, IDA)
  GO:0004674 protein serine/threonine kinase activity (F, IDA)
  GO:0031594 neuromuscular junction (C, IDA)
  GO:0005634 nucleus (C, IDA)
  GO:0005737 cytoplasm (C, IDA)
  GO:0005739 mitochondrion (C, IDA)
  GO:0005811 lipid droplet (C, IDA)
  GO:0005829 cytosol (C, IDA)
  GO:0005886 plasma membrane (C, IDA)
  GO:0045722 positive regulation of gluconeogenesis (P, IDA)

B-factor: mean 55.42, std 16.58, range [2.0, 124.24]

InterPro domains:
  IPR000719 Protein kinase domain [PF00069] (45-298)
  IPR000719 Protein kinase domain [PS50011] (44-298)
  IPR000719 Protein kinase domain [SM00220] (44-298)
  IPR000961 AGC-kinase, C-terminal [PS51285] (299-351)
  IPR000961 AGC-kinase, C-terminal [SM00133] (299-351)
  IPR008271 Serine/threonine-protein kinase, active site [PS00108] (163-175)
  IPR011009 Protein kinase-like domain superfamily [SSF56112] (28-339)
  IPR017441 Protein kinase, ATP binding site [PS00107] (50-73)
  IPR044109 cAMP-dependent protein kinase catalytic subunit [cd14209] (42-331)